Protein AF-A0A355CCW8-F1 (afdb_monomer)

Mean predicted aligned error: 19.62 Å

Secondary structure (DSSP, 8-state):
-HHHHHHHHT-TT--TTTTPPPTTTS-HHHHHHHHHHHHHHHHHHHHHHTT-HHHHHHHHHHIIIIIIIIIIHHHHHHHHHHS-TT-HHHHHHHHHHHHHHHHHHHHHTTTSHHHHHHHHHT-SS--SSSSGGGS-S----GGG--HHHHHHHHHHHHHHHHHHHHHHHHHHTTS-SSGGGEEEEEEES-HHHHHHHHTT---SHHHHHHHHHHHHHHHHHHHHHHHHHHHHHHHHHHHHHHHHTT--------------------------------S-HHHHHHHHHHHHHHHHHHHHHHHTHHHHHHHHHHHHHHHHHHHHHHHHHHHHTSTTHHHHHHHHHHHHHHHHIIIIIISTTHHHHHHHHHHHHHHHHH---------------------------PPPPPP----------------PPPGGGSSS-SSS-HHHHHT-SEEEE-S-GGGGGT-SSEEE-SSEEEEEEEPSSEE-TTT--EETTTT--SS-TTS-HHHHHHHHT--

Nearest PDB structures (foldseek):
  8c9g-assembly1_A  TM=9.220E-01  e=1.144E-15  Priestia megaterium
  8c9f-assembly1_A  TM=9.391E-01  e=5.505E-15  Priestia megaterium
  1ffy-assembly1_A  TM=8.846E-01  e=6.453E-14  Staphylococcus aureus
  4xkz-assembly1_A  TM=7.507E-01  e=8.923E-08  Pseudomonas aeruginosa PAO1
  8wnj-assembly1_A  TM=7.368E-01  e=1.100E-07  Helicobacter pylori

Structure (mmCIF, N/CA/C/O backbone):
data_AF-A0A355CCW8-F1
#
_entry.id   AF-A0A355CCW8-F1
#
loop_
_atom_site.group_PDB
_atom_site.id
_atom_site.type_symbol
_atom_site.label_atom_id
_atom_site.label_alt_id
_atom_site.label_comp_id
_atom_site.label_asym_id
_atom_site.label_entity_id
_atom_site.label_seq_id
_atom_site.pdbx_PDB_ins_code
_atom_site.Cartn_x
_atom_site.Cartn_y
_atom_site.Cartn_z
_atom_site.occupancy
_atom_site.B_iso_or_equiv
_atom_site.auth_seq_id
_atom_site.auth_comp_id
_atom_site.auth_asym_id
_atom_site.auth_atom_id
_atom_site.pdbx_PDB_model_num
ATOM 1 N N . ARG A 1 1 ? 16.646 -1.897 -2.819 1.00 93.62 1 ARG A N 1
ATOM 2 C CA . ARG A 1 1 ? 16.835 -3.314 -2.404 1.00 93.62 1 ARG A CA 1
ATOM 3 C C . ARG A 1 1 ? 15.668 -3.878 -1.584 1.00 93.62 1 ARG A C 1
ATOM 5 O O . ARG A 1 1 ? 15.009 -4.758 -2.107 1.00 93.62 1 ARG A O 1
ATOM 12 N N . ASN A 1 2 ? 15.387 -3.427 -0.350 1.00 95.94 2 ASN A N 1
ATOM 13 C CA . ASN A 1 2 ? 14.356 -4.069 0.498 1.00 95.94 2 ASN A CA 1
ATOM 14 C C . ASN A 1 2 ? 12.948 -4.065 -0.124 1.00 95.94 2 ASN A C 1
ATOM 16 O O . ASN A 1 2 ? 12.302 -5.105 -0.124 1.00 95.94 2 ASN A O 1
ATOM 20 N N . THR A 1 3 ? 12.523 -2.957 -0.738 1.00 97.19 3 THR A N 1
ATOM 21 C CA . THR A 1 3 ? 11.262 -2.882 -1.498 1.00 97.19 3 THR A CA 1
ATOM 22 C C . THR A 1 3 ? 11.209 -3.951 -2.595 1.00 97.19 3 THR A C 1
ATOM 24 O O . THR A 1 3 ? 10.287 -4.752 -2.613 1.00 97.19 3 THR A O 1
ATOM 27 N N . ALA A 1 4 ? 12.250 -4.068 -3.428 1.00 97.12 4 ALA A N 1
ATOM 28 C CA . ALA A 1 4 ? 12.326 -5.106 -4.461 1.00 97.12 4 ALA A CA 1
ATOM 29 C C . ALA A 1 4 ? 12.317 -6.540 -3.894 1.00 97.12 4 ALA A C 1
ATOM 31 O O . ALA A 1 4 ? 11.652 -7.402 -4.455 1.00 97.12 4 ALA A O 1
ATOM 32 N N . LYS A 1 5 ? 12.971 -6.797 -2.749 1.00 97.56 5 LYS A N 1
ATOM 33 C CA . LYS A 1 5 ? 12.863 -8.094 -2.052 1.00 97.56 5 LYS A CA 1
ATOM 34 C C . LYS A 1 5 ? 11.423 -8.410 -1.638 1.00 97.56 5 LYS A C 1
ATOM 36 O O . LYS A 1 5 ? 11.013 -9.558 -1.751 1.00 97.56 5 LYS A O 1
ATOM 41 N N . PHE A 1 6 ? 10.674 -7.415 -1.158 1.00 97.75 6 PHE A N 1
ATOM 42 C CA . PHE A 1 6 ? 9.261 -7.588 -0.822 1.00 97.75 6 PHE A CA 1
ATOM 43 C C . PHE A 1 6 ? 8.428 -7.879 -2.075 1.00 97.75 6 PHE A C 1
ATOM 45 O O . PHE A 1 6 ? 7.624 -8.803 -2.047 1.00 97.75 6 PHE A O 1
ATOM 52 N N . LEU A 1 7 ? 8.647 -7.148 -3.175 1.00 98.19 7 LEU A N 1
ATOM 53 C CA . LEU A 1 7 ? 7.950 -7.395 -4.443 1.00 98.19 7 LEU A CA 1
ATOM 54 C C . LEU A 1 7 ? 8.197 -8.838 -4.931 1.00 98.19 7 LEU A C 1
ATOM 56 O O . LEU A 1 7 ? 7.253 -9.612 -5.041 1.00 98.19 7 LEU A O 1
ATOM 60 N N . LEU A 1 8 ? 9.463 -9.240 -5.108 1.00 98.00 8 LEU A N 1
ATOM 61 C CA . LEU A 1 8 ? 9.846 -10.585 -5.571 1.00 98.00 8 LEU A CA 1
ATOM 62 C C . LEU A 1 8 ? 9.363 -11.712 -4.641 1.00 98.00 8 LEU A C 1
ATOM 64 O O . LEU A 1 8 ? 8.925 -12.765 -5.103 1.00 98.00 8 LEU A O 1
ATOM 68 N N . GLY A 1 9 ? 9.419 -11.494 -3.322 1.00 97.19 9 GLY A N 1
ATOM 69 C CA . GLY A 1 9 ? 8.983 -12.476 -2.326 1.00 97.19 9 GLY A CA 1
ATOM 70 C C . GLY A 1 9 ? 7.484 -12.790 -2.368 1.00 97.19 9 GLY A C 1
ATOM 71 O O . GLY A 1 9 ? 7.081 -13.841 -1.883 1.00 97.19 9 GLY A O 1
ATOM 72 N N . ASN A 1 10 ? 6.671 -11.919 -2.975 1.00 97.56 10 ASN A N 1
ATOM 73 C CA . ASN A 1 10 ? 5.222 -12.084 -3.108 1.00 97.56 10 ASN A CA 1
ATOM 74 C C . ASN A 1 10 ? 4.779 -12.548 -4.511 1.00 97.56 10 ASN A C 1
ATOM 76 O O . ASN A 1 10 ? 3.583 -12.548 -4.792 1.00 97.56 10 ASN A O 1
ATOM 80 N N . LEU A 1 11 ? 5.711 -12.947 -5.386 1.00 97.94 11 LEU A N 1
ATOM 81 C CA . LEU A 1 11 ? 5.429 -13.377 -6.767 1.00 97.94 11 LEU A CA 1
ATOM 82 C C . LEU A 1 11 ? 5.730 -14.866 -7.033 1.00 97.94 11 LEU A C 1
ATOM 84 O O . LEU A 1 11 ? 5.582 -15.320 -8.160 1.00 97.94 11 LEU A O 1
ATOM 88 N N . GLN A 1 12 ? 6.164 -15.632 -6.023 1.00 95.88 12 GLN A N 1
ATOM 89 C CA . GLN A 1 12 ? 6.627 -17.026 -6.176 1.00 95.88 12 GLN A CA 1
ATOM 90 C C . GLN A 1 12 ? 5.601 -17.973 -6.830 1.00 95.88 12 GLN A C 1
ATOM 92 O O . GLN A 1 12 ? 5.986 -18.964 -7.440 1.00 95.88 12 GLN A O 1
ATOM 97 N N . ASP A 1 13 ? 4.310 -17.676 -6.685 1.00 95.62 13 ASP A N 1
ATOM 98 C CA . ASP A 1 13 ? 3.179 -18.464 -7.178 1.00 95.62 13 ASP A CA 1
ATOM 99 C C . ASP A 1 13 ? 2.321 -17.697 -8.204 1.00 95.62 13 ASP A C 1
ATOM 101 O O . ASP A 1 13 ? 1.127 -17.972 -8.344 1.00 95.62 13 ASP A O 1
ATOM 105 N N . PHE A 1 14 ? 2.909 -16.703 -8.877 1.00 97.94 14 PHE A N 1
ATOM 106 C CA . PHE A 1 14 ? 2.251 -15.850 -9.867 1.00 97.94 14 PHE A CA 1
ATOM 107 C C . PHE A 1 14 ? 2.838 -16.074 -11.264 1.00 97.94 14 PHE A C 1
ATOM 109 O O . PHE A 1 14 ? 4.031 -15.864 -11.486 1.00 97.94 14 PHE A O 1
ATOM 116 N N . ASP A 1 15 ? 1.990 -16.456 -12.216 1.00 96.75 15 ASP A N 1
ATOM 117 C CA . ASP A 1 15 ? 2.311 -16.540 -13.638 1.00 96.75 15 ASP A CA 1
ATOM 118 C C . ASP A 1 15 ? 1.550 -15.438 -14.399 1.00 96.75 15 ASP A C 1
ATOM 120 O O . ASP A 1 15 ? 0.336 -15.563 -14.583 1.00 96.75 15 ASP A O 1
ATOM 124 N N . PRO A 1 16 ? 2.217 -14.377 -14.897 1.00 96.50 16 PRO A N 1
ATOM 125 C CA . PRO A 1 16 ? 1.551 -13.288 -15.611 1.00 96.50 16 PRO A CA 1
ATOM 126 C C . PRO A 1 16 ? 0.740 -13.733 -16.837 1.00 96.50 16 PRO A C 1
ATOM 128 O O . PRO A 1 16 ? -0.169 -13.021 -17.248 1.00 96.50 16 PRO A O 1
ATOM 131 N N . ALA A 1 17 ? 1.029 -14.897 -17.430 1.00 95.56 17 ALA A N 1
ATOM 132 C CA . ALA A 1 17 ? 0.269 -15.411 -18.570 1.00 95.56 17 ALA A CA 1
ATOM 133 C C . ALA A 1 17 ? -1.063 -16.081 -18.176 1.00 95.56 17 ALA A C 1
ATOM 135 O O . ALA A 1 17 ? -1.859 -16.405 -19.059 1.00 95.56 17 ALA A O 1
ATOM 136 N N . LYS A 1 18 ? -1.296 -16.328 -16.878 1.00 95.94 18 LYS A N 1
ATOM 137 C CA . LYS A 1 18 ? -2.502 -16.991 -16.346 1.00 95.94 18 LYS A CA 1
ATOM 138 C C . LYS A 1 18 ? -3.225 -16.180 -15.272 1.00 95.94 18 LYS A C 1
ATOM 140 O O . LYS A 1 18 ? -4.448 -16.189 -15.232 1.00 95.94 18 LYS A O 1
ATOM 145 N N . ASP A 1 19 ? -2.458 -15.535 -14.399 1.00 97.62 19 ASP A N 1
ATOM 146 C CA . ASP A 1 19 ? -2.922 -14.908 -13.162 1.00 97.62 19 ASP A CA 1
ATOM 147 C C . ASP A 1 19 ? -3.048 -13.379 -13.261 1.00 97.62 19 ASP A C 1
ATOM 149 O O . ASP A 1 19 ? -3.542 -12.750 -12.324 1.00 97.62 19 ASP A O 1
ATOM 153 N N . ALA A 1 20 ? -2.570 -12.758 -14.346 1.00 97.31 20 ALA A N 1
ATOM 154 C CA . ALA A 1 20 ? -2.644 -11.308 -14.503 1.00 97.31 20 ALA A CA 1
ATOM 155 C C . ALA A 1 20 ? -4.093 -10.836 -14.695 1.00 97.31 20 ALA A C 1
ATOM 157 O O . ALA A 1 20 ? -4.817 -11.337 -15.554 1.00 97.31 20 ALA A O 1
ATOM 158 N N . VAL A 1 21 ? -4.490 -9.835 -13.910 1.00 97.44 21 VAL A N 1
ATOM 159 C CA . VAL A 1 21 ? -5.843 -9.264 -13.919 1.00 97.44 21 VAL A CA 1
ATOM 160 C C . VAL A 1 21 ? -5.916 -8.071 -14.892 1.00 97.44 21 VAL A C 1
ATOM 162 O O . VAL A 1 21 ? -5.044 -7.198 -14.824 1.00 97.44 21 VAL A O 1
ATOM 165 N N . PRO A 1 22 ? -6.928 -7.992 -15.784 1.00 96.94 22 PRO A N 1
ATOM 166 C CA . PRO A 1 22 ? -7.139 -6.847 -16.678 1.00 96.94 22 PRO A CA 1
ATOM 167 C C . PRO A 1 22 ? -7.303 -5.518 -15.930 1.00 96.94 22 PRO A C 1
ATOM 169 O O . PRO A 1 22 ? -7.845 -5.482 -14.826 1.00 96.94 22 PRO A O 1
ATOM 172 N N . TYR A 1 23 ? -6.892 -4.404 -16.546 1.00 96.06 23 TYR A N 1
ATOM 173 C CA . TYR A 1 23 ? -6.923 -3.077 -15.911 1.00 96.06 23 TYR A CA 1
ATOM 174 C C . TYR A 1 23 ? -8.326 -2.678 -15.429 1.00 96.06 23 TYR A C 1
ATOM 176 O O . TYR A 1 23 ? -8.470 -2.063 -14.376 1.00 96.06 23 TYR A O 1
ATOM 184 N N . GLU A 1 24 ? -9.359 -3.054 -16.176 1.00 94.56 24 GLU A N 1
ATOM 185 C CA . GLU A 1 24 ? -10.766 -2.770 -15.898 1.00 94.56 24 GLU A CA 1
ATOM 186 C C . GLU A 1 24 ? -11.297 -3.522 -14.666 1.00 94.56 24 GLU A C 1
ATOM 188 O O . GLU A 1 24 ? -12.216 -3.039 -14.005 1.00 94.56 24 GLU A O 1
ATOM 193 N N . GLU A 1 25 ? -10.704 -4.677 -14.351 1.00 93.69 25 GLU A N 1
ATOM 194 C CA . GLU A 1 25 ? -11.054 -5.541 -13.217 1.00 93.69 25 GLU A CA 1
ATOM 195 C C . GLU A 1 25 ? -10.219 -5.222 -11.962 1.00 93.69 25 GLU A C 1
ATOM 197 O O . GLU A 1 25 ? -10.564 -5.639 -10.853 1.00 93.69 25 GLU A O 1
ATOM 202 N N . LEU A 1 26 ? -9.144 -4.434 -12.099 1.00 95.25 26 LEU A N 1
ATOM 203 C CA . LEU A 1 26 ? -8.320 -4.018 -10.967 1.00 95.25 26 LEU A CA 1
ATOM 204 C C . LEU A 1 26 ? -9.094 -3.103 -9.989 1.00 95.25 26 LEU A C 1
ATOM 206 O O . LEU A 1 26 ? -9.770 -2.155 -10.409 1.00 95.25 26 LEU A O 1
ATOM 210 N N . PRO A 1 27 ? -8.917 -3.293 -8.667 1.00 93.62 27 PRO A N 1
ATOM 211 C CA . PRO A 1 27 ? -9.334 -2.339 -7.644 1.00 93.62 27 PRO A CA 1
ATOM 212 C C . PRO A 1 27 ? -8.870 -0.906 -7.924 1.00 93.62 27 PRO A C 1
ATOM 214 O O . PRO A 1 27 ? -7.909 -0.647 -8.652 1.00 93.62 27 PRO A O 1
ATOM 217 N N . GLU A 1 28 ? -9.562 0.065 -7.346 1.00 94.31 28 GLU A N 1
ATOM 218 C CA . GLU A 1 28 ? -9.269 1.480 -7.535 1.00 94.31 28 GLU A CA 1
ATOM 219 C C . GLU A 1 28 ? -7.877 1.869 -6.994 1.00 94.31 28 GLU A C 1
ATOM 221 O O . GLU A 1 28 ? -7.144 2.590 -7.674 1.00 94.31 28 GLU A O 1
ATOM 226 N N . LEU A 1 29 ? -7.456 1.308 -5.852 1.00 95.38 29 LEU A N 1
ATOM 227 C CA . LEU A 1 29 ? -6.098 1.436 -5.302 1.00 95.38 29 LEU A CA 1
ATOM 228 C C . LEU A 1 29 ? -5.018 0.943 -6.277 1.00 95.38 29 LEU A C 1
ATOM 230 O O . LEU A 1 29 ? -3.956 1.556 -6.413 1.00 95.38 29 LEU A O 1
ATOM 234 N N . ASP A 1 30 ? -5.291 -0.174 -6.947 1.00 97.50 30 ASP A N 1
ATOM 235 C CA . ASP A 1 30 ? -4.364 -0.841 -7.861 1.00 97.50 30 ASP A CA 1
ATOM 236 C C . ASP A 1 30 ? -4.221 -0.025 -9.155 1.00 97.50 30 ASP A C 1
ATOM 238 O O . ASP A 1 30 ? -3.104 0.271 -9.589 1.00 97.50 30 ASP A O 1
ATOM 242 N N . ARG A 1 31 ? -5.343 0.467 -9.701 1.00 97.75 31 ARG A N 1
ATOM 243 C CA . ARG A 1 31 ? -5.366 1.407 -10.836 1.00 97.75 31 ARG A CA 1
ATOM 244 C C . ARG A 1 31 ? -4.690 2.741 -10.508 1.00 97.75 31 ARG A C 1
ATOM 246 O O . ARG A 1 31 ? -3.954 3.264 -11.345 1.00 97.75 31 ARG A O 1
ATOM 253 N N . TYR A 1 32 ? -4.873 3.272 -9.296 1.00 97.50 32 TYR A N 1
ATOM 254 C CA . TYR A 1 32 ? -4.166 4.470 -8.831 1.00 97.50 32 TYR A CA 1
ATOM 255 C C . TYR A 1 32 ? -2.648 4.247 -8.782 1.00 97.50 32 TYR A C 1
ATOM 257 O O . TYR A 1 32 ? -1.878 5.116 -9.193 1.00 97.50 32 TYR A O 1
ATOM 265 N N . MET A 1 33 ? -2.199 3.076 -8.327 1.00 98.06 33 MET A N 1
ATOM 266 C CA . MET A 1 33 ? -0.774 2.754 -8.276 1.00 98.06 33 MET A CA 1
ATOM 267 C C . MET A 1 33 ? -0.155 2.628 -9.677 1.00 98.06 33 MET A C 1
ATOM 269 O O . MET A 1 33 ? 0.959 3.109 -9.888 1.00 98.06 33 MET A O 1
ATOM 273 N N . LEU A 1 34 ? -0.888 2.091 -10.661 1.00 98.44 34 LEU A N 1
ATOM 274 C CA . LEU A 1 34 ? -0.466 2.098 -12.069 1.00 98.44 34 LEU A CA 1
ATOM 275 C C . LEU A 1 34 ? -0.394 3.518 -12.657 1.00 98.44 34 LEU A C 1
ATOM 277 O O . LEU A 1 34 ? 0.593 3.853 -13.317 1.00 98.44 34 LEU A O 1
ATOM 281 N N . HIS A 1 35 ? -1.362 4.391 -12.356 1.00 98.19 35 HIS A N 1
ATOM 282 C CA . HIS A 1 35 ? -1.273 5.811 -12.720 1.00 98.19 35 HIS A CA 1
ATOM 283 C C . HIS A 1 35 ? -0.019 6.470 -12.120 1.00 98.19 35 HIS A C 1
ATOM 285 O O . HIS A 1 35 ? 0.761 7.104 -12.834 1.00 98.19 35 HIS A O 1
ATOM 291 N N . ARG A 1 36 ? 0.229 6.256 -10.821 1.00 98.19 36 ARG A N 1
ATOM 292 C CA . ARG A 1 36 ? 1.381 6.828 -10.111 1.00 98.19 36 ARG A CA 1
ATOM 293 C C . ARG A 1 36 ? 2.716 6.310 -10.655 1.00 98.19 36 ARG A C 1
ATOM 295 O O . ARG A 1 36 ? 3.692 7.063 -10.669 1.00 98.19 36 ARG A O 1
ATOM 302 N N . MET A 1 37 ? 2.769 5.071 -11.154 1.00 98.31 37 MET A N 1
ATOM 303 C CA . MET A 1 37 ? 3.919 4.560 -11.911 1.00 98.31 37 MET A CA 1
ATOM 304 C C . MET A 1 37 ? 4.129 5.318 -13.223 1.00 98.31 37 MET A C 1
ATOM 306 O O . MET A 1 37 ? 5.262 5.706 -13.499 1.00 98.31 37 MET A O 1
ATOM 310 N N . CYS A 1 38 ? 3.072 5.590 -13.997 1.00 97.94 38 CYS A N 1
ATOM 311 C CA . CYS A 1 38 ? 3.177 6.369 -15.237 1.00 97.94 38 CYS A CA 1
ATOM 312 C C . CYS A 1 38 ? 3.834 7.732 -14.983 1.00 97.94 38 CYS A C 1
ATOM 314 O O . CYS A 1 38 ? 4.806 8.089 -15.646 1.00 97.94 38 CYS A O 1
ATOM 316 N N . GLU A 1 39 ? 3.363 8.454 -13.965 1.00 97.38 39 GLU A N 1
ATOM 317 C CA . GLU A 1 39 ? 3.930 9.743 -13.567 1.00 97.38 39 GLU A CA 1
ATOM 318 C C . GLU A 1 39 ? 5.387 9.629 -13.058 1.00 97.38 39 GLU A C 1
ATOM 320 O O . GLU A 1 39 ? 6.233 10.447 -13.418 1.00 97.38 39 GLU A O 1
ATOM 325 N N . VAL A 1 40 ? 5.708 8.618 -12.232 1.00 98.06 40 VAL A N 1
ATOM 326 C CA . VAL A 1 40 ? 7.073 8.387 -11.706 1.00 98.06 40 VAL A CA 1
ATOM 327 C C . VAL A 1 40 ? 8.060 8.074 -12.821 1.00 98.06 40 VAL A C 1
ATOM 329 O O . VAL A 1 40 ? 9.142 8.657 -12.863 1.00 98.06 40 VAL A O 1
ATOM 332 N N . PHE A 1 41 ? 7.724 7.151 -13.721 1.00 97.75 41 PHE A N 1
ATOM 333 C CA . PHE A 1 41 ? 8.660 6.718 -14.752 1.00 97.75 41 PHE A CA 1
ATOM 334 C C . PHE A 1 41 ? 8.770 7.727 -15.904 1.00 97.75 41 PHE A C 1
ATOM 336 O O . PHE A 1 41 ? 9.841 7.829 -16.506 1.00 97.75 41 PHE A O 1
ATOM 343 N N . ALA A 1 42 ? 7.741 8.553 -16.136 1.00 96.69 42 ALA A N 1
ATOM 344 C CA . ALA A 1 42 ? 7.852 9.751 -16.966 1.00 96.69 42 ALA A CA 1
ATOM 345 C C . ALA A 1 42 ? 8.832 10.775 -16.364 1.00 96.69 42 ALA A C 1
ATOM 347 O O . ALA A 1 42 ? 9.719 11.250 -17.072 1.00 96.69 42 ALA A O 1
ATOM 348 N N . GLU A 1 43 ? 8.747 11.062 -15.058 1.00 97.56 43 GLU A N 1
ATOM 349 C CA . GLU A 1 43 ? 9.717 11.938 -14.384 1.00 97.56 43 GLU A CA 1
ATOM 350 C C . GLU A 1 43 ? 11.139 11.355 -14.398 1.00 97.56 43 GLU A C 1
ATOM 352 O O . GLU A 1 43 ? 12.098 12.080 -14.660 1.00 97.56 43 GLU A O 1
ATOM 357 N N . VAL A 1 44 ? 11.294 10.049 -14.159 1.00 97.94 44 VAL A N 1
ATOM 358 C CA . VAL A 1 44 ? 12.594 9.372 -14.276 1.00 97.94 44 VAL A CA 1
ATOM 359 C C . VAL A 1 44 ? 13.159 9.539 -15.686 1.00 97.94 44 VAL A C 1
ATOM 361 O O . VAL A 1 44 ? 14.327 9.899 -15.819 1.00 97.94 44 VAL A O 1
ATOM 364 N N . LYS A 1 45 ? 12.349 9.337 -16.733 1.00 96.62 45 LYS A N 1
ATOM 365 C CA . LYS A 1 45 ? 12.788 9.534 -18.119 1.00 96.62 45 LYS A CA 1
ATOM 366 C C . LYS A 1 45 ? 13.237 10.977 -18.370 1.00 96.62 45 LYS A C 1
ATOM 368 O O . LYS A 1 45 ? 14.340 11.178 -18.867 1.00 96.62 45 LYS A O 1
ATOM 373 N N . ASP A 1 46 ? 12.433 11.963 -17.979 1.00 97.75 46 ASP A N 1
ATOM 374 C CA . ASP A 1 46 ? 12.756 13.391 -18.115 1.00 97.75 46 ASP A CA 1
ATOM 375 C C . ASP A 1 46 ? 14.045 13.767 -17.356 1.00 97.75 46 ASP A C 1
ATOM 377 O O . ASP A 1 46 ? 14.888 14.510 -17.862 1.00 97.75 46 ASP A O 1
ATOM 381 N N . ALA A 1 47 ? 14.277 13.185 -16.175 1.00 97.81 47 ALA A N 1
ATOM 382 C CA . ALA A 1 47 ? 15.520 13.356 -15.425 1.00 97.81 47 ALA A CA 1
ATOM 383 C C . ALA A 1 47 ? 16.749 12.762 -16.145 1.00 97.81 47 ALA A C 1
ATOM 385 O O . ALA A 1 47 ? 17.838 13.325 -16.036 1.00 97.81 47 ALA A O 1
ATOM 386 N N . PHE A 1 48 ? 16.604 11.668 -16.902 1.00 96.88 48 PHE A N 1
ATOM 387 C CA . PHE A 1 48 ? 17.679 11.143 -17.756 1.00 96.88 48 PHE A CA 1
ATOM 388 C C . PHE A 1 48 ? 17.879 11.986 -19.023 1.00 96.88 48 PHE A C 1
ATOM 390 O O . PHE A 1 48 ? 19.017 12.356 -19.313 1.00 96.88 48 PHE A O 1
ATOM 397 N N . ASP A 1 49 ? 16.802 12.344 -19.730 1.00 97.06 49 ASP A N 1
ATOM 398 C CA . ASP A 1 49 ? 16.842 13.171 -20.947 1.00 97.06 49 ASP A CA 1
ATOM 399 C C . ASP A 1 49 ? 17.491 14.551 -20.684 1.00 97.06 49 ASP A C 1
ATOM 401 O O . ASP A 1 49 ? 18.180 15.101 -21.543 1.00 97.06 49 ASP A O 1
ATOM 405 N N . SER A 1 50 ? 17.303 15.097 -19.476 1.00 97.81 50 SER A N 1
ATOM 406 C CA . SER A 1 50 ? 17.873 16.375 -19.016 1.00 97.81 50 SER A CA 1
ATOM 407 C C . SER A 1 50 ? 19.187 16.252 -18.222 1.00 97.81 50 SER A C 1
ATOM 409 O O . SER A 1 50 ? 19.709 17.264 -17.750 1.00 97.81 50 SER A O 1
ATOM 411 N N . PHE A 1 51 ? 19.742 15.041 -18.072 1.00 97.12 51 PHE A N 1
ATOM 412 C CA . PHE A 1 51 ? 20.948 14.733 -17.280 1.00 97.12 51 PHE A CA 1
ATOM 413 C C . PHE A 1 51 ? 20.870 15.127 -15.782 1.00 97.12 51 PHE A C 1
ATOM 415 O O . PHE A 1 51 ? 21.888 15.265 -15.098 1.00 97.12 51 PHE A O 1
ATOM 422 N N . GLN A 1 52 ? 19.661 15.275 -15.234 1.00 96.88 52 GLN A N 1
ATOM 423 C CA . GLN A 1 52 ? 19.379 15.615 -13.836 1.00 96.88 52 GLN A CA 1
ATOM 424 C C . GLN A 1 52 ? 19.373 14.372 -12.927 1.00 96.88 52 GLN A C 1
ATOM 426 O O . GLN A 1 52 ? 18.380 14.055 -12.270 1.00 96.88 52 GLN A O 1
ATOM 431 N N . PHE A 1 53 ? 20.501 13.661 -12.832 1.00 94.94 53 PHE A N 1
ATOM 432 C CA . PHE A 1 53 ? 20.587 12.403 -12.068 1.00 94.94 53 PHE A CA 1
ATOM 433 C C . PHE A 1 53 ? 20.187 12.528 -10.584 1.00 94.94 53 PHE A C 1
ATOM 435 O O . PHE A 1 53 ? 19.676 11.574 -10.001 1.00 94.94 53 PHE A O 1
ATOM 442 N N . SER A 1 54 ? 20.362 13.702 -9.967 1.00 96.44 54 SER A N 1
ATOM 443 C CA . SER A 1 54 ? 19.881 13.987 -8.605 1.00 96.44 54 SER A CA 1
ATOM 444 C C . SER A 1 54 ? 18.360 13.853 -8.471 1.00 96.44 54 SER A C 1
ATOM 446 O O . SER A 1 54 ? 17.890 13.298 -7.479 1.00 96.44 54 SER A O 1
ATOM 448 N N . ARG A 1 55 ? 17.602 14.304 -9.478 1.00 97.31 55 ARG A N 1
ATOM 449 C CA . ARG A 1 55 ? 16.142 14.173 -9.540 1.00 97.31 55 ARG A CA 1
ATOM 450 C C . ARG A 1 55 ? 15.738 12.714 -9.725 1.00 97.31 55 ARG A C 1
ATOM 452 O O . ARG A 1 55 ? 14.933 12.232 -8.943 1.00 97.31 55 ARG A O 1
ATOM 459 N N . PHE A 1 56 ? 16.398 11.974 -10.622 1.00 97.12 56 PHE A N 1
ATOM 460 C CA . PHE A 1 56 ? 16.223 10.516 -10.740 1.00 97.12 56 PHE A CA 1
ATOM 461 C C . PHE A 1 56 ? 16.360 9.799 -9.382 1.00 97.12 56 PHE A C 1
ATOM 463 O O . PHE A 1 56 ? 15.469 9.039 -8.996 1.00 97.12 56 PHE A O 1
ATOM 470 N N . PHE A 1 57 ? 17.437 10.065 -8.629 1.00 96.12 57 PHE A N 1
ATOM 471 C CA . PHE A 1 57 ? 17.641 9.441 -7.317 1.00 96.12 57 PHE A CA 1
ATOM 472 C C . PHE A 1 57 ? 16.521 9.788 -6.327 1.00 96.12 57 PHE A C 1
ATOM 474 O O . PHE A 1 57 ? 16.057 8.904 -5.607 1.00 96.12 57 PHE A O 1
ATOM 481 N N . GLN A 1 58 ? 16.082 11.050 -6.293 1.00 97.56 58 GLN A N 1
ATOM 482 C CA . GLN A 1 58 ? 14.999 11.502 -5.417 1.00 97.56 58 GLN A CA 1
ATOM 483 C C . GLN A 1 58 ? 13.658 10.866 -5.800 1.00 97.56 58 GLN A C 1
ATOM 485 O O . GLN A 1 58 ? 12.999 10.298 -4.934 1.00 97.56 58 GLN A O 1
ATOM 490 N N . THR A 1 59 ? 13.284 10.882 -7.080 1.00 98.25 59 THR A N 1
ATOM 491 C CA . THR A 1 59 ? 12.037 10.298 -7.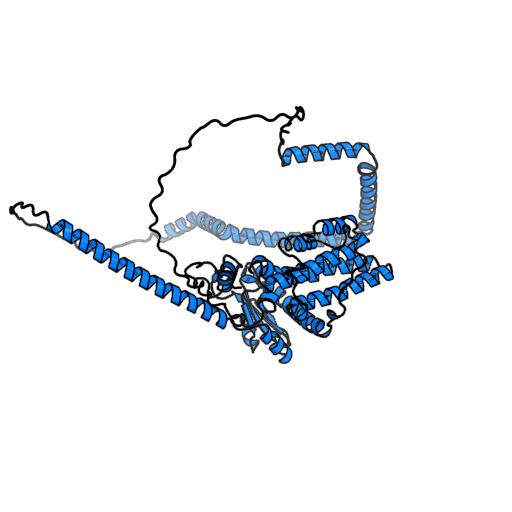592 1.00 98.25 59 THR A CA 1
ATOM 492 C C . THR A 1 59 ? 11.961 8.795 -7.318 1.00 98.25 59 THR A C 1
ATOM 494 O O . THR A 1 59 ? 10.968 8.329 -6.761 1.00 98.25 59 THR A O 1
ATOM 497 N N . VAL A 1 60 ? 13.019 8.027 -7.610 1.00 97.75 60 VAL A N 1
ATOM 498 C CA . VAL A 1 60 ? 13.039 6.575 -7.340 1.00 97.75 60 VAL A CA 1
ATOM 499 C C . VAL A 1 60 ? 13.007 6.270 -5.840 1.00 97.75 60 VAL A C 1
ATOM 501 O O . VAL A 1 60 ? 12.305 5.346 -5.418 1.00 97.75 60 VAL A O 1
ATOM 504 N N . LEU A 1 61 ? 13.738 7.031 -5.016 1.00 96.69 61 LEU A N 1
ATOM 505 C CA . LEU A 1 61 ? 13.735 6.849 -3.562 1.00 96.69 61 LEU A CA 1
ATOM 506 C C . LEU A 1 61 ? 12.363 7.173 -2.956 1.00 96.69 61 LEU A C 1
ATOM 508 O O . LEU A 1 61 ? 11.871 6.405 -2.124 1.00 96.69 61 LEU A O 1
ATOM 512 N N . ASN A 1 62 ? 11.739 8.269 -3.394 1.00 98.12 62 ASN A N 1
ATOM 513 C CA . ASN A 1 62 ? 10.400 8.675 -2.978 1.00 98.12 62 ASN A CA 1
ATOM 514 C C . ASN A 1 62 ? 9.357 7.634 -3.393 1.00 98.12 62 ASN A C 1
ATOM 516 O O . ASN A 1 62 ? 8.617 7.175 -2.530 1.00 98.12 62 ASN A O 1
ATOM 520 N N . PHE A 1 63 ? 9.365 7.164 -4.643 1.00 98.38 63 PHE A N 1
ATOM 521 C CA . PHE A 1 63 ? 8.459 6.105 -5.100 1.00 98.38 63 PHE A CA 1
ATOM 522 C C . PHE A 1 63 ? 8.606 4.819 -4.269 1.00 98.38 63 PHE A C 1
ATOM 524 O O . PHE A 1 63 ? 7.625 4.283 -3.751 1.00 98.38 63 PHE A O 1
ATOM 531 N N . CYS A 1 64 ? 9.842 4.355 -4.046 1.00 98.25 64 CYS A N 1
ATOM 532 C CA . CYS A 1 64 ? 10.092 3.163 -3.231 1.00 98.25 64 CYS A CA 1
ATOM 533 C C . CYS A 1 64 ? 9.631 3.326 -1.774 1.00 98.25 64 CYS A C 1
ATOM 535 O O . CYS A 1 64 ? 9.187 2.351 -1.167 1.00 98.25 64 CYS A O 1
ATOM 537 N N . THR A 1 65 ? 9.756 4.523 -1.200 1.00 97.69 65 THR A N 1
ATOM 538 C CA . THR A 1 65 ? 9.515 4.777 0.229 1.00 97.69 65 THR A CA 1
ATOM 539 C C . THR A 1 65 ? 8.066 5.184 0.497 1.00 97.69 65 THR A C 1
ATOM 541 O O . THR A 1 65 ? 7.384 4.542 1.287 1.00 97.69 65 THR A O 1
ATOM 544 N N . VAL A 1 66 ? 7.590 6.234 -0.167 1.00 96.56 66 VAL A N 1
ATOM 545 C CA . VAL A 1 66 ? 6.330 6.935 0.113 1.00 96.56 66 VAL A CA 1
ATOM 546 C C . VAL A 1 66 ? 5.136 6.267 -0.568 1.00 96.56 66 VAL A C 1
ATOM 548 O O . VAL A 1 66 ? 4.086 6.130 0.059 1.00 96.56 66 VAL A O 1
ATOM 551 N N . ASP A 1 67 ? 5.289 5.839 -1.823 1.00 97.75 67 ASP A N 1
ATOM 552 C CA . ASP A 1 67 ? 4.191 5.263 -2.612 1.00 97.75 67 ASP A CA 1
ATOM 553 C C . ASP A 1 67 ? 4.109 3.746 -2.456 1.00 97.75 67 ASP A C 1
ATOM 555 O O . ASP A 1 67 ? 3.042 3.217 -2.144 1.00 97.75 67 ASP A O 1
ATOM 559 N N . LEU A 1 68 ? 5.241 3.048 -2.587 1.00 98.06 68 LEU A N 1
ATOM 560 C CA . LEU A 1 68 ? 5.306 1.605 -2.375 1.00 98.06 68 LEU A CA 1
ATOM 561 C C . LEU A 1 68 ? 5.327 1.251 -0.881 1.00 98.06 68 LEU A C 1
ATOM 563 O O . LEU A 1 68 ? 4.336 0.741 -0.367 1.00 98.06 68 LEU A O 1
ATOM 567 N N . SER A 1 69 ? 6.433 1.491 -0.167 1.00 96.62 69 SER A N 1
ATOM 568 C CA . SER A 1 69 ? 6.648 0.860 1.151 1.00 96.62 69 SER A CA 1
ATOM 569 C C . SER A 1 69 ? 5.707 1.359 2.260 1.00 96.62 69 SER A C 1
ATOM 571 O O . SER A 1 69 ? 5.195 0.540 3.016 1.00 96.62 69 SER A O 1
ATOM 573 N N . ASN A 1 70 ? 5.459 2.670 2.355 1.00 95.56 70 ASN A N 1
ATOM 574 C CA . ASN A 1 70 ? 4.656 3.283 3.430 1.00 95.56 70 ASN A CA 1
ATOM 575 C C . ASN A 1 70 ? 3.139 3.312 3.145 1.00 95.56 70 ASN A C 1
ATOM 577 O O . ASN A 1 70 ? 2.345 3.727 3.998 1.00 95.56 70 ASN A O 1
ATOM 581 N N . PHE A 1 71 ? 2.733 2.942 1.929 1.00 96.25 71 PHE A N 1
ATOM 582 C CA . PHE A 1 71 ? 1.357 3.063 1.461 1.00 96.25 71 PHE A CA 1
ATOM 583 C C . PHE A 1 71 ? 0.894 1.779 0.769 1.00 96.25 71 PHE A C 1
ATOM 585 O O . PHE A 1 71 ? 0.272 0.942 1.421 1.00 96.25 71 PHE A O 1
ATOM 592 N N . TYR A 1 72 ? 1.222 1.584 -0.510 1.00 97.56 72 TYR A N 1
ATOM 593 C CA . TYR A 1 72 ? 0.645 0.508 -1.315 1.00 97.56 72 TYR A CA 1
ATOM 594 C C . TYR A 1 72 ? 0.966 -0.888 -0.769 1.00 97.56 72 TYR A C 1
ATOM 596 O O . TYR A 1 72 ? 0.065 -1.692 -0.545 1.00 97.56 72 TYR A O 1
ATOM 604 N N . LEU A 1 73 ? 2.244 -1.159 -0.488 1.00 97.12 73 LEU A N 1
ATOM 605 C CA . LEU A 1 73 ? 2.706 -2.453 0.017 1.00 97.12 73 LEU A CA 1
ATOM 606 C C . LEU A 1 73 ? 2.297 -2.706 1.469 1.00 97.12 73 LEU A C 1
ATOM 608 O O . LEU A 1 73 ? 2.247 -3.856 1.890 1.00 97.12 73 LEU A O 1
ATOM 612 N N . ASP A 1 74 ? 2.010 -1.655 2.236 1.00 94.94 74 ASP A N 1
ATOM 613 C CA . ASP A 1 74 ? 1.546 -1.780 3.616 1.00 94.94 74 ASP A CA 1
ATOM 614 C C . ASP A 1 74 ? 0.074 -2.217 3.660 1.00 94.94 74 ASP A C 1
ATOM 616 O O . ASP A 1 74 ? -0.264 -3.168 4.362 1.00 94.94 74 ASP A O 1
ATOM 620 N N . ILE A 1 75 ? -0.767 -1.611 2.812 1.00 94.44 75 ILE A N 1
ATOM 621 C CA . ILE A 1 75 ? -2.168 -2.011 2.593 1.00 94.44 75 ILE A CA 1
ATOM 622 C C . ILE A 1 75 ? -2.242 -3.399 1.924 1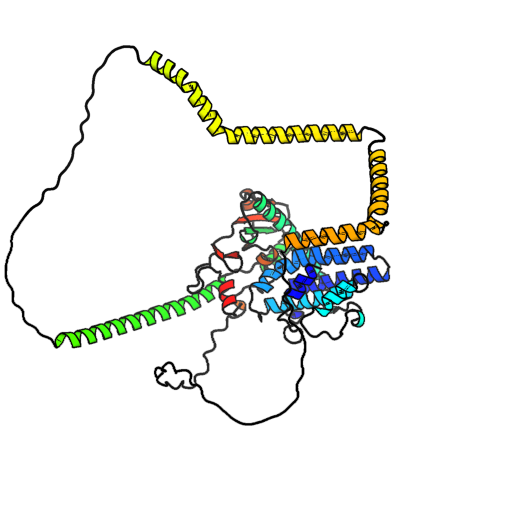.00 94.44 75 ILE A C 1
ATOM 624 O O . ILE A 1 75 ? -3.072 -4.234 2.281 1.00 94.44 75 ILE A O 1
ATOM 628 N N . ALA A 1 76 ? -1.343 -3.689 0.978 1.00 94.81 76 ALA A N 1
ATOM 629 C CA . ALA A 1 76 ? -1.307 -4.954 0.244 1.00 94.81 76 ALA A CA 1
ATOM 630 C C . ALA A 1 76 ? -1.073 -6.200 1.116 1.00 94.81 76 ALA A C 1
ATOM 632 O O . ALA A 1 76 ? -1.476 -7.287 0.710 1.00 94.81 76 ALA A O 1
ATOM 633 N N . LYS A 1 77 ? -0.449 -6.083 2.298 1.00 94.06 77 LYS A N 1
ATOM 634 C CA . LYS A 1 77 ? -0.132 -7.238 3.167 1.00 94.06 77 LYS A CA 1
ATOM 635 C C . LYS A 1 77 ? -1.356 -8.088 3.499 1.00 94.06 77 LYS A C 1
ATOM 637 O O . LYS A 1 77 ? -1.265 -9.309 3.433 1.00 94.06 77 LYS A O 1
ATOM 642 N N . ASP A 1 78 ? -2.500 -7.468 3.796 1.00 91.88 78 ASP A N 1
ATOM 643 C CA . ASP A 1 78 ? -3.743 -8.208 4.053 1.00 91.88 78 ASP A CA 1
ATOM 644 C C . ASP A 1 78 ? -4.151 -9.035 2.818 1.00 91.88 78 ASP A C 1
ATOM 646 O O . ASP A 1 78 ? -4.419 -10.231 2.918 1.00 91.88 78 ASP A O 1
ATOM 650 N N . ARG A 1 79 ? -4.086 -8.441 1.621 1.00 91.69 79 ARG A N 1
ATOM 651 C CA . ARG A 1 79 ? -4.407 -9.121 0.353 1.00 91.69 79 ARG A CA 1
ATOM 652 C C . ARG A 1 79 ? -3.453 -10.264 0.028 1.00 91.69 79 ARG A C 1
ATOM 654 O O . ARG A 1 79 ? -3.899 -11.316 -0.425 1.00 91.69 79 ARG A O 1
ATOM 661 N N . LEU A 1 80 ? -2.163 -10.073 0.279 1.00 93.94 80 LEU A N 1
ATOM 662 C CA . LEU A 1 80 ? -1.114 -11.033 -0.059 1.00 93.94 80 LEU A CA 1
ATOM 663 C C . LEU A 1 80 ? -1.039 -12.215 0.917 1.00 93.94 80 LEU A C 1
ATOM 665 O O . LEU A 1 80 ? -0.694 -13.315 0.485 1.00 93.94 80 LEU A O 1
ATOM 669 N N . TYR A 1 81 ? -1.345 -11.992 2.202 1.00 91.94 81 TYR A N 1
ATOM 670 C CA . TYR A 1 81 ? -1.152 -12.978 3.277 1.00 91.94 81 TYR A CA 1
ATOM 671 C C . TYR A 1 81 ? -2.445 -13.635 3.781 1.00 91.94 81 TYR A C 1
ATOM 673 O O . TYR A 1 81 ? -2.383 -14.742 4.314 1.00 91.94 81 TYR A O 1
ATOM 681 N N . ILE A 1 82 ? -3.601 -12.967 3.667 1.00 89.06 82 ILE A N 1
ATOM 682 C CA . ILE A 1 82 ? -4.868 -13.462 4.235 1.00 89.06 82 ILE A CA 1
ATOM 683 C C . ILE A 1 82 ? -5.714 -14.197 3.194 1.00 89.06 82 ILE A C 1
ATOM 685 O O . ILE A 1 82 ? -6.344 -15.189 3.551 1.00 89.06 82 ILE A O 1
ATOM 689 N N . SER A 1 83 ? -5.730 -13.755 1.937 1.00 88.62 83 SER A N 1
ATOM 690 C CA . SER A 1 83 ? -6.560 -14.342 0.868 1.00 88.62 83 SER A CA 1
ATOM 691 C C . SER A 1 83 ? -6.073 -15.730 0.425 1.00 88.62 83 SER A C 1
ATOM 693 O O . SER A 1 83 ? -4.909 -16.074 0.644 1.00 88.62 83 SER A O 1
ATOM 695 N N . ALA A 1 84 ? -6.933 -16.499 -0.252 1.00 87.50 84 ALA A N 1
ATOM 696 C CA . ALA A 1 84 ? -6.518 -17.727 -0.936 1.00 87.50 84 ALA A CA 1
ATOM 697 C C . ALA A 1 84 ? -5.504 -17.431 -2.064 1.00 87.50 84 ALA A C 1
ATOM 699 O O . ALA A 1 84 ? -5.388 -16.295 -2.534 1.00 87.50 84 ALA A O 1
ATOM 700 N N . THR A 1 85 ? -4.741 -18.440 -2.494 1.00 89.25 85 THR A N 1
ATOM 701 C CA . THR A 1 85 ? -3.637 -18.269 -3.459 1.00 89.25 85 THR A CA 1
ATOM 702 C C . THR A 1 85 ? -4.101 -17.745 -4.819 1.00 89.25 85 THR A C 1
ATOM 704 O O . THR A 1 85 ? -3.448 -16.881 -5.399 1.00 89.25 85 THR A O 1
ATOM 707 N N . ASP A 1 86 ? -5.249 -18.222 -5.286 1.00 89.62 86 ASP A N 1
ATOM 708 C CA . ASP A 1 86 ? -5.913 -17.898 -6.550 1.00 89.62 86 ASP A CA 1
ATOM 709 C C . ASP A 1 86 ? -6.995 -16.808 -6.421 1.00 89.62 86 ASP A C 1
ATOM 711 O O . ASP A 1 86 ? -7.571 -16.390 -7.425 1.00 89.62 86 ASP A O 1
ATOM 715 N N . ALA A 1 87 ? -7.239 -16.286 -5.212 1.00 89.19 87 ALA A N 1
ATOM 716 C CA . ALA A 1 87 ? -8.244 -15.255 -4.969 1.00 89.19 87 ALA A CA 1
ATOM 717 C C . ALA A 1 87 ? -7.999 -13.984 -5.800 1.00 89.19 87 ALA A C 1
ATOM 719 O O . ALA A 1 87 ? -6.897 -13.420 -5.809 1.00 89.19 87 ALA A O 1
ATOM 720 N N . HIS A 1 88 ? -9.057 -13.451 -6.418 1.00 90.75 88 HIS A N 1
ATOM 721 C CA . HIS A 1 88 ? -8.986 -12.270 -7.287 1.00 90.75 88 HIS A CA 1
ATOM 722 C C . HIS A 1 88 ? -8.330 -11.050 -6.603 1.00 90.75 88 HIS A C 1
ATOM 724 O O . HIS A 1 88 ? -7.468 -10.382 -7.183 1.00 90.75 88 HIS A O 1
ATOM 730 N N . ARG A 1 89 ? -8.645 -10.792 -5.322 1.00 90.50 89 ARG A N 1
ATOM 731 C CA . ARG A 1 89 ? -8.042 -9.690 -4.538 1.00 90.50 89 ARG A CA 1
ATOM 732 C C . ARG A 1 89 ? -6.523 -9.822 -4.349 1.00 90.50 89 ARG A C 1
ATOM 734 O O . ARG A 1 89 ? -5.842 -8.822 -4.120 1.00 90.50 89 ARG A O 1
ATOM 741 N N . ARG A 1 90 ? -5.992 -11.049 -4.424 1.00 94.06 90 ARG A N 1
ATOM 742 C CA . ARG A 1 90 ? -4.559 -11.352 -4.344 1.00 94.06 90 ARG A CA 1
ATOM 743 C C . ARG A 1 90 ? -3.908 -11.266 -5.720 1.00 94.06 90 ARG A C 1
ATOM 745 O O . ARG A 1 90 ? -2.871 -10.616 -5.843 1.00 94.06 90 ARG A O 1
ATOM 752 N N . ARG A 1 91 ? -4.540 -11.836 -6.752 1.00 96.38 91 ARG A N 1
ATOM 753 C CA . ARG A 1 91 ? -4.047 -11.792 -8.139 1.00 96.38 91 ARG A CA 1
ATOM 754 C C . ARG A 1 91 ? -3.993 -10.374 -8.720 1.00 96.38 91 ARG A C 1
ATOM 756 O O . ARG A 1 91 ? -2.985 -10.015 -9.328 1.00 96.38 91 ARG A O 1
ATOM 763 N N . SER A 1 92 ? -4.982 -9.523 -8.437 1.00 96.06 92 SER A N 1
ATOM 764 C CA . SER A 1 92 ? -4.942 -8.085 -8.779 1.00 96.06 92 SER A CA 1
ATOM 765 C C . SER A 1 92 ? -3.724 -7.382 -8.165 1.00 96.06 92 SER A C 1
ATOM 767 O O . SER A 1 92 ? -2.940 -6.739 -8.866 1.00 96.06 92 SER A O 1
ATOM 769 N N . CYS A 1 93 ? -3.476 -7.618 -6.874 1.00 96.12 93 CYS A N 1
ATOM 770 C CA . CYS A 1 93 ? -2.326 -7.055 -6.175 1.00 96.12 93 CYS A CA 1
ATOM 771 C C . CYS A 1 93 ? -0.982 -7.562 -6.733 1.00 96.12 93 CYS A C 1
ATOM 773 O O . CYS A 1 93 ? -0.063 -6.765 -6.950 1.00 96.12 93 CYS A O 1
ATOM 775 N N . GLN A 1 94 ? -0.868 -8.872 -6.996 1.00 98.25 94 GLN A N 1
ATOM 776 C CA . GLN A 1 94 ? 0.321 -9.484 -7.601 1.00 98.25 94 GLN A CA 1
ATOM 777 C C . GLN A 1 94 ? 0.584 -8.952 -9.016 1.00 98.25 94 GLN A C 1
ATOM 779 O O . GLN A 1 94 ? 1.737 -8.687 -9.342 1.00 98.25 94 GLN A O 1
ATOM 784 N N . THR A 1 95 ? -0.462 -8.687 -9.807 1.00 98.50 95 THR A N 1
ATOM 785 C CA . THR A 1 95 ? -0.356 -8.070 -11.142 1.00 98.50 95 THR A CA 1
ATOM 786 C C . THR A 1 95 ? 0.358 -6.717 -11.074 1.00 98.50 95 THR A C 1
ATOM 788 O O . THR A 1 95 ? 1.352 -6.496 -11.766 1.00 98.50 95 THR A O 1
ATOM 791 N N . VAL A 1 96 ? -0.070 -5.825 -10.176 1.00 98.31 96 VAL A N 1
ATOM 792 C CA . VAL A 1 96 ? 0.584 -4.517 -9.992 1.00 98.31 96 VAL A CA 1
ATOM 793 C C . VAL A 1 96 ? 1.993 -4.656 -9.400 1.00 98.31 96 VAL A C 1
ATOM 795 O O . VAL A 1 96 ? 2.885 -3.887 -9.753 1.00 98.31 96 VAL A O 1
ATOM 798 N N . ILE A 1 97 ? 2.237 -5.642 -8.530 1.00 98.12 97 ILE A N 1
ATOM 799 C CA . ILE A 1 97 ? 3.564 -5.913 -7.947 1.00 98.12 97 ILE A CA 1
ATOM 800 C C . ILE A 1 97 ? 4.562 -6.445 -8.992 1.00 98.12 97 ILE A C 1
ATOM 802 O O . ILE A 1 97 ? 5.729 -6.046 -8.962 1.00 98.12 97 ILE A O 1
ATOM 806 N N . AL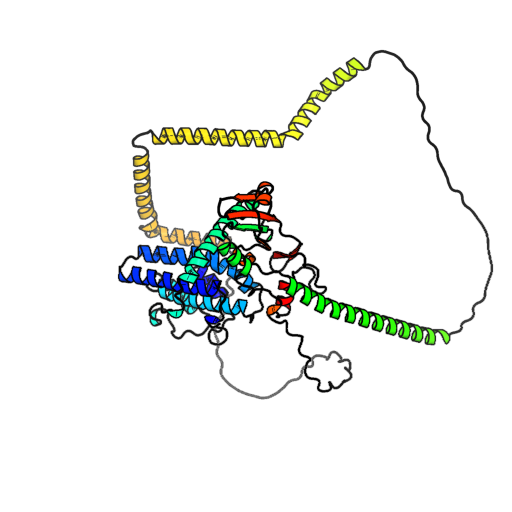A A 1 98 ? 4.111 -7.274 -9.937 1.00 98.38 98 ALA A N 1
ATOM 807 C CA . ALA A 1 98 ? 4.877 -7.721 -11.102 1.00 98.38 98 ALA A CA 1
ATOM 808 C C . ALA A 1 98 ? 5.275 -6.528 -11.991 1.00 98.38 98 ALA A C 1
ATOM 810 O O . ALA A 1 98 ? 6.461 -6.282 -12.226 1.00 98.38 98 ALA A O 1
ATOM 811 N N . ILE A 1 99 ? 4.293 -5.701 -12.372 1.00 98.06 99 ILE A N 1
ATOM 812 C CA . ILE A 1 99 ? 4.518 -4.470 -13.149 1.00 98.06 99 ILE A CA 1
ATOM 813 C C . ILE A 1 99 ? 5.488 -3.525 -12.416 1.00 98.06 99 ILE A C 1
ATOM 815 O O . ILE A 1 99 ? 6.388 -2.955 -13.041 1.00 98.06 99 ILE A O 1
ATOM 819 N N . ALA A 1 100 ? 5.359 -3.388 -11.091 1.00 98.25 100 ALA A N 1
ATOM 820 C CA . ALA A 1 100 ? 6.244 -2.560 -10.276 1.00 98.25 100 ALA A CA 1
ATOM 821 C C . ALA A 1 100 ? 7.699 -3.046 -10.303 1.00 98.25 100 ALA A C 1
ATOM 823 O O . ALA A 1 100 ? 8.609 -2.227 -10.437 1.00 98.25 100 ALA A O 1
ATOM 824 N N . VAL A 1 101 ? 7.941 -4.354 -10.142 1.00 98.06 101 VAL A N 1
ATOM 825 C CA . VAL A 1 101 ? 9.306 -4.881 -9.992 1.00 98.06 101 VAL A CA 1
ATOM 826 C C . VAL A 1 101 ? 10.076 -4.892 -11.309 1.00 98.06 101 VAL A C 1
ATOM 828 O O . VAL A 1 101 ? 11.241 -4.490 -11.320 1.00 98.06 101 VAL A O 1
ATOM 831 N N . GLU A 1 102 ? 9.423 -5.244 -12.418 1.00 97.38 102 GLU A N 1
ATOM 832 C CA . GLU A 1 102 ? 10.026 -5.185 -13.753 1.00 97.38 102 GLU A CA 1
ATOM 833 C C . GLU A 1 102 ? 10.419 -3.757 -14.132 1.00 97.38 102 GLU A C 1
ATOM 835 O O . GLU A 1 102 ? 11.563 -3.497 -14.511 1.00 97.38 102 GLU A O 1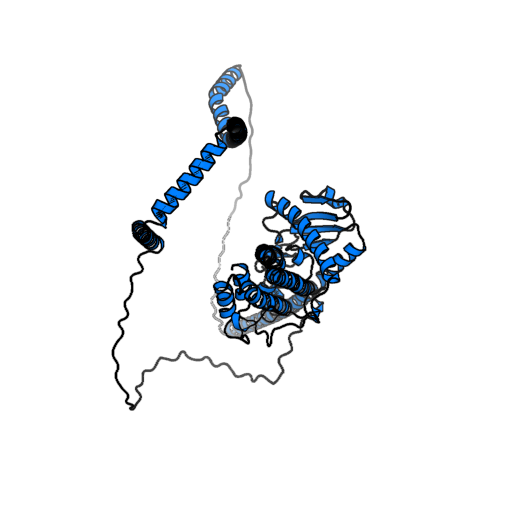
ATOM 840 N N . ASN A 1 103 ? 9.496 -2.803 -13.987 1.00 97.69 103 ASN A N 1
ATOM 841 C CA . ASN A 1 103 ? 9.757 -1.425 -14.395 1.00 97.69 103 ASN A CA 1
ATOM 842 C C . ASN A 1 103 ? 10.702 -0.697 -13.431 1.00 97.69 103 ASN A C 1
ATOM 844 O O . ASN A 1 103 ? 11.510 0.118 -13.876 1.00 97.69 103 ASN A O 1
ATOM 848 N N . LEU A 1 104 ? 10.711 -1.053 -12.140 1.00 98.00 104 LEU A N 1
ATOM 849 C CA . LEU A 1 104 ? 11.746 -0.593 -11.212 1.00 98.00 104 LEU A CA 1
ATOM 850 C C . LEU A 1 104 ? 13.135 -1.120 -11.605 1.00 98.00 104 LEU A C 1
ATOM 852 O O . LEU A 1 104 ? 14.093 -0.350 -11.561 1.00 98.00 104 LEU A O 1
ATOM 856 N N . ALA A 1 105 ? 13.261 -2.391 -12.010 1.00 98.06 105 ALA A N 1
ATOM 857 C CA . ALA A 1 105 ? 14.531 -2.947 -12.480 1.00 98.06 105 ALA A CA 1
ATOM 858 C C . ALA A 1 105 ? 15.032 -2.204 -13.730 1.00 98.06 105 ALA A C 1
ATOM 860 O O . ALA A 1 105 ? 16.160 -1.709 -13.728 1.00 98.06 105 ALA A O 1
ATOM 861 N N . LYS A 1 106 ? 14.173 -2.032 -14.746 1.00 97.88 106 LYS A N 1
ATOM 862 C CA . LYS A 1 106 ? 14.475 -1.257 -15.964 1.00 97.88 106 LYS A CA 1
ATOM 863 C C . LYS A 1 106 ? 14.918 0.174 -15.644 1.00 97.88 106 LYS A C 1
ATOM 865 O O . LYS A 1 106 ? 15.987 0.599 -16.073 1.00 97.88 106 LYS A O 1
ATOM 870 N N . ALA A 1 107 ? 14.141 0.899 -14.836 1.00 97.44 107 ALA A N 1
ATOM 871 C CA . ALA A 1 107 ? 14.401 2.300 -14.505 1.00 97.44 107 ALA A CA 1
ATOM 872 C C . ALA A 1 107 ? 15.736 2.531 -13.783 1.00 97.44 107 ALA A C 1
ATOM 874 O O . ALA A 1 107 ? 16.376 3.561 -13.995 1.00 97.44 107 ALA A O 1
ATOM 875 N N . ILE A 1 108 ? 16.163 1.601 -12.919 1.00 97.62 108 ILE A N 1
ATOM 876 C CA . ILE A 1 108 ? 17.421 1.749 -12.172 1.00 97.62 108 ILE A CA 1
ATOM 877 C C . ILE A 1 108 ? 18.632 1.140 -12.888 1.00 97.62 108 ILE A C 1
ATOM 879 O O . ILE A 1 108 ? 19.758 1.433 -12.484 1.00 97.62 108 ILE A O 1
ATOM 883 N N . ALA A 1 109 ? 18.440 0.343 -13.944 1.00 97.81 109 ALA A N 1
ATOM 884 C CA . ALA A 1 109 ? 19.514 -0.332 -14.676 1.00 97.81 109 ALA A CA 1
ATOM 885 C C . ALA A 1 109 ? 20.674 0.581 -15.131 1.00 97.81 109 ALA A C 1
ATOM 887 O O . ALA A 1 109 ? 21.824 0.171 -14.948 1.00 97.81 109 ALA A O 1
ATOM 888 N N . PRO A 1 110 ? 20.456 1.821 -15.623 1.00 96.25 110 PRO A N 1
ATOM 889 C CA . PRO A 1 110 ? 21.555 2.687 -16.065 1.00 96.25 110 PRO A CA 1
ATOM 890 C C . PRO A 1 110 ? 22.515 3.138 -14.950 1.00 96.25 110 PRO A C 1
ATOM 892 O O . PRO A 1 110 ? 23.622 3.580 -15.245 1.00 96.25 110 PRO A O 1
ATOM 895 N N . VAL A 1 111 ? 22.102 3.063 -13.678 1.00 96.00 111 VAL A N 1
ATOM 896 C CA . VAL A 1 111 ? 22.846 3.623 -12.530 1.00 96.00 111 VAL A CA 1
ATOM 897 C C . VAL A 1 111 ? 23.163 2.565 -11.473 1.00 96.00 111 VAL A C 1
ATOM 899 O O . VAL A 1 111 ? 24.271 2.513 -10.945 1.00 96.00 111 VAL A O 1
ATOM 902 N N . LEU A 1 112 ? 22.203 1.692 -11.170 1.00 96.81 112 LEU A N 1
ATOM 903 C CA . LEU A 1 112 ? 22.314 0.598 -10.205 1.00 96.81 112 LEU A CA 1
ATOM 904 C C . LEU A 1 112 ? 22.397 -0.752 -10.931 1.00 96.81 112 LEU A C 1
ATOM 906 O O . LEU A 1 112 ? 21.754 -1.715 -10.521 1.00 96.81 112 LEU A O 1
ATOM 910 N N . CYS A 1 113 ? 23.192 -0.813 -12.002 1.00 97.50 113 CYS A N 1
ATOM 911 C CA . CYS A 1 113 ? 23.289 -1.924 -12.956 1.00 97.50 113 CYS A CA 1
ATOM 912 C C . CYS A 1 113 ? 23.276 -3.324 -12.314 1.00 97.50 113 CYS A C 1
ATOM 914 O O . CYS A 1 113 ? 22.401 -4.130 -12.615 1.00 97.50 113 CYS A O 1
ATOM 916 N N . HIS A 1 114 ? 24.176 -3.593 -11.365 1.00 98.19 114 HIS A N 1
ATOM 917 C CA . HIS A 1 114 ? 24.238 -4.881 -10.665 1.00 98.19 114 HIS A CA 1
ATOM 918 C C . HIS A 1 114 ? 22.967 -5.199 -9.859 1.00 98.19 114 HIS A C 1
ATOM 920 O O . HIS A 1 114 ? 22.602 -6.360 -9.751 1.00 98.19 114 HIS A O 1
ATOM 926 N N . MET A 1 115 ? 22.295 -4.194 -9.283 1.00 97.88 115 MET A N 1
ATOM 927 C CA . MET A 1 115 ? 21.058 -4.395 -8.515 1.00 97.88 115 MET A CA 1
ATOM 928 C C . MET A 1 115 ? 19.846 -4.585 -9.428 1.00 97.88 115 MET A C 1
ATOM 930 O O . MET A 1 115 ? 18.957 -5.350 -9.080 1.00 97.88 115 MET A O 1
ATOM 934 N N . ALA A 1 116 ? 19.802 -3.901 -10.573 1.00 98.31 116 ALA A N 1
ATOM 935 C CA . ALA A 1 116 ? 18.768 -4.110 -11.582 1.00 98.31 116 ALA A CA 1
ATOM 936 C C . ALA A 1 116 ? 18.828 -5.530 -12.151 1.00 98.31 116 ALA A C 1
ATOM 938 O O . ALA A 1 116 ? 17.809 -6.211 -12.202 1.00 98.31 116 ALA A O 1
ATOM 939 N N . GLU A 1 117 ? 20.031 -5.987 -12.507 1.00 98.44 117 GLU A N 1
ATOM 940 C CA . GLU A 1 117 ? 20.259 -7.341 -13.006 1.00 98.44 117 GLU A CA 1
ATOM 941 C C . GLU A 1 117 ? 19.971 -8.397 -11.922 1.00 98.44 117 GLU A C 1
ATOM 943 O O . GLU A 1 117 ? 19.276 -9.363 -12.206 1.00 98.44 117 GLU A O 1
ATOM 948 N N . ASP A 1 118 ? 20.403 -8.184 -10.666 1.00 98.25 118 ASP A N 1
ATOM 949 C CA . ASP A 1 118 ? 20.041 -9.039 -9.515 1.00 98.25 118 ASP A CA 1
ATOM 950 C C . ASP A 1 118 ? 18.509 -9.149 -9.383 1.00 98.25 118 ASP A C 1
ATOM 952 O O . ASP A 1 118 ? 17.973 -10.248 -9.326 1.00 98.25 118 ASP A O 1
ATOM 956 N N . ILE A 1 119 ? 17.772 -8.032 -9.431 1.00 98.38 119 ILE A N 1
ATOM 957 C CA . ILE A 1 119 ? 16.299 -8.056 -9.384 1.00 98.38 119 ILE A CA 1
ATOM 958 C C . ILE A 1 119 ? 15.711 -8.844 -10.565 1.00 98.38 119 ILE A C 1
ATOM 960 O O . ILE A 1 119 ? 14.829 -9.668 -10.341 1.00 98.38 119 ILE A O 1
ATOM 964 N N . TRP A 1 120 ? 16.201 -8.619 -11.789 1.00 98.31 120 TRP A N 1
ATOM 965 C CA . TRP A 1 120 ? 15.693 -9.261 -13.008 1.00 98.31 120 TRP A CA 1
ATOM 966 C C . TRP A 1 120 ? 15.900 -10.781 -13.007 1.00 98.31 120 TRP A C 1
ATOM 968 O O . TRP A 1 120 ? 14.972 -11.524 -13.309 1.00 98.31 120 TRP A O 1
ATOM 978 N N . GLN A 1 121 ? 17.083 -11.255 -12.597 1.00 97.19 121 GLN A N 1
ATOM 979 C CA . GLN A 1 121 ? 17.400 -12.690 -12.525 1.00 97.19 121 GLN A CA 1
ATOM 980 C C . GLN A 1 121 ? 16.595 -13.448 -11.450 1.00 97.19 121 GLN A C 1
ATOM 982 O O . GLN A 1 121 ? 16.515 -14.673 -11.510 1.00 97.19 121 GLN A O 1
ATOM 987 N N . TYR A 1 122 ? 16.007 -12.748 -10.471 1.00 97.56 122 TYR A N 1
ATOM 988 C CA . TYR A 1 122 ? 15.157 -13.339 -9.427 1.00 97.56 122 TYR A CA 1
ATOM 989 C C . TYR A 1 122 ? 13.647 -13.170 -9.675 1.00 97.56 122 TYR A C 1
ATOM 991 O O . TYR A 1 122 ? 12.851 -13.524 -8.801 1.00 97.56 122 TYR A O 1
ATOM 999 N N . ILE A 1 123 ? 13.229 -12.667 -10.843 1.00 98.06 123 ILE A N 1
ATOM 1000 C CA . ILE A 1 123 ? 11.819 -12.695 -11.256 1.00 98.06 123 ILE A CA 1
ATOM 1001 C C . ILE A 1 123 ? 11.392 -14.171 -11.428 1.00 98.06 123 ILE A C 1
ATOM 1003 O O . ILE A 1 123 ? 12.052 -14.908 -12.159 1.00 98.06 123 ILE A O 1
ATOM 1007 N N . PRO A 1 124 ? 10.326 -14.642 -10.747 1.00 96.75 124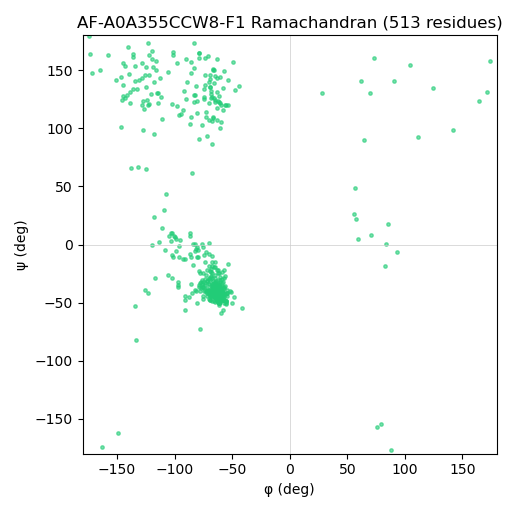 PRO A N 1
ATOM 1008 C CA . PRO A 1 124 ? 10.016 -16.075 -10.649 1.00 96.75 124 PRO A CA 1
ATOM 1009 C C . PRO A 1 124 ? 9.286 -16.659 -11.871 1.00 96.75 124 PRO A C 1
ATOM 1011 O O . PRO A 1 124 ? 9.052 -17.865 -11.922 1.00 96.75 124 PRO A O 1
ATOM 1014 N N . TYR A 1 125 ? 8.934 -15.826 -12.850 1.00 96.44 125 TYR A N 1
ATOM 1015 C CA . TYR A 1 125 ? 8.234 -16.201 -14.077 1.00 96.44 125 TYR A CA 1
ATOM 1016 C C . TYR A 1 125 ? 9.073 -15.863 -15.327 1.00 96.44 125 TYR A C 1
ATOM 1018 O O . TYR A 1 125 ? 9.974 -15.024 -15.253 1.00 96.44 125 TYR A O 1
ATOM 1026 N N . PRO A 1 126 ? 8.811 -16.492 -16.491 1.00 94.38 126 PRO A N 1
ATOM 1027 C CA . PRO A 1 126 ? 9.578 -16.232 -17.707 1.00 94.38 126 PRO A CA 1
ATOM 1028 C C . PRO A 1 126 ? 9.445 -14.780 -18.181 1.00 94.38 126 PRO A C 1
ATOM 1030 O O . PRO A 1 126 ? 8.344 -14.313 -18.466 1.00 94.38 126 PRO A O 1
ATOM 1033 N N . THR A 1 127 ? 10.571 -14.086 -18.329 1.00 94.06 127 THR A N 1
ATOM 1034 C CA . THR A 1 127 ? 10.644 -12.767 -18.971 1.00 94.06 127 THR A CA 1
ATOM 1035 C C . THR A 1 127 ? 11.083 -12.904 -20.440 1.00 94.06 127 THR A C 1
ATOM 1037 O O . THR A 1 127 ? 11.735 -13.890 -20.797 1.00 94.06 127 THR A O 1
ATOM 1040 N N . PRO A 1 128 ? 10.769 -11.939 -21.333 1.00 91.44 128 PRO A N 1
ATOM 1041 C CA . PRO A 1 128 ? 11.143 -12.033 -22.753 1.00 91.44 128 PRO A CA 1
ATOM 1042 C C . PRO A 1 128 ? 12.655 -11.949 -23.025 1.00 91.44 128 PRO A C 1
ATOM 1044 O O . PRO A 1 128 ? 13.102 -12.264 -24.127 1.00 91.44 128 PRO A O 1
ATOM 1047 N N . TYR A 1 129 ? 13.435 -11.502 -22.037 1.00 94.62 129 TYR A N 1
ATOM 1048 C CA . TYR A 1 129 ? 14.848 -11.158 -22.160 1.00 94.62 129 TYR A CA 1
ATOM 1049 C C . TYR A 1 129 ? 15.645 -11.743 -21.004 1.00 94.62 129 TYR A C 1
ATOM 1051 O O . TYR A 1 129 ? 15.197 -11.697 -19.857 1.00 94.62 129 TYR A O 1
ATOM 1059 N N . LYS A 1 130 ? 16.856 -12.238 -21.275 1.00 94.19 130 LYS A N 1
ATOM 1060 C CA . LYS A 1 130 ? 17.663 -12.862 -20.226 1.00 94.19 130 LYS A CA 1
ATOM 1061 C C . LYS A 1 130 ? 18.202 -11.823 -19.248 1.00 94.19 130 LYS A C 1
ATOM 1063 O O . LYS A 1 130 ? 18.239 -12.110 -18.059 1.00 94.19 130 LYS A O 1
ATOM 1068 N N . SER A 1 131 ? 18.618 -10.656 -19.732 1.00 97.50 131 SER A N 1
ATOM 1069 C CA . SER A 1 131 ? 19.149 -9.558 -18.918 1.00 97.50 131 SER A CA 1
ATOM 1070 C C . SER A 1 131 ? 18.258 -8.318 -18.993 1.00 97.50 131 SER A C 1
ATOM 1072 O O . SER A 1 131 ? 17.652 -8.034 -20.028 1.00 97.50 131 SER A O 1
ATOM 1074 N N . VAL A 1 132 ? 18.237 -7.516 -17.922 1.00 98.00 132 VAL A N 1
ATOM 1075 C CA . VAL A 1 132 ? 17.482 -6.252 -17.903 1.00 98.00 132 VAL A CA 1
ATOM 1076 C C . VAL A 1 132 ? 17.974 -5.277 -18.979 1.00 98.00 132 VAL A C 1
ATOM 1078 O O . VAL A 1 132 ? 17.177 -4.525 -19.537 1.00 98.00 132 VAL A O 1
ATOM 1081 N N . PHE A 1 133 ? 19.263 -5.326 -19.339 1.00 97.44 133 PHE A N 1
ATOM 1082 C CA . PHE A 1 133 ? 19.863 -4.446 -20.352 1.00 97.44 133 PHE A CA 1
ATOM 1083 C C . PHE A 1 133 ? 19.389 -4.741 -21.782 1.00 97.44 133 PHE A C 1
ATOM 1085 O O . PHE A 1 133 ? 19.520 -3.886 -22.654 1.00 97.44 133 PHE A O 1
ATOM 1092 N N . GLU A 1 134 ? 18.823 -5.925 -22.028 1.00 97.00 134 GLU A N 1
ATOM 1093 C CA . GLU A 1 134 ? 18.200 -6.287 -23.306 1.00 97.00 134 GLU A CA 1
ATOM 1094 C C . GLU A 1 134 ? 16.741 -5.797 -23.395 1.00 97.00 134 GLU A C 1
ATOM 1096 O O . GLU A 1 134 ? 16.194 -5.700 -24.491 1.00 97.00 134 GLU A O 1
ATOM 1101 N N . SER A 1 135 ? 16.116 -5.463 -22.258 1.00 94.12 135 SER A N 1
ATOM 1102 C CA . SER A 1 135 ? 14.669 -5.212 -22.152 1.00 94.12 135 SER A CA 1
ATOM 1103 C C . SER A 1 135 ? 14.199 -3.799 -22.524 1.00 94.12 135 SER A C 1
ATOM 1105 O O . SER A 1 135 ? 13.002 -3.518 -22.464 1.00 94.12 135 SER A O 1
ATOM 1107 N N . GLY A 1 136 ? 15.123 -2.921 -22.924 1.00 92.56 136 GLY A N 1
ATOM 1108 C CA . GLY A 1 136 ? 14.824 -1.549 -23.334 1.00 92.56 136 GLY A CA 1
ATOM 1109 C C . GLY A 1 136 ? 14.523 -0.599 -22.169 1.00 92.56 136 GLY A C 1
ATOM 1110 O O . GLY A 1 136 ? 14.972 -0.799 -21.040 1.00 92.56 136 GLY A O 1
ATOM 1111 N N . TRP A 1 137 ? 13.803 0.485 -22.467 1.00 92.69 137 TRP A N 1
ATOM 1112 C CA . TRP A 1 137 ? 13.359 1.444 -21.453 1.00 92.69 137 TRP A CA 1
ATOM 1113 C C . TRP A 1 137 ? 12.068 0.973 -20.764 1.00 92.69 137 TRP A C 1
ATOM 1115 O O . TRP A 1 137 ? 11.456 -0.021 -21.151 1.00 92.69 137 TRP A O 1
ATOM 1125 N N . VAL A 1 138 ? 11.639 1.697 -19.728 1.00 93.56 138 VAL A N 1
ATOM 1126 C CA . VAL A 1 138 ? 10.300 1.523 -19.153 1.00 93.56 138 VAL A CA 1
ATOM 1127 C C . VAL A 1 138 ? 9.246 1.929 -20.182 1.00 93.56 138 VAL A C 1
ATOM 1129 O O . VAL A 1 138 ? 9.223 3.073 -20.636 1.00 93.56 138 VAL A O 1
ATOM 1132 N N . GLU A 1 139 ? 8.354 0.996 -20.491 1.00 90.00 139 GLU A N 1
ATOM 1133 C CA . GLU A 1 139 ? 7.171 1.197 -21.322 1.00 90.00 139 GLU A CA 1
ATOM 1134 C C . GLU A 1 139 ? 5.954 0.773 -20.495 1.00 90.00 139 GLU A C 1
ATOM 1136 O O . GLU A 1 139 ? 5.911 -0.337 -19.963 1.00 90.00 139 GLU A O 1
ATOM 1141 N N . LEU A 1 140 ? 4.996 1.685 -20.342 1.00 93.50 140 LEU A N 1
ATOM 1142 C CA . LEU A 1 140 ? 3.739 1.476 -19.623 1.00 93.50 140 LEU A CA 1
ATOM 1143 C C . LEU A 1 140 ? 2.585 1.818 -20.558 1.00 93.50 140 LEU A C 1
ATOM 1145 O O . LEU A 1 140 ? 2.743 2.652 -21.453 1.00 93.50 140 LEU A O 1
ATOM 1149 N N . ASP A 1 141 ? 1.426 1.207 -20.334 1.00 93.62 141 ASP A N 1
ATOM 1150 C CA . ASP A 1 141 ? 0.238 1.543 -21.106 1.00 93.62 141 ASP A CA 1
ATOM 1151 C C . ASP A 1 141 ? -0.231 2.969 -20.769 1.00 93.62 141 ASP A C 1
ATOM 1153 O O . ASP A 1 141 ? -0.456 3.328 -19.611 1.00 93.62 141 ASP A O 1
ATOM 1157 N N . ALA A 1 142 ? -0.396 3.788 -21.808 1.00 91.81 142 ALA A N 1
ATOM 1158 C CA . ALA A 1 142 ? -0.916 5.142 -21.691 1.00 91.81 142 ALA A CA 1
ATOM 1159 C C . ALA A 1 142 ? -2.368 5.174 -21.171 1.00 91.81 142 ALA A C 1
ATOM 1161 O O . ALA A 1 142 ? -2.781 6.192 -20.613 1.00 91.81 142 ALA A O 1
ATOM 1162 N N . SER A 1 143 ? -3.127 4.078 -21.309 1.00 94.19 143 SER A N 1
ATOM 1163 C CA . SER A 1 143 ? -4.489 3.947 -20.770 1.00 94.19 143 SER A CA 1
ATOM 1164 C C . SER A 1 143 ? -4.546 4.086 -19.242 1.00 94.19 143 SER A C 1
ATOM 1166 O O . SER A 1 143 ? -5.537 4.577 -18.702 1.00 94.19 143 SER A O 1
ATOM 1168 N N . TRP A 1 144 ? -3.461 3.743 -18.536 1.00 96.75 144 TRP A N 1
ATOM 1169 C CA . TRP A 1 144 ? -3.381 3.815 -17.074 1.00 96.75 144 TRP A CA 1
ATOM 1170 C C . TRP A 1 144 ? -3.250 5.253 -16.549 1.00 96.75 144 TRP A C 1
ATOM 1172 O O . TRP A 1 144 ? -3.347 5.492 -15.343 1.00 96.75 144 TRP A O 1
ATOM 1182 N N . HIS A 1 145 ? -3.031 6.239 -17.425 1.00 96.00 145 HIS A N 1
ATOM 1183 C CA . HIS A 1 145 ? -2.891 7.635 -17.034 1.00 96.00 145 HIS A CA 1
ATOM 1184 C C . HIS A 1 145 ? -4.258 8.304 -16.767 1.00 96.00 145 HIS A C 1
ATOM 1186 O O . HIS A 1 145 ? -4.854 8.916 -17.655 1.00 96.00 145 HIS A O 1
ATOM 1192 N N . ASN A 1 146 ? -4.722 8.243 -15.513 1.00 96.06 146 ASN A N 1
ATOM 1193 C CA . ASN A 1 146 ? -5.991 8.819 -15.055 1.00 96.06 146 ASN A CA 1
ATOM 1194 C C . ASN A 1 146 ? -5.805 9.923 -13.970 1.00 96.06 146 ASN A C 1
ATOM 1196 O O . ASN A 1 146 ? -5.723 9.608 -12.781 1.00 96.06 146 ASN A O 1
ATOM 1200 N N . PRO A 1 147 ? -5.770 11.222 -14.346 1.00 95.56 147 PRO A N 1
ATOM 1201 C CA . PRO A 1 147 ? -5.595 12.342 -13.404 1.00 95.56 147 PRO A CA 1
ATOM 1202 C C . PRO A 1 147 ? -6.770 12.597 -12.444 1.00 95.56 147 PRO A C 1
ATOM 1204 O O . PRO A 1 147 ? -6.575 13.127 -11.347 1.00 95.56 147 PRO A O 1
ATOM 1207 N N . GLU A 1 148 ? -7.994 12.249 -12.846 1.00 94.81 148 GLU A N 1
ATOM 1208 C CA . GLU A 1 148 ? -9.195 12.406 -12.013 1.00 94.81 148 GLU A CA 1
ATOM 1209 C C . GLU A 1 148 ? -9.130 11.447 -10.818 1.00 94.81 148 GLU A C 1
ATOM 1211 O O . GLU A 1 148 ? -9.218 11.866 -9.659 1.00 94.81 148 GLU A O 1
ATOM 1216 N N . LEU A 1 149 ? -8.813 10.180 -11.104 1.00 94.62 149 LEU A N 1
ATOM 1217 C CA . LEU A 1 149 ? -8.482 9.168 -10.106 1.00 94.62 149 LEU A CA 1
ATOM 1218 C C . LEU A 1 149 ? -7.342 9.638 -9.188 1.00 94.62 149 LEU A C 1
ATOM 1220 O O . LEU A 1 149 ? -7.438 9.520 -7.966 1.00 94.62 149 LEU A O 1
ATOM 1224 N N . ALA A 1 150 ? -6.286 10.229 -9.752 1.00 95.06 150 ALA A N 1
ATOM 1225 C CA . ALA A 1 150 ? -5.163 10.756 -8.980 1.00 95.06 150 ALA A CA 1
ATOM 1226 C C . ALA A 1 150 ? -5.593 11.813 -7.953 1.00 95.06 150 ALA A C 1
ATOM 1228 O O . ALA A 1 150 ? -5.155 11.767 -6.804 1.00 95.06 150 ALA A O 1
ATOM 1229 N N . THR A 1 151 ? -6.480 12.729 -8.346 1.00 95.12 151 THR A N 1
ATOM 1230 C CA . THR A 1 151 ? -6.996 13.795 -7.473 1.00 95.12 151 THR A CA 1
ATOM 1231 C C . THR A 1 151 ? -7.816 13.215 -6.320 1.00 95.12 151 THR A C 1
ATOM 1233 O O . THR A 1 151 ? -7.612 13.596 -5.164 1.00 95.12 151 THR A O 1
ATOM 1236 N N . ARG A 1 152 ? -8.673 12.220 -6.590 1.00 93.44 152 ARG A N 1
ATOM 1237 C CA . ARG A 1 152 ? -9.425 11.511 -5.541 1.00 93.44 152 ARG A CA 1
ATOM 1238 C C . ARG A 1 152 ? -8.495 10.798 -4.553 1.00 93.44 152 ARG A C 1
ATOM 1240 O O . ARG A 1 152 ? -8.656 10.931 -3.339 1.00 93.44 152 ARG A O 1
ATOM 1247 N N . TRP A 1 153 ? -7.468 10.105 -5.045 1.00 95.19 153 TRP A N 1
ATOM 1248 C CA . TRP A 1 153 ? -6.516 9.393 -4.185 1.00 95.19 153 TRP A CA 1
ATOM 1249 C C . TRP A 1 153 ? -5.551 10.304 -3.425 1.00 95.19 153 TRP A C 1
ATOM 1251 O O . TRP A 1 153 ? -5.120 9.941 -2.331 1.00 95.19 153 TRP A O 1
ATOM 1261 N N . GLN A 1 154 ? -5.257 11.507 -3.924 1.00 95.00 154 GLN A N 1
ATOM 1262 C CA . GLN A 1 154 ? -4.553 12.532 -3.146 1.00 95.00 154 GLN A CA 1
ATOM 1263 C C . GLN A 1 154 ? -5.355 12.922 -1.894 1.00 95.00 154 GLN A C 1
ATOM 1265 O O . GLN A 1 154 ? -4.787 12.946 -0.801 1.00 95.00 154 GLN A O 1
ATOM 1270 N N . TYR A 1 155 ? -6.673 13.124 -2.020 1.00 94.19 155 TYR A N 1
ATOM 1271 C CA . TYR A 1 155 ? -7.547 13.378 -0.869 1.00 94.19 155 TYR A CA 1
ATOM 1272 C C . TYR A 1 155 ? -7.598 12.178 0.096 1.00 94.19 155 TYR A C 1
ATOM 1274 O O . TYR A 1 155 ? -7.372 12.345 1.295 1.00 94.19 155 TYR A O 1
ATOM 1282 N N . LEU A 1 156 ? -7.785 10.952 -0.407 1.00 95.31 156 LEU A N 1
ATOM 1283 C CA . LEU A 1 156 ? -7.773 9.738 0.427 1.00 95.31 156 LEU A CA 1
ATOM 1284 C C . LEU A 1 156 ? -6.447 9.558 1.194 1.00 95.31 156 LEU A C 1
ATOM 1286 O O . LEU A 1 156 ? -6.450 9.216 2.380 1.00 95.31 156 LEU A O 1
ATOM 1290 N N . ARG A 1 157 ? -5.302 9.842 0.557 1.00 95.38 157 ARG A N 1
ATOM 1291 C CA . ARG A 1 157 ? -3.979 9.803 1.207 1.00 95.38 157 ARG A CA 1
ATOM 1292 C C . ARG A 1 157 ? -3.789 10.928 2.225 1.00 95.38 157 ARG A C 1
ATOM 1294 O O . ARG A 1 157 ? -3.155 10.682 3.250 1.00 95.38 157 ARG A O 1
ATOM 1301 N N . GLN A 1 158 ? -4.355 12.115 1.996 1.00 95.12 158 GLN A N 1
ATOM 1302 C CA . GLN A 1 158 ? -4.389 13.191 2.992 1.00 95.12 158 GLN A CA 1
ATOM 1303 C C . GLN A 1 158 ? -5.176 12.755 4.238 1.00 95.12 158 GLN A C 1
ATOM 1305 O O . GLN A 1 158 ? -4.656 12.864 5.347 1.00 95.12 158 GLN A O 1
ATOM 1310 N N . VAL A 1 159 ? -6.375 12.183 4.066 1.00 95.88 159 VAL A N 1
ATOM 1311 C CA . VAL A 1 159 ? -7.190 11.670 5.182 1.00 95.88 159 VAL A CA 1
ATOM 1312 C C . VAL A 1 159 ? -6.459 10.547 5.930 1.00 95.88 159 VAL A C 1
ATOM 1314 O O . VAL A 1 159 ? -6.329 10.639 7.149 1.00 95.88 159 VAL A O 1
ATOM 1317 N N . ARG A 1 160 ? -5.875 9.551 5.235 1.00 96.56 160 ARG A N 1
ATOM 1318 C CA . ARG A 1 160 ? -5.006 8.522 5.860 1.00 96.56 160 ARG A CA 1
ATOM 1319 C C . ARG A 1 160 ? -3.855 9.160 6.648 1.00 96.56 160 ARG A C 1
ATOM 1321 O O . ARG A 1 160 ? -3.508 8.680 7.723 1.00 96.56 160 ARG A O 1
ATOM 1328 N N . GLY A 1 161 ? -3.266 10.238 6.129 1.00 96.19 161 GLY A N 1
ATOM 1329 C CA . GLY A 1 161 ? -2.204 10.995 6.791 1.00 96.19 161 GLY A CA 1
ATOM 1330 C C . GLY A 1 161 ? -2.634 11.593 8.131 1.00 96.19 161 GLY A C 1
ATOM 1331 O O . GLY A 1 161 ? -1.903 11.459 9.109 1.00 96.19 161 GLY A O 1
ATOM 1332 N N . GLU A 1 162 ? -3.818 12.202 8.204 1.00 96.75 162 GLU A N 1
ATOM 1333 C CA . GLU A 1 162 ? -4.365 12.734 9.461 1.00 96.75 162 GLU A CA 1
ATOM 1334 C C . GLU A 1 162 ? -4.815 11.615 10.418 1.00 96.75 162 GLU A C 1
ATOM 1336 O O . GLU A 1 162 ? -4.488 11.663 11.604 1.00 96.75 162 GLU A O 1
ATOM 1341 N N . VAL A 1 163 ? -5.463 10.556 9.913 1.00 97.25 163 VAL A N 1
ATOM 1342 C CA . VAL A 1 163 ? -5.869 9.382 10.715 1.00 97.25 163 VAL A CA 1
ATOM 1343 C C . VAL A 1 163 ? -4.655 8.726 11.380 1.00 97.25 163 VAL A C 1
ATOM 1345 O O . VAL A 1 163 ? -4.667 8.475 12.586 1.00 97.25 163 VAL A O 1
ATOM 1348 N N . ASN A 1 164 ? -3.558 8.545 10.639 1.00 96.81 164 ASN A N 1
ATOM 1349 C CA . ASN A 1 164 ? -2.315 7.988 11.173 1.00 96.81 164 ASN A CA 1
ATOM 1350 C C . ASN A 1 164 ? -1.712 8.829 12.311 1.00 96.81 164 ASN A C 1
ATOM 1352 O O . ASN A 1 164 ? -1.121 8.255 13.224 1.00 96.81 164 ASN A O 1
ATOM 1356 N N . LYS A 1 165 ? -1.874 10.162 12.313 1.00 96.44 165 LYS A N 1
ATOM 1357 C CA . LYS A 1 165 ? -1.406 11.009 13.428 1.00 96.44 165 LYS A CA 1
ATOM 1358 C C . LYS A 1 165 ? -2.201 10.742 14.707 1.00 96.44 165 LYS A C 1
ATOM 1360 O O . LYS A 1 165 ? -1.598 10.652 15.774 1.00 96.44 165 LYS A O 1
ATOM 1365 N N . VAL A 1 166 ? -3.525 10.594 14.611 1.00 96.38 166 VAL A N 1
ATOM 1366 C CA . VAL A 1 166 ? -4.387 10.313 15.777 1.00 96.38 166 VAL A CA 1
ATOM 1367 C C . VAL A 1 166 ? -4.157 8.888 16.297 1.00 96.38 166 VAL A C 1
ATOM 1369 O O . VAL A 1 166 ? -4.036 8.686 17.505 1.00 96.38 166 VAL A O 1
ATOM 1372 N N . LEU A 1 167 ? -3.989 7.908 15.400 1.00 96.88 167 LEU A N 1
ATOM 1373 C CA . LEU A 1 167 ? -3.600 6.540 15.769 1.00 96.88 167 LEU A CA 1
ATOM 1374 C C . LEU A 1 167 ? -2.246 6.512 16.500 1.00 96.88 167 LEU A C 1
ATOM 1376 O O . LEU A 1 167 ? -2.109 5.837 17.519 1.00 96.88 167 LEU A O 1
ATOM 1380 N N . GLU A 1 168 ? -1.255 7.279 16.037 1.00 96.81 168 GLU A N 1
ATOM 1381 C CA . GLU A 1 168 ? 0.055 7.346 16.692 1.00 96.81 168 GLU 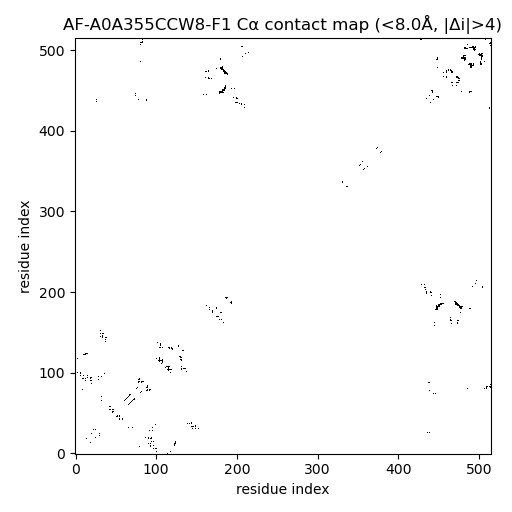A CA 1
ATOM 1382 C C . GLU A 1 168 ? -0.011 8.020 18.075 1.00 96.81 168 GLU A C 1
ATOM 1384 O O . GLU A 1 168 ? 0.634 7.558 19.014 1.00 96.81 168 GLU A O 1
ATOM 1389 N N . GLN A 1 169 ? -0.860 9.039 18.261 1.00 94.88 169 GLN A N 1
ATOM 1390 C CA . GLN A 1 169 ? -1.133 9.607 19.591 1.00 94.88 169 GLN A CA 1
ATOM 1391 C C . GLN A 1 169 ? -1.710 8.557 20.558 1.00 94.88 169 GLN A C 1
ATOM 1393 O O . GLN A 1 169 ? -1.247 8.457 21.699 1.00 94.88 169 GLN A O 1
ATOM 1398 N N . ALA A 1 170 ? -2.668 7.742 20.099 1.00 94.38 170 ALA A N 1
ATOM 1399 C CA . ALA A 1 170 ? -3.273 6.672 20.896 1.00 94.38 170 ALA A CA 1
ATOM 1400 C C . ALA A 1 170 ? -2.276 5.545 21.247 1.00 94.38 170 ALA A C 1
ATOM 1402 O O . ALA A 1 170 ? -2.346 4.980 22.346 1.00 94.38 170 ALA A O 1
ATOM 1403 N N . ARG A 1 171 ? -1.312 5.253 20.359 1.00 95.19 171 ARG A N 1
ATOM 1404 C CA . ARG A 1 171 ? -0.201 4.311 20.608 1.00 95.19 171 ARG A CA 1
ATOM 1405 C C . ARG A 1 171 ? 0.816 4.838 21.615 1.00 95.19 171 ARG A C 1
ATOM 1407 O O . ARG A 1 171 ? 1.182 4.120 22.543 1.00 95.19 171 ARG A O 1
ATOM 1414 N N . ILE A 1 172 ? 1.250 6.094 21.477 1.00 94.75 172 ILE A N 1
ATOM 1415 C CA . ILE A 1 172 ? 2.203 6.733 22.405 1.00 94.75 172 ILE A CA 1
ATOM 1416 C C . ILE A 1 172 ? 1.648 6.723 23.837 1.00 94.75 172 ILE A C 1
ATOM 1418 O O . ILE A 1 172 ? 2.382 6.456 24.791 1.00 94.75 172 ILE A O 1
ATOM 1422 N N . GLN A 1 173 ? 0.339 6.941 23.986 1.00 90.75 173 GLN A N 1
ATOM 1423 C CA . GLN A 1 173 ? -0.372 6.878 25.267 1.00 90.75 173 GLN A CA 1
ATOM 1424 C C . GLN A 1 173 ? -0.847 5.458 25.648 1.00 90.75 173 GLN A C 1
ATOM 1426 O O . GLN A 1 173 ? -1.576 5.288 26.623 1.00 90.75 173 GLN A O 1
ATOM 1431 N N . LYS A 1 174 ? -0.402 4.422 24.919 1.00 92.25 174 LYS A N 1
ATOM 1432 C CA . LYS A 1 174 ? -0.630 2.988 25.188 1.00 92.25 174 LYS A CA 1
ATOM 1433 C C . LYS A 1 174 ? -2.100 2.570 25.307 1.00 92.25 174 LYS A C 1
ATOM 1435 O O . LYS A 1 174 ? -2.405 1.582 25.973 1.00 92.25 174 LYS A O 1
ATOM 1440 N N . THR A 1 175 ? -3.015 3.296 24.667 1.00 90.25 175 THR A N 1
ATOM 1441 C CA . THR A 1 175 ? -4.424 2.872 24.597 1.00 90.25 175 THR A CA 1
ATOM 1442 C C . THR A 1 175 ? -4.603 1.727 23.605 1.00 90.25 175 THR A C 1
ATOM 1444 O O . THR A 1 175 ? -5.362 0.801 23.885 1.00 90.25 175 THR A O 1
ATOM 1447 N N . ILE A 1 176 ? -3.851 1.757 22.504 1.00 94.88 176 ILE A N 1
ATOM 1448 C CA . ILE A 1 176 ? -3.733 0.682 21.511 1.00 94.88 176 ILE A CA 1
ATOM 1449 C C . ILE A 1 176 ? -2.251 0.319 21.327 1.00 94.88 176 ILE A C 1
ATOM 1451 O O . ILE A 1 176 ? -1.388 1.193 21.414 1.00 94.88 176 ILE A O 1
ATOM 1455 N N . GLY A 1 177 ? -1.936 -0.951 21.079 1.00 93.19 177 GLY A N 1
ATOM 1456 C CA . GLY A 1 177 ? -0.598 -1.407 20.687 1.00 93.19 177 GLY A CA 1
ATOM 1457 C C . GLY A 1 177 ? -0.353 -1.316 19.177 1.00 93.19 177 GLY A C 1
ATOM 1458 O O . GLY A 1 177 ? 0.755 -1.013 18.735 1.00 93.19 177 GLY A O 1
ATOM 1459 N N . SER A 1 178 ? -1.396 -1.534 18.380 1.00 94.31 178 SER A N 1
ATOM 1460 C CA . SER A 1 178 ? -1.388 -1.569 16.915 1.00 94.31 178 SER A CA 1
ATOM 1461 C C . SER A 1 178 ? -2.588 -0.811 16.334 1.00 94.31 178 SER A C 1
ATOM 1463 O O . SER A 1 178 ? -3.574 -0.587 17.029 1.00 94.31 178 SER A O 1
ATOM 1465 N N . SER A 1 179 ? -2.543 -0.415 15.053 1.00 95.50 179 SER A N 1
ATOM 1466 C CA . SER A 1 179 ? -3.723 0.210 14.413 1.00 95.50 179 SER A CA 1
ATOM 1467 C C . SER A 1 179 ? -4.911 -0.749 14.291 1.00 95.50 179 SER A C 1
ATOM 1469 O O . SER A 1 179 ? -6.052 -0.303 14.291 1.00 95.50 179 SER A O 1
ATOM 1471 N N . LEU A 1 180 ? -4.666 -2.061 14.240 1.00 95.88 180 LEU A N 1
ATOM 1472 C CA . LEU A 1 180 ? -5.727 -3.063 14.152 1.00 95.88 180 LEU A CA 1
ATOM 1473 C C . LEU A 1 180 ? -6.558 -3.144 15.445 1.00 95.88 180 LEU A C 1
ATOM 1475 O O . LEU A 1 180 ? -7.713 -3.537 15.395 1.00 95.88 180 LEU A O 1
ATOM 1479 N N . GLU A 1 181 ? -6.047 -2.688 16.588 1.00 96.06 181 GLU A N 1
ATOM 1480 C CA . GLU A 1 181 ? -6.843 -2.543 17.822 1.00 96.06 181 GLU A CA 1
ATOM 1481 C C . GLU A 1 181 ? -7.790 -1.330 17.807 1.00 96.06 181 GLU A C 1
ATOM 1483 O O . GLU A 1 181 ? -8.495 -1.098 18.790 1.00 96.06 181 GLU A O 1
ATOM 1488 N N . ALA A 1 182 ? -7.787 -0.524 16.740 1.00 96.56 182 ALA A N 1
ATOM 1489 C CA . ALA A 1 182 ? -8.537 0.722 16.660 1.00 96.56 182 ALA A CA 1
ATOM 1490 C C . ALA A 1 182 ? -9.783 0.640 15.769 1.00 96.56 182 ALA A C 1
ATOM 1492 O O . ALA A 1 182 ? -9.795 -0.006 14.716 1.00 96.56 182 ALA A O 1
ATOM 1493 N N . LYS A 1 183 ? -10.779 1.427 16.174 1.00 95.06 183 LYS A N 1
ATOM 1494 C CA . LYS A 1 183 ? -11.925 1.871 15.386 1.00 95.06 183 LYS A CA 1
ATOM 1495 C C . LYS A 1 183 ? -11.792 3.371 15.154 1.00 95.06 183 LYS A C 1
ATOM 1497 O O . LYS A 1 183 ? -11.573 4.139 16.096 1.00 95.06 183 LYS A O 1
ATOM 1502 N N . VAL A 1 184 ? -11.875 3.779 13.890 1.00 96.06 184 VAL A N 1
ATOM 1503 C CA . VAL A 1 184 ? -11.747 5.184 13.480 1.00 96.06 184 VAL A CA 1
ATOM 1504 C C . VAL A 1 184 ? -13.132 5.777 13.294 1.00 96.06 184 VAL A C 1
ATOM 1506 O O . VAL A 1 184 ? -13.881 5.339 12.428 1.00 96.06 184 VAL A O 1
ATOM 1509 N N . LEU A 1 185 ? -13.451 6.805 14.072 1.00 94.19 185 LEU A N 1
ATOM 1510 C CA . LEU A 1 185 ? -14.641 7.624 13.871 1.00 94.19 185 LEU A CA 1
ATOM 1511 C C . LEU A 1 185 ? -14.262 8.781 12.942 1.00 94.19 185 LEU A C 1
ATOM 1513 O O . LEU A 1 185 ? -13.303 9.503 13.218 1.00 94.19 185 LEU A O 1
ATOM 1517 N N . LEU A 1 186 ? -14.979 8.963 11.836 1.00 94.62 186 LEU A N 1
ATOM 1518 C CA . LEU A 1 186 ? -14.614 9.903 10.776 1.00 94.62 186 LEU A CA 1
ATOM 1519 C C . LEU A 1 186 ? -15.786 10.830 10.439 1.00 94.62 186 LEU A C 1
ATOM 1521 O O . LEU A 1 186 ? -16.846 10.386 10.015 1.00 94.62 186 LEU A O 1
ATOM 1525 N N . TYR A 1 187 ? -15.581 12.135 10.599 1.00 93.50 187 TYR A N 1
ATOM 1526 C CA . TYR A 1 187 ? -16.523 13.180 10.199 1.00 93.50 187 TYR A CA 1
ATOM 1527 C C . TYR A 1 187 ? -15.903 14.032 9.092 1.00 93.50 187 TYR A C 1
ATOM 1529 O O . TYR A 1 187 ? -14.794 14.549 9.248 1.00 93.50 187 TYR A O 1
ATOM 1537 N N . VAL A 1 188 ? -16.649 14.238 8.007 1.00 94.44 188 VAL A N 1
ATOM 1538 C CA . VAL A 1 188 ? -16.284 15.144 6.910 1.00 94.44 188 VAL A CA 1
ATOM 1539 C C . VAL A 1 188 ? -17.449 16.091 6.657 1.00 94.44 188 VAL A C 1
ATOM 1541 O O . VAL A 1 188 ? -18.569 15.640 6.416 1.00 94.44 188 VAL A O 1
ATOM 1544 N N . SER A 1 189 ? -17.217 17.404 6.731 1.00 92.75 189 SER A N 1
ATOM 1545 C CA . SER A 1 189 ? -18.295 18.401 6.613 1.00 92.75 189 SER A CA 1
ATOM 1546 C C . SER A 1 189 ? -18.838 18.527 5.186 1.00 92.75 189 SER A C 1
ATOM 1548 O O . SER A 1 189 ? -20.014 18.820 4.994 1.00 92.75 189 SER A O 1
ATOM 1550 N N . ASP A 1 190 ? -17.970 18.308 4.202 1.00 93.62 190 ASP A N 1
ATOM 1551 C CA . ASP A 1 190 ? -18.267 18.284 2.772 1.00 93.62 190 ASP A CA 1
ATOM 1552 C C . ASP A 1 190 ? -19.090 17.031 2.422 1.00 93.62 190 ASP A C 1
ATOM 1554 O O . ASP A 1 190 ? -18.673 15.906 2.704 1.00 93.62 190 ASP A O 1
ATOM 1558 N N . VAL A 1 191 ? -20.278 17.237 1.847 1.00 90.56 191 VAL A N 1
ATOM 1559 C CA . VAL A 1 191 ? -21.247 16.165 1.562 1.00 90.56 191 VAL A CA 1
ATOM 1560 C C . VAL A 1 191 ? -20.753 15.250 0.443 1.00 90.56 191 VAL A C 1
ATOM 1562 O O . VAL A 1 191 ? -20.829 14.035 0.588 1.00 90.56 191 VAL A O 1
ATOM 1565 N N . GLU A 1 192 ? -20.177 15.804 -0.625 1.00 90.75 192 GLU A N 1
ATOM 1566 C CA . GLU A 1 192 ? -19.705 15.021 -1.773 1.00 90.75 192 GLU A CA 1
ATOM 1567 C C . GLU A 1 192 ? -18.533 14.121 -1.359 1.00 90.75 192 GLU A C 1
ATOM 1569 O O . GLU A 1 192 ? -18.508 12.925 -1.653 1.00 90.75 192 GLU A O 1
ATOM 1574 N N . LYS A 1 193 ? -17.592 14.660 -0.572 1.00 91.56 193 LYS A N 1
ATOM 1575 C CA . LYS A 1 193 ? -16.495 13.865 0.002 1.00 91.56 193 LYS A CA 1
ATOM 1576 C C . LYS A 1 193 ? -16.999 12.808 0.992 1.00 91.56 193 LYS A C 1
ATOM 1578 O O . LYS A 1 193 ? -16.440 11.713 1.031 1.00 91.56 193 LYS A O 1
ATOM 1583 N N . ARG A 1 194 ? -18.047 13.098 1.776 1.00 90.50 194 ARG A N 1
ATOM 1584 C CA . ARG A 1 194 ? -18.670 12.118 2.686 1.00 90.50 194 ARG A CA 1
ATOM 1585 C C . ARG A 1 194 ? -19.317 10.971 1.911 1.00 90.50 194 ARG A C 1
ATOM 1587 O O . ARG A 1 194 ? -19.068 9.821 2.252 1.00 90.50 194 ARG A O 1
ATOM 1594 N N . GLU A 1 195 ? -20.060 11.257 0.844 1.00 87.62 195 GLU A N 1
ATOM 1595 C CA . GLU A 1 195 ? -20.649 10.242 -0.042 1.00 87.62 195 GLU A CA 1
ATOM 1596 C C . GLU A 1 195 ? -19.568 9.368 -0.705 1.00 87.62 195 GLU A C 1
ATOM 1598 O O . GLU A 1 195 ? -19.671 8.139 -0.698 1.00 87.62 195 GLU A O 1
ATOM 1603 N N . GLN A 1 196 ? -18.475 9.974 -1.189 1.00 87.56 196 GLN A N 1
ATOM 1604 C CA . GLN A 1 196 ? -17.333 9.239 -1.750 1.00 87.56 196 GLN A CA 1
ATOM 1605 C C . GLN A 1 196 ? -16.648 8.309 -0.738 1.00 87.56 196 GLN A C 1
ATOM 1607 O O . GLN A 1 196 ? -16.179 7.240 -1.129 1.00 87.56 196 GLN A O 1
ATOM 1612 N N . LEU A 1 197 ? -16.565 8.707 0.537 1.00 90.50 197 LEU A N 1
ATOM 1613 C CA . LEU A 1 197 ? -16.032 7.878 1.623 1.00 90.50 197 LEU A CA 1
ATOM 1614 C C . LEU A 1 197 ? -17.032 6.797 2.056 1.00 90.50 197 LEU A C 1
ATOM 1616 O O . LEU A 1 197 ? -16.622 5.676 2.342 1.00 90.50 197 LEU A O 1
ATOM 1620 N N . GLN A 1 198 ? -18.333 7.095 2.052 1.00 87.88 198 GLN A N 1
ATOM 1621 C CA . GLN A 1 198 ? -19.395 6.145 2.389 1.00 87.88 198 GLN A CA 1
ATOM 1622 C C . GLN A 1 198 ? -19.480 4.999 1.375 1.00 87.88 198 GLN A C 1
ATOM 1624 O O . GLN A 1 198 ? -19.683 3.851 1.767 1.00 87.88 198 GLN A O 1
ATOM 1629 N N . ALA A 1 199 ? -19.229 5.277 0.092 1.00 86.19 199 ALA A N 1
ATOM 1630 C CA . ALA A 1 199 ? -19.075 4.252 -0.942 1.00 86.19 199 ALA A CA 1
ATOM 1631 C C . ALA A 1 199 ? -17.879 3.304 -0.695 1.00 86.19 199 ALA A C 1
ATOM 1633 O O . ALA A 1 199 ? -17.873 2.181 -1.196 1.00 86.19 199 ALA A O 1
ATOM 1634 N N . LEU A 1 200 ? -16.886 3.736 0.094 1.00 87.12 200 LEU A N 1
ATOM 1635 C CA . LEU A 1 200 ? -15.742 2.933 0.541 1.00 87.12 200 LEU A CA 1
ATOM 1636 C C . LEU A 1 200 ? -15.924 2.382 1.971 1.00 87.12 200 LEU A C 1
ATOM 1638 O O . LEU A 1 200 ? -15.005 1.759 2.500 1.00 87.12 200 LEU A O 1
ATOM 1642 N N . ASN A 1 201 ? -17.084 2.581 2.609 1.00 86.31 201 ASN A N 1
ATOM 1643 C CA . ASN A 1 201 ? -17.387 2.055 3.946 1.00 86.31 201 ASN A CA 1
ATOM 1644 C C . ASN A 1 201 ? -18.682 1.210 3.968 1.00 86.31 201 ASN A C 1
ATOM 1646 O O . ASN A 1 201 ? -19.677 1.609 4.579 1.00 86.31 201 ASN A O 1
ATOM 1650 N N . PRO A 1 202 ? -18.697 0.067 3.259 1.00 72.75 202 PRO A N 1
ATOM 1651 C CA . PRO A 1 202 ? -19.840 -0.846 3.207 1.00 72.75 202 PRO A CA 1
ATOM 1652 C C . PRO A 1 202 ? -20.139 -1.522 4.560 1.00 72.75 202 PRO A C 1
ATOM 1654 O O . PRO A 1 202 ? -19.223 -1.779 5.341 1.00 72.75 202 PRO A O 1
ATOM 1657 N N . SER A 1 203 ? -21.409 -1.868 4.825 1.00 61.97 203 SER A N 1
ATOM 1658 C CA . SER A 1 203 ? -21.783 -2.648 6.018 1.00 61.97 203 SER A CA 1
ATOM 1659 C C . SER A 1 203 ? -21.369 -4.121 5.885 1.00 61.97 203 SER A C 1
ATOM 1661 O O . SER A 1 203 ? -21.383 -4.703 4.801 1.00 61.97 203 SER A O 1
ATOM 1663 N N . SER A 1 204 ? -20.995 -4.748 7.002 1.00 53.91 204 SER A N 1
ATOM 1664 C CA . SER A 1 204 ? -20.502 -6.135 7.054 1.00 53.91 204 SER A CA 1
ATOM 1665 C C . SER A 1 204 ? -21.602 -7.209 7.060 1.00 53.91 204 SER A C 1
ATOM 1667 O O . SER A 1 204 ? -21.293 -8.399 7.109 1.00 53.91 204 SER A O 1
ATOM 1669 N N . GLU A 1 205 ? -22.877 -6.816 7.008 1.00 52.19 205 GLU A N 1
ATOM 1670 C CA . GLU A 1 205 ? -24.036 -7.663 7.334 1.00 52.19 205 GLU A CA 1
ATOM 1671 C C . GLU A 1 205 ? -24.149 -8.936 6.470 1.00 52.19 205 GLU A C 1
ATOM 1673 O O . GLU A 1 205 ? -24.502 -9.996 6.989 1.00 52.19 205 GLU A O 1
ATOM 1678 N N . GLY A 1 206 ? -23.785 -8.868 5.183 1.00 51.25 206 GLY A N 1
ATOM 1679 C CA . GLY A 1 206 ? -23.926 -9.986 4.237 1.00 51.25 206 GLY A CA 1
ATOM 1680 C C . GLY A 1 206 ? -23.036 -11.205 4.524 1.00 51.25 206 GLY A C 1
ATOM 1681 O O . GLY A 1 206 ? -23.445 -12.340 4.279 1.00 51.25 206 GLY A O 1
ATOM 1682 N N . LEU A 1 207 ? -21.842 -11.007 5.097 1.00 53.09 207 LEU A N 1
ATOM 1683 C CA . LEU A 1 207 ? -20.941 -12.110 5.474 1.00 53.09 207 LEU A CA 1
ATOM 1684 C C . LEU A 1 207 ? -21.460 -12.883 6.679 1.00 53.09 207 LEU A C 1
ATOM 1686 O O . LEU A 1 207 ? -21.371 -14.109 6.744 1.00 53.09 207 LEU A O 1
ATOM 1690 N N . VAL A 1 208 ? -22.003 -12.139 7.636 1.00 55.78 208 VAL A N 1
ATOM 1691 C CA . VAL A 1 208 ? -22.495 -12.658 8.907 1.00 55.78 208 VAL A CA 1
ATOM 1692 C C . VAL A 1 208 ? -23.697 -13.573 8.669 1.00 55.78 208 VAL A C 1
ATOM 1694 O O . VAL A 1 208 ? -23.808 -14.639 9.274 1.00 55.78 208 VAL A O 1
ATOM 1697 N N . GLU A 1 209 ? -24.581 -13.197 7.743 1.00 57.72 209 GLU A N 1
ATOM 1698 C CA . GLU A 1 209 ? -25.719 -14.028 7.347 1.00 57.72 209 GLU A CA 1
ATOM 1699 C C . GLU A 1 209 ? -25.270 -15.346 6.684 1.00 57.72 209 GLU A C 1
ATOM 1701 O O . GLU A 1 209 ? -25.805 -16.408 7.016 1.00 57.72 209 GLU A O 1
ATOM 1706 N N . TYR A 1 210 ? -24.219 -15.323 5.850 1.00 57.59 210 TYR A N 1
ATOM 1707 C CA . TYR A 1 210 ? -23.643 -16.546 5.276 1.00 57.59 210 TYR A CA 1
ATOM 1708 C C . TYR A 1 210 ? -23.023 -17.468 6.339 1.00 57.59 210 TYR A C 1
ATOM 1710 O O . TYR A 1 210 ? -23.361 -18.652 6.382 1.00 57.59 210 TYR A O 1
ATOM 1718 N N . VAL A 1 211 ? -22.169 -16.950 7.231 1.00 56.09 211 VAL A N 1
ATOM 1719 C CA . VAL A 1 211 ? -21.526 -17.764 8.286 1.00 56.09 211 VAL A CA 1
ATOM 1720 C C . VAL A 1 211 ? -22.570 -18.412 9.202 1.00 56.09 211 VAL A C 1
ATOM 1722 O O . VAL A 1 211 ? -22.498 -19.613 9.471 1.00 56.09 211 VAL A O 1
ATOM 1725 N N . ARG A 1 212 ? -23.611 -17.666 9.599 1.00 61.34 212 ARG A N 1
ATOM 1726 C CA . ARG A 1 212 ? -24.747 -18.212 10.362 1.00 61.34 212 ARG A CA 1
ATOM 1727 C C . ARG A 1 212 ? -25.493 -19.306 9.600 1.00 61.34 212 ARG A C 1
ATOM 1729 O O . ARG A 1 212 ? -25.874 -20.307 10.205 1.00 61.34 212 ARG A O 1
ATOM 1736 N N . SER A 1 213 ? -25.679 -19.146 8.287 1.00 60.09 213 SER A N 1
ATOM 1737 C CA . SER A 1 213 ? -26.325 -20.169 7.457 1.00 60.09 213 SER A CA 1
ATOM 1738 C C . SER A 1 213 ? -25.550 -21.493 7.476 1.00 60.09 213 SER A C 1
ATOM 1740 O O . SER A 1 213 ? -26.156 -22.538 7.716 1.00 60.09 213 SER A O 1
ATOM 1742 N N . GLN A 1 214 ? -24.218 -21.457 7.354 1.00 57.78 214 GLN A N 1
ATOM 1743 C CA . GLN A 1 214 ? -23.376 -22.658 7.399 1.00 57.78 214 GLN A CA 1
ATOM 1744 C C . GLN A 1 214 ? -23.377 -23.310 8.788 1.00 57.78 214 GLN A C 1
ATOM 1746 O O . GLN A 1 214 ? -23.573 -24.521 8.901 1.00 57.78 214 GLN A O 1
ATOM 1751 N N . ASN A 1 215 ? -23.264 -22.512 9.856 1.00 59.56 215 ASN A N 1
ATOM 1752 C CA . ASN A 1 215 ? -23.370 -23.015 11.227 1.00 59.56 215 ASN A CA 1
ATOM 1753 C C . ASN A 1 215 ? -24.704 -23.734 11.473 1.00 59.56 215 ASN A C 1
ATOM 1755 O O . ASN A 1 215 ? -24.702 -24.819 12.042 1.00 59.56 215 ASN A O 1
ATOM 1759 N N . SER A 1 216 ? -25.828 -23.195 10.983 1.00 59.94 216 SER A N 1
ATOM 1760 C CA . SER A 1 216 ? -27.143 -23.837 11.150 1.00 59.94 216 SER A CA 1
ATOM 1761 C C . SER A 1 216 ? -27.223 -25.228 10.502 1.00 59.94 216 SER A C 1
ATOM 1763 O O . SER A 1 216 ? -27.858 -26.130 11.048 1.00 59.94 216 SER A O 1
ATOM 1765 N N . VAL A 1 217 ? -26.532 -25.443 9.374 1.00 60.69 217 VAL A N 1
ATOM 1766 C CA . VAL A 1 217 ? -26.442 -26.758 8.717 1.00 60.69 217 VAL A CA 1
ATOM 1767 C C . VAL A 1 217 ? -25.586 -27.721 9.544 1.00 60.69 217 VAL A C 1
ATOM 1769 O O . VAL A 1 217 ? -25.957 -28.884 9.704 1.00 60.69 217 VAL A O 1
ATOM 1772 N N . ILE A 1 218 ? -24.477 -27.238 10.114 1.00 55.84 218 ILE A N 1
ATOM 1773 C CA . ILE A 1 218 ? -23.595 -28.025 10.988 1.00 55.84 218 ILE A CA 1
ATOM 1774 C C . ILE A 1 218 ? -24.307 -28.398 12.297 1.00 55.84 218 ILE A C 1
ATOM 1776 O O . ILE A 1 218 ? -24.221 -29.548 12.720 1.00 55.84 218 ILE A O 1
ATOM 1780 N N . GLU A 1 219 ? -25.049 -27.479 12.918 1.00 57.97 219 GLU A N 1
ATOM 1781 C CA . GLU A 1 219 ? -25.830 -27.734 14.136 1.00 57.97 219 GLU A CA 1
ATOM 1782 C C . GLU A 1 219 ? -26.934 -28.774 13.902 1.00 57.97 219 GLU A C 1
ATOM 1784 O O . GLU A 1 219 ? -27.066 -29.716 14.685 1.00 57.97 219 GLU A O 1
ATOM 1789 N N . LEU A 1 220 ? -27.675 -28.673 12.791 1.00 60.09 220 LEU A N 1
ATOM 1790 C CA . LEU A 1 220 ? -28.679 -29.671 12.406 1.00 60.09 220 LEU A CA 1
ATOM 1791 C C . LEU A 1 220 ? -28.047 -31.050 12.156 1.00 60.09 220 LEU A C 1
ATOM 1793 O O . LEU A 1 220 ? -28.559 -32.056 12.652 1.00 60.09 220 LEU A O 1
ATOM 1797 N N . ALA A 1 221 ? -26.911 -31.103 11.454 1.00 56.62 221 ALA A N 1
ATOM 1798 C CA . ALA A 1 221 ? -26.174 -32.344 11.220 1.00 56.62 221 ALA A CA 1
ATOM 1799 C C . ALA A 1 221 ? -25.595 -32.938 12.520 1.00 56.62 221 ALA A C 1
ATOM 1801 O O . ALA A 1 221 ? -25.612 -34.157 12.703 1.00 56.62 221 ALA A O 1
ATOM 1802 N N . ALA A 1 222 ? -25.126 -32.100 13.448 1.00 53.00 222 ALA A N 1
ATOM 1803 C CA . ALA A 1 222 ? -24.625 -32.517 14.755 1.00 53.00 222 ALA A CA 1
ATOM 1804 C C . ALA A 1 222 ? -25.752 -33.039 15.661 1.00 53.00 222 ALA A C 1
ATOM 1806 O O . ALA A 1 222 ? -25.581 -34.071 16.312 1.00 53.00 222 ALA A O 1
ATOM 1807 N N . GLU A 1 223 ? -26.925 -32.395 15.665 1.00 65.19 223 GLU A N 1
ATOM 1808 C CA . GLU A 1 223 ? -28.118 -32.911 16.341 1.00 65.19 223 GLU A CA 1
ATOM 1809 C C . GLU A 1 223 ? -28.575 -34.253 15.759 1.00 65.19 223 GLU A C 1
ATOM 1811 O O . GLU A 1 223 ? -28.955 -35.154 16.509 1.00 65.19 223 GLU A O 1
ATOM 1816 N N . GLU A 1 224 ? -28.580 -34.402 14.434 1.00 64.19 224 GLU A N 1
ATOM 1817 C CA . GLU A 1 224 ? -29.002 -35.639 13.775 1.00 64.19 224 GLU A CA 1
ATOM 1818 C C . GLU A 1 224 ? -28.000 -36.776 14.025 1.00 64.19 224 GLU A C 1
ATOM 1820 O O . GLU A 1 224 ? -28.408 -37.884 14.377 1.00 64.19 224 GLU A O 1
ATOM 1825 N N . ALA A 1 225 ? -26.694 -36.487 13.995 1.00 56.31 225 ALA A N 1
ATOM 1826 C CA . ALA A 1 225 ? -25.644 -37.417 14.405 1.00 56.31 225 ALA A CA 1
ATOM 1827 C C . ALA A 1 225 ? -25.752 -37.806 15.892 1.00 56.31 225 ALA A C 1
ATOM 1829 O O . ALA A 1 225 ? -25.601 -38.983 16.226 1.00 56.31 225 ALA A O 1
ATOM 1830 N N . ALA A 1 226 ? -26.071 -36.862 16.785 1.00 61.16 226 ALA A N 1
ATOM 1831 C CA . ALA A 1 226 ? -26.295 -37.137 18.205 1.00 61.16 226 ALA A CA 1
ATOM 1832 C C . ALA A 1 226 ? -27.537 -38.019 18.434 1.00 61.16 226 ALA A C 1
ATOM 1834 O O . ALA A 1 226 ? -27.473 -38.980 19.204 1.00 61.16 226 ALA A O 1
ATOM 1835 N N . LYS A 1 227 ? -28.640 -37.763 17.715 1.00 74.25 227 LYS A N 1
ATOM 1836 C CA . LYS A 1 227 ? -29.849 -38.610 17.727 1.00 74.25 227 LYS A CA 1
ATOM 1837 C C . LYS A 1 227 ? -29.547 -40.018 17.199 1.00 74.25 227 LYS A C 1
ATOM 1839 O O . LYS A 1 227 ? -29.998 -40.995 17.797 1.00 74.25 227 LYS A O 1
ATOM 1844 N N . LEU A 1 228 ? -28.742 -40.144 16.139 1.00 65.81 228 LEU A N 1
ATOM 1845 C CA . LEU A 1 228 ? -28.300 -41.440 15.612 1.00 65.81 228 LEU A CA 1
ATOM 1846 C C . LEU A 1 228 ? -27.421 -42.197 16.619 1.00 65.81 228 LEU A C 1
ATOM 1848 O O . LEU A 1 228 ? -27.633 -43.388 16.845 1.00 65.81 228 LEU A O 1
ATOM 1852 N N . ALA A 1 229 ? -26.465 -41.509 17.247 1.00 59.59 229 ALA A N 1
ATOM 1853 C CA . ALA A 1 229 ? -25.584 -42.081 18.260 1.00 59.59 229 ALA A CA 1
ATOM 1854 C C . ALA A 1 229 ? -26.374 -42.557 19.488 1.00 59.59 229 ALA A C 1
ATOM 1856 O O . ALA A 1 229 ? -26.156 -43.675 19.955 1.00 59.59 229 ALA A O 1
ATOM 1857 N N . GLN A 1 230 ? -27.343 -41.765 19.962 1.00 68.12 230 GLN A N 1
ATOM 1858 C CA . GLN A 1 230 ? -28.227 -42.146 21.063 1.00 68.12 230 GLN A CA 1
ATOM 1859 C C . GLN A 1 230 ? -29.095 -43.362 20.699 1.00 68.12 230 GLN A C 1
ATOM 1861 O O . GLN A 1 230 ? -29.160 -44.315 21.476 1.00 68.12 230 GLN A O 1
ATOM 1866 N N . ALA A 1 231 ? -29.685 -43.397 19.499 1.00 67.31 231 ALA A N 1
ATOM 1867 C CA . ALA A 1 231 ? -30.456 -44.548 19.024 1.00 67.31 231 ALA A CA 1
ATOM 1868 C C . ALA A 1 231 ? -29.600 -45.829 18.924 1.00 67.31 231 ALA A C 1
ATOM 1870 O O . ALA A 1 231 ? -30.041 -46.908 19.324 1.00 67.31 231 ALA A O 1
ATOM 1871 N N . GLN A 1 232 ? -28.349 -45.719 18.462 1.00 64.75 232 GLN A N 1
ATOM 1872 C CA . GLN A 1 232 ? -27.391 -46.832 18.458 1.00 64.75 232 GLN A CA 1
ATOM 1873 C C . GLN A 1 232 ? -27.008 -47.274 19.881 1.00 64.75 232 GLN A C 1
ATOM 1875 O O . GLN A 1 232 ? -26.846 -48.472 20.128 1.00 64.75 232 GLN A O 1
ATOM 1880 N N . GLN A 1 233 ? -26.904 -46.342 20.833 1.00 56.12 233 GLN A N 1
ATOM 1881 C CA . GLN A 1 233 ? -26.646 -46.636 22.246 1.00 56.12 233 GLN A CA 1
ATOM 1882 C C . GLN A 1 233 ? -27.824 -47.367 22.907 1.00 56.12 233 GLN A C 1
ATOM 1884 O O . GLN A 1 233 ? -27.611 -48.334 23.642 1.00 56.12 233 GLN A O 1
ATOM 1889 N N . GLU A 1 234 ? -29.060 -46.970 22.602 1.00 66.25 234 GLU A N 1
ATOM 1890 C CA . GLU A 1 234 ? -30.280 -47.646 23.056 1.00 66.25 234 GLU A CA 1
ATOM 1891 C C . GLU A 1 234 ? -30.422 -49.045 22.427 1.00 66.25 234 GLU A C 1
ATOM 1893 O O . GLU A 1 234 ? -30.741 -50.011 23.127 1.00 66.25 234 GLU A O 1
ATOM 1898 N N . GLU A 1 235 ? -30.088 -49.212 21.142 1.00 62.38 235 GLU A N 1
ATOM 1899 C CA . GLU A 1 235 ? -30.070 -50.529 20.492 1.00 62.38 235 GLU A CA 1
ATOM 1900 C C . GLU A 1 235 ? -28.970 -51.444 21.070 1.00 62.38 235 GLU A C 1
ATOM 1902 O O . GLU A 1 235 ? -29.191 -52.643 21.284 1.00 62.38 235 GLU A O 1
ATOM 1907 N N . ALA A 1 236 ? -27.794 -50.891 21.387 1.00 54.19 236 ALA A N 1
ATOM 1908 C CA . ALA A 1 236 ? -26.719 -51.605 22.072 1.00 54.19 236 ALA A CA 1
ATOM 1909 C C . ALA A 1 236 ? -27.134 -52.023 23.495 1.00 54.19 236 ALA A C 1
ATOM 1911 O O . ALA A 1 236 ? -26.937 -53.180 23.876 1.00 54.19 236 ALA A O 1
ATOM 1912 N N . ALA A 1 237 ? -27.784 -51.137 24.257 1.00 54.62 237 ALA A N 1
ATOM 1913 C CA . ALA A 1 237 ? -28.331 -51.449 25.576 1.00 54.62 237 ALA A CA 1
ATOM 1914 C C . ALA A 1 237 ? -29.407 -52.552 25.505 1.00 54.62 237 ALA A C 1
ATOM 1916 O O . ALA A 1 237 ? -29.384 -53.496 26.301 1.00 54.62 237 ALA A O 1
ATOM 1917 N N . ALA A 1 238 ? -30.293 -52.511 24.504 1.00 58.88 238 ALA A N 1
ATOM 1918 C CA . ALA A 1 238 ? -31.293 -53.553 24.262 1.00 58.88 238 ALA A CA 1
ATOM 1919 C C . ALA A 1 238 ? -30.661 -54.909 23.883 1.00 58.88 238 ALA A C 1
ATOM 1921 O O . ALA A 1 238 ? -31.127 -55.965 24.328 1.00 58.88 238 ALA A O 1
ATOM 1922 N N . LYS A 1 239 ? -29.566 -54.905 23.107 1.00 55.34 239 LYS A N 1
ATOM 1923 C CA . LYS A 1 239 ? -28.770 -56.108 22.799 1.00 55.34 239 LYS A CA 1
ATOM 1924 C C . LYS A 1 239 ? -28.103 -56.680 24.059 1.00 55.34 239 LYS A C 1
ATOM 1926 O O . LYS A 1 239 ? -28.192 -57.887 24.282 1.00 55.34 239 LYS A O 1
ATOM 1931 N N . VAL A 1 240 ? -27.534 -55.843 24.930 1.00 48.44 240 VAL A N 1
ATOM 1932 C CA . VAL A 1 240 ? -26.954 -56.265 26.224 1.00 48.44 240 VAL A CA 1
ATOM 1933 C C . VAL A 1 240 ? -28.024 -56.838 27.169 1.00 48.44 240 VAL A C 1
ATOM 1935 O O . VAL A 1 240 ? -27.819 -57.902 27.758 1.00 48.44 240 VAL A O 1
ATOM 1938 N N . ALA A 1 241 ? -29.212 -56.229 27.247 1.00 51.66 241 ALA A N 1
ATOM 1939 C CA . ALA A 1 241 ? -30.338 -56.746 28.034 1.00 51.66 241 ALA A CA 1
ATOM 1940 C C . ALA A 1 241 ? -30.839 -58.127 27.543 1.00 51.66 241 ALA A C 1
ATOM 1942 O O . ALA A 1 241 ? -31.188 -59.000 28.349 1.00 51.66 241 ALA A O 1
ATOM 1943 N N . LYS A 1 242 ? -30.801 -58.382 26.225 1.00 51.16 242 LYS A N 1
ATOM 1944 C CA . LYS A 1 242 ? -31.087 -59.706 25.633 1.00 51.16 242 LYS A CA 1
ATOM 1945 C C . LYS A 1 242 ? -30.035 -60.776 25.951 1.00 51.16 242 LYS A C 1
ATOM 1947 O O . LYS A 1 242 ? -30.359 -61.960 25.916 1.00 51.16 242 LYS A O 1
ATOM 1952 N N . VAL A 1 243 ? -28.800 -60.390 26.275 1.00 46.94 243 VAL A N 1
ATOM 1953 C CA . VAL A 1 243 ? -27.752 -61.323 26.731 1.00 46.94 243 VAL A CA 1
ATOM 1954 C C . VAL A 1 243 ? -27.897 -61.618 28.231 1.00 46.94 243 VAL A C 1
ATOM 1956 O O . VAL A 1 243 ? -27.768 -62.770 28.649 1.00 46.94 243 VAL A O 1
ATOM 1959 N N . LEU A 1 244 ? -28.240 -60.612 29.042 1.00 39.75 244 LEU A N 1
ATOM 1960 C CA . LEU A 1 244 ? -28.399 -60.751 30.498 1.00 39.75 244 LEU A CA 1
ATOM 1961 C C . LEU A 1 244 ? -29.626 -61.579 30.918 1.00 39.75 244 LEU A C 1
ATOM 1963 O O . LEU A 1 244 ? -29.582 -62.279 31.928 1.00 39.75 244 LEU A O 1
ATOM 1967 N N . THR A 1 245 ? -30.688 -61.595 30.112 1.00 40.84 245 THR A N 1
ATOM 1968 C CA . THR A 1 245 ? -31.905 -62.397 30.366 1.00 40.84 245 THR A CA 1
ATOM 1969 C C . THR A 1 245 ? -31.721 -63.914 30.199 1.00 40.84 245 THR A C 1
ATOM 1971 O O . THR A 1 245 ? -32.671 -64.668 30.402 1.00 40.84 245 THR A O 1
ATOM 1974 N N . LYS A 1 246 ? -30.509 -64.396 29.880 1.00 43.38 246 LYS A N 1
ATOM 1975 C CA . LYS A 1 246 ? -30.210 -65.828 29.688 1.00 43.38 246 LYS A CA 1
ATOM 1976 C C . LYS A 1 246 ? -29.317 -66.466 30.761 1.00 43.38 246 LYS A C 1
ATOM 1978 O O . LYS A 1 246 ? -28.826 -67.574 30.546 1.00 43.38 246 LYS A O 1
ATOM 1983 N N . LYS A 1 247 ? -29.105 -65.810 31.911 1.00 36.78 247 LYS A N 1
ATOM 1984 C CA . LYS A 1 247 ? -28.287 -66.360 33.010 1.00 36.78 247 LYS A CA 1
ATOM 1985 C C . LYS A 1 247 ? -28.892 -66.130 34.401 1.00 36.78 247 LYS A C 1
ATOM 1987 O O . LYS A 1 247 ? -28.320 -65.441 35.240 1.00 36.78 247 LYS A O 1
ATOM 1992 N N . THR A 1 248 ? -30.035 -66.763 34.659 1.00 30.39 248 THR A N 1
ATOM 1993 C CA . THR A 1 248 ? -30.600 -66.881 36.011 1.00 30.39 248 THR A CA 1
ATOM 1994 C C . THR A 1 248 ? -29.659 -67.693 36.902 1.00 30.39 248 THR A C 1
ATOM 1996 O O . THR A 1 248 ? -29.443 -68.878 36.653 1.00 30.39 248 THR A O 1
ATOM 1999 N N . ILE A 1 249 ? -29.126 -67.077 37.958 1.00 32.03 249 ILE A N 1
ATOM 2000 C CA . ILE A 1 249 ? -28.468 -67.774 39.070 1.00 32.03 249 ILE A CA 1
ATOM 2001 C C . ILE A 1 249 ? -29.144 -67.303 40.359 1.00 32.03 249 ILE A C 1
ATOM 2003 O O . ILE A 1 249 ? -29.104 -66.121 40.689 1.00 32.03 249 ILE A O 1
ATOM 2007 N N . HIS A 1 250 ? -29.788 -68.231 41.067 1.00 36.75 250 HIS A N 1
ATOM 2008 C CA . HIS A 1 250 ? -30.343 -67.995 42.399 1.00 36.75 250 HIS A CA 1
ATOM 2009 C C . HIS A 1 250 ? -29.231 -67.949 43.452 1.00 36.75 250 HIS A C 1
ATOM 2011 O O . HIS A 1 250 ? -28.433 -68.882 43.515 1.00 36.75 250 HIS A O 1
ATOM 2017 N N . VAL A 1 251 ? -29.269 -66.958 44.349 1.00 30.34 251 VAL A N 1
ATOM 2018 C CA . VAL A 1 251 ? -28.762 -67.071 45.731 1.00 30.34 251 VAL A CA 1
ATOM 2019 C C . VAL A 1 251 ? -29.745 -66.350 46.669 1.00 30.34 251 VAL A C 1
ATOM 2021 O O . VAL A 1 251 ? -30.424 -65.410 46.257 1.00 30.34 251 VAL A O 1
ATOM 2024 N N . ASN A 1 252 ? -29.879 -66.861 47.894 1.00 31.52 252 ASN A N 1
ATOM 2025 C CA . ASN A 1 252 ? -30.951 -66.552 48.845 1.00 31.52 252 ASN A CA 1
ATOM 2026 C C . ASN A 1 252 ? -30.800 -65.220 49.601 1.00 31.52 252 ASN A C 1
ATOM 2028 O O . ASN A 1 252 ? -29.719 -64.645 49.698 1.00 31.52 252 ASN A O 1
ATOM 2032 N N . GLN A 1 253 ? -31.912 -64.800 50.212 1.00 32.50 253 GLN A N 1
ATOM 2033 C CA . GLN A 1 253 ? -31.950 -63.831 51.310 1.00 32.50 253 GLN A CA 1
ATOM 2034 C C . GLN A 1 253 ? -31.350 -64.426 52.594 1.00 32.50 253 GLN A C 1
ATOM 2036 O O . GLN A 1 253 ? -31.684 -65.556 52.941 1.00 32.50 253 GLN A O 1
ATOM 2041 N N . GLU A 1 254 ? -30.620 -63.613 53.359 1.00 29.80 254 GLU A N 1
ATOM 2042 C CA . GLU A 1 254 ? -30.548 -63.709 54.825 1.00 29.80 254 GLU A CA 1
ATOM 2043 C C . GLU A 1 254 ? -30.653 -62.302 55.450 1.00 29.80 254 GLU A C 1
ATOM 2045 O O . GLU A 1 254 ? -30.591 -61.286 54.754 1.00 29.80 254 GLU A O 1
ATOM 2050 N N . THR A 1 255 ? -30.935 -62.251 56.753 1.00 30.53 255 THR A N 1
ATOM 2051 C CA . THR A 1 255 ? -31.605 -61.130 57.438 1.00 30.53 255 THR A CA 1
ATOM 2052 C C . THR A 1 255 ? -30.771 -60.451 58.529 1.00 30.53 255 THR A C 1
ATOM 2054 O O . THR A 1 255 ? -30.025 -61.121 59.234 1.00 30.53 255 THR A O 1
ATOM 2057 N N . GLY A 1 256 ? -31.039 -59.160 58.774 1.00 28.42 256 GLY A N 1
ATOM 2058 C CA . GLY A 1 256 ? -30.559 -58.376 59.931 1.00 28.42 256 GLY A CA 1
ATOM 2059 C C . GLY A 1 256 ? -29.802 -57.107 59.496 1.00 28.42 256 GLY A C 1
ATOM 2060 O O . GLY A 1 256 ? -29.002 -57.169 58.576 1.00 28.42 256 GLY A O 1
ATOM 2061 N N . GLY A 1 257 ? -29.999 -55.902 60.041 1.00 26.75 257 GLY A N 1
ATOM 2062 C CA . GLY A 1 257 ? -30.895 -55.453 61.108 1.00 26.75 257 GLY A CA 1
ATOM 2063 C C . GLY A 1 257 ? -30.153 -55.043 62.382 1.00 26.75 257 GLY A C 1
ATOM 2064 O O . GLY A 1 257 ? -29.959 -55.904 63.224 1.00 26.75 257 GLY A O 1
ATOM 2065 N N . GLU A 1 258 ? -29.807 -53.752 62.537 1.00 29.41 258 GLU A N 1
ATOM 2066 C CA . GLU A 1 258 ? -30.001 -52.968 63.780 1.00 29.41 258 GLU A CA 1
ATOM 2067 C C . GLU A 1 258 ? -29.649 -51.463 63.640 1.00 29.41 258 GLU A C 1
ATOM 2069 O O . GLU A 1 258 ? -29.366 -50.979 62.545 1.00 29.41 258 GLU A O 1
ATOM 2074 N N . LYS A 1 259 ? -29.827 -50.701 64.734 1.00 30.19 259 LYS A N 1
ATOM 2075 C CA . LYS A 1 259 ? -30.020 -49.235 64.813 1.00 30.19 259 LYS A CA 1
ATOM 2076 C C . LYS A 1 259 ? -28.775 -48.424 65.222 1.00 30.19 259 LYS A C 1
ATOM 2078 O O . LYS A 1 259 ? -27.908 -48.928 65.923 1.00 30.19 259 LYS A O 1
ATOM 2083 N N . GLY A 1 260 ? -28.875 -47.105 65.003 1.00 27.20 260 GLY A N 1
ATOM 2084 C CA . GLY A 1 260 ? -28.289 -46.053 65.858 1.00 27.20 260 GLY A CA 1
ATOM 2085 C C . GLY A 1 260 ? -27.030 -45.380 65.295 1.00 27.20 260 GLY A C 1
ATOM 2086 O O . GLY A 1 260 ? -26.320 -45.971 64.495 1.00 27.20 260 GLY A O 1
ATOM 2087 N N . ASP A 1 261 ? -26.686 -44.141 65.654 1.00 29.70 261 ASP A N 1
ATOM 2088 C CA . ASP A 1 261 ? -27.448 -43.042 66.279 1.00 29.70 261 ASP A CA 1
ATOM 2089 C C . ASP A 1 261 ? -26.716 -41.713 65.946 1.00 29.70 261 ASP A C 1
ATOM 2091 O O . ASP A 1 261 ? -25.552 -41.747 65.537 1.00 29.70 261 ASP A O 1
ATOM 2095 N N . ARG A 1 262 ? -27.349 -40.538 66.083 1.00 33.28 262 ARG A N 1
ATOM 2096 C CA . ARG A 1 262 ? -26.663 -39.224 65.966 1.00 33.28 262 ARG A CA 1
ATOM 2097 C C . ARG A 1 262 ? -26.392 -38.640 67.361 1.00 33.28 262 ARG A C 1
ATOM 2099 O O . ARG A 1 262 ? -27.048 -39.026 68.322 1.00 33.28 262 ARG A O 1
ATOM 2106 N N . PRO A 1 263 ? -25.497 -37.642 67.487 1.00 39.38 263 PRO A N 1
ATOM 2107 C CA . PRO A 1 263 ? -26.063 -36.292 67.600 1.00 39.38 263 PRO A CA 1
ATOM 2108 C C . PRO A 1 263 ? -25.248 -35.162 66.941 1.00 39.38 263 PRO A C 1
ATOM 2110 O O . PRO A 1 263 ? -24.032 -35.218 66.779 1.00 39.38 263 PRO A O 1
ATOM 2113 N N . SER A 1 264 ? -25.964 -34.087 66.609 1.00 29.92 264 SER A N 1
ATOM 2114 C CA . SER A 1 264 ? -25.436 -32.782 66.187 1.00 29.92 264 SER A CA 1
ATOM 2115 C C . SER A 1 264 ? -24.962 -31.946 67.389 1.00 29.92 264 SER A C 1
ATOM 2117 O O . SER A 1 264 ? -25.419 -32.171 68.508 1.00 29.92 264 SER A O 1
ATOM 2119 N N . LYS A 1 265 ? -24.109 -30.932 67.170 1.00 28.22 265 LYS A N 1
ATOM 2120 C CA . LYS A 1 265 ? -23.687 -29.971 68.210 1.00 28.22 265 LYS A CA 1
ATOM 2121 C C . LYS A 1 265 ? -23.816 -28.524 67.714 1.00 28.22 265 LYS A C 1
ATOM 2123 O O . LYS A 1 265 ? -23.578 -28.263 66.539 1.00 28.22 265 LYS A O 1
ATOM 2128 N N . VAL A 1 266 ? -24.245 -27.616 68.594 1.00 25.59 266 VAL A N 1
ATOM 2129 C CA . VAL A 1 266 ? -24.819 -26.295 68.266 1.00 25.59 266 VAL A CA 1
ATOM 2130 C C . VAL A 1 266 ? -24.406 -25.261 69.333 1.00 25.59 266 VAL A C 1
ATOM 2132 O O . VAL A 1 266 ? -24.665 -25.540 70.496 1.00 25.59 266 VAL A O 1
ATOM 2135 N N . ILE A 1 267 ? -23.840 -24.110 68.901 1.00 27.75 267 ILE A N 1
ATOM 2136 C CA . ILE A 1 267 ? -23.812 -22.747 69.535 1.00 27.75 267 ILE A CA 1
ATOM 2137 C C . ILE A 1 267 ? -23.095 -22.664 70.931 1.00 27.75 267 ILE A C 1
ATOM 2139 O O . ILE A 1 267 ? -23.068 -23.632 71.674 1.00 27.75 267 ILE A O 1
ATOM 2143 N N . GLU A 1 268 ? -22.310 -21.636 71.309 1.00 23.86 268 GLU A N 1
ATOM 2144 C CA . GLU A 1 268 ? -22.729 -20.266 71.684 1.00 23.86 268 GLU A CA 1
ATOM 2145 C C . GLU A 1 268 ? -21.558 -19.272 71.922 1.00 23.86 268 GLU A C 1
ATOM 2147 O O . GLU A 1 268 ? -20.407 -19.670 72.101 1.00 23.86 268 GLU A O 1
ATOM 2152 N N . TYR A 1 269 ? -21.879 -17.970 71.927 1.00 31.47 269 TYR A N 1
ATOM 2153 C CA . TYR A 1 269 ? -21.005 -16.823 72.241 1.00 31.47 269 TYR A CA 1
ATOM 2154 C C . TYR A 1 269 ? -21.032 -16.466 73.741 1.00 31.47 269 TYR A C 1
ATOM 2156 O O . TYR A 1 269 ? -22.034 -16.690 74.414 1.00 31.47 269 TYR A O 1
ATOM 2164 N N . SER A 1 270 ? -20.012 -15.756 74.242 1.00 26.12 270 SER A N 1
ATOM 2165 C CA . SER A 1 270 ? -20.148 -14.941 75.461 1.00 26.12 270 SER A CA 1
ATOM 2166 C C . SER A 1 270 ? -19.278 -13.678 75.422 1.00 26.12 270 SER A C 1
ATOM 2168 O O . SER A 1 270 ? -18.174 -13.680 74.881 1.00 26.12 270 SER A O 1
ATOM 2170 N N . ALA A 1 271 ? -19.794 -12.587 75.991 1.00 28.45 271 ALA A N 1
ATOM 2171 C CA . ALA A 1 271 ? -19.100 -11.310 76.158 1.00 28.45 271 ALA A CA 1
ATOM 2172 C C . ALA A 1 271 ? -19.133 -10.905 77.638 1.00 28.45 271 ALA A C 1
ATOM 2174 O O . ALA A 1 271 ? -20.193 -11.000 78.256 1.00 28.45 271 ALA A O 1
ATOM 2175 N N . ILE A 1 272 ? -18.004 -10.445 78.196 1.00 27.89 272 ILE A N 1
ATOM 2176 C CA . ILE A 1 272 ? -17.930 -9.838 79.537 1.00 27.89 272 ILE A CA 1
ATOM 2177 C C . ILE A 1 272 ? -16.867 -8.723 79.564 1.00 27.89 272 ILE A C 1
ATOM 2179 O O . ILE A 1 272 ? -15.690 -8.965 79.320 1.00 27.89 272 ILE A O 1
ATOM 2183 N N . GLU A 1 273 ? -17.308 -7.533 79.960 1.00 31.22 273 GLU A N 1
ATOM 2184 C CA . GLU A 1 273 ? -16.565 -6.471 80.667 1.00 31.22 273 GLU A CA 1
ATOM 2185 C C . GLU A 1 273 ? -17.310 -6.244 82.019 1.00 31.22 273 GLU A C 1
ATOM 2187 O O . GLU A 1 273 ? -18.441 -6.744 82.113 1.00 31.22 273 GLU A O 1
ATOM 2192 N N . PRO A 1 274 ? -16.795 -5.543 83.072 1.00 40.75 274 PRO A N 1
ATOM 2193 C CA . PRO A 1 274 ? -15.905 -4.366 83.005 1.00 40.75 274 PRO A CA 1
ATOM 2194 C C . PRO A 1 274 ? -14.886 -4.180 84.180 1.00 40.75 274 PRO A C 1
ATOM 2196 O O . PRO A 1 274 ? -14.666 -5.067 85.003 1.00 40.75 274 PRO A O 1
ATOM 2199 N N . SER A 1 275 ? -14.367 -2.942 84.298 1.00 26.89 275 SER A N 1
ATOM 2200 C CA . SER A 1 275 ? -13.500 -2.323 85.340 1.00 26.89 275 SER A CA 1
ATOM 2201 C C . SER A 1 275 ? -11.975 -2.437 85.121 1.00 26.89 275 SER A C 1
ATOM 2203 O O . SER A 1 275 ? -11.492 -3.467 84.673 1.00 26.89 275 SER A O 1
ATOM 2205 N N . GLY A 1 276 ? -11.133 -1.431 85.405 1.00 27.95 276 GLY A N 1
ATOM 2206 C CA . GLY A 1 276 ? -11.391 -0.016 85.716 1.00 27.95 276 GLY A CA 1
ATOM 2207 C C . GLY A 1 276 ? -10.480 0.575 86.806 1.00 27.95 276 GLY A C 1
ATOM 2208 O O . GLY A 1 276 ? -10.815 0.409 87.969 1.00 27.95 276 GLY A O 1
ATOM 2209 N N . SER A 1 277 ? -9.406 1.300 86.439 1.00 32.25 277 SER A N 1
ATOM 2210 C CA . SER A 1 277 ? -8.946 2.583 87.039 1.00 32.25 277 SER A CA 1
ATOM 2211 C C . SER A 1 277 ? -7.590 3.081 86.467 1.00 32.25 277 SER A C 1
ATOM 2213 O O . SER A 1 277 ? -6.796 2.322 85.919 1.00 32.25 277 SER A O 1
ATOM 2215 N N . ASP A 1 278 ? -7.362 4.393 86.606 1.00 34.50 278 ASP A N 1
ATOM 2216 C CA . ASP A 1 278 ? -6.077 5.098 86.789 1.00 34.50 278 ASP A CA 1
ATOM 2217 C C . ASP A 1 278 ? -4.963 5.110 85.710 1.00 34.50 278 ASP A C 1
ATOM 2219 O O . ASP A 1 278 ? -3.921 4.462 85.779 1.00 34.50 278 ASP A O 1
ATOM 2223 N N . GLY A 1 279 ? -5.052 6.127 84.845 1.00 42.03 279 GLY A N 1
ATOM 2224 C CA . GLY A 1 279 ? -4.126 7.264 84.998 1.00 42.03 279 GLY A CA 1
ATOM 2225 C C . GLY A 1 279 ? -2.715 7.190 84.394 1.00 42.03 279 GLY A C 1
ATOM 2226 O O . GLY A 1 279 ? -1.982 8.169 84.525 1.00 42.03 279 GLY A O 1
ATOM 2227 N N . LYS A 1 280 ? -2.319 6.107 83.713 1.00 48.56 280 LYS A N 1
ATOM 2228 C CA . LYS A 1 280 ? -1.001 6.005 83.035 1.00 48.56 280 LYS A CA 1
ATOM 2229 C C . LYS A 1 280 ? -0.931 5.779 81.502 1.00 48.56 280 LYS A C 1
ATOM 2231 O O . LYS A 1 280 ? 0.182 5.806 80.988 1.00 48.56 280 LYS A O 1
ATOM 2236 N N . PRO A 1 281 ? -2.012 5.655 80.700 1.00 50.28 281 PRO A N 1
ATOM 2237 C CA . PRO A 1 281 ? -1.880 5.180 79.313 1.00 50.28 281 PRO A CA 1
ATOM 2238 C C . PRO A 1 281 ? -1.413 6.222 78.275 1.00 50.28 281 PRO A C 1
ATOM 2240 O O . PRO A 1 281 ? -1.261 5.866 77.110 1.00 50.28 281 PRO A O 1
ATOM 2243 N N . ILE A 1 282 ? -1.243 7.503 78.631 1.00 46.91 282 ILE A N 1
ATOM 2244 C CA . ILE A 1 282 ? -0.929 8.568 77.652 1.00 46.91 282 ILE A CA 1
ATOM 2245 C C . ILE A 1 282 ? 0.582 8.768 77.478 1.00 46.91 282 ILE A C 1
ATOM 2247 O O . ILE A 1 282 ? 1.043 8.852 76.343 1.00 46.91 282 ILE A O 1
ATOM 2251 N N . LEU A 1 283 ? 1.365 8.800 78.565 1.00 48.38 283 LEU A N 1
ATOM 2252 C CA . LEU A 1 283 ? 2.824 8.940 78.459 1.00 48.38 283 LEU A CA 1
ATOM 2253 C C . LEU A 1 283 ? 3.465 7.727 77.778 1.00 48.38 283 LEU A C 1
ATOM 2255 O O . LEU A 1 283 ? 4.317 7.922 76.917 1.00 48.38 283 LEU A O 1
ATOM 2259 N N . ASP A 1 284 ? 3.001 6.512 78.077 1.00 54.03 284 ASP A N 1
ATOM 2260 C CA . ASP A 1 284 ? 3.513 5.301 77.426 1.00 54.03 284 ASP A CA 1
ATOM 2261 C C . ASP A 1 284 ? 3.172 5.280 75.928 1.00 54.03 284 ASP A C 1
ATOM 2263 O O . ASP A 1 284 ? 4.038 4.979 75.115 1.00 54.03 284 ASP A O 1
ATOM 2267 N N . LYS A 1 285 ? 1.965 5.710 75.523 1.00 54.41 285 LYS A N 1
ATOM 2268 C CA . LYS A 1 285 ? 1.601 5.830 74.097 1.00 54.41 285 LYS A CA 1
ATOM 2269 C C . LYS A 1 285 ? 2.407 6.895 73.352 1.00 54.41 285 LYS A C 1
ATOM 2271 O O . LYS A 1 285 ? 2.731 6.691 72.187 1.00 54.41 285 LYS A O 1
ATOM 2276 N N . VAL A 1 286 ? 2.748 8.012 73.998 1.00 51.34 286 VAL A N 1
ATOM 2277 C CA . VAL A 1 286 ? 3.608 9.047 73.396 1.00 51.34 286 VAL A CA 1
ATOM 2278 C C . VAL A 1 286 ? 5.062 8.571 73.318 1.00 51.34 286 VAL A C 1
ATOM 2280 O O . VAL A 1 286 ? 5.702 8.763 72.289 1.00 51.34 286 VAL A O 1
ATOM 2283 N N . ALA A 1 287 ? 5.573 7.896 74.351 1.00 53.75 287 ALA A N 1
ATOM 2284 C CA . ALA A 1 287 ? 6.903 7.290 74.329 1.00 53.75 287 ALA A CA 1
ATOM 2285 C C . ALA A 1 287 ? 7.013 6.199 73.251 1.00 53.75 287 ALA A C 1
ATOM 2287 O O . ALA A 1 287 ? 8.006 6.152 72.531 1.00 53.75 287 ALA A O 1
ATOM 2288 N N . GLN A 1 288 ? 5.973 5.378 73.091 1.00 59.91 288 GLN A N 1
ATOM 2289 C CA . GLN A 1 288 ? 5.894 4.335 72.071 1.00 59.91 288 GLN A CA 1
ATOM 2290 C C . GLN A 1 288 ? 5.794 4.934 70.660 1.00 59.91 288 GLN A C 1
ATOM 2292 O O . GLN A 1 288 ? 6.583 4.569 69.801 1.00 59.91 288 GLN A O 1
ATOM 2297 N N . PHE A 1 289 ? 4.962 5.960 70.443 1.00 60.16 289 PHE A N 1
ATOM 2298 C CA . PHE A 1 289 ? 4.913 6.693 69.168 1.00 60.16 289 PHE A CA 1
ATOM 2299 C C . PHE A 1 289 ? 6.255 7.353 68.795 1.00 60.16 289 PHE A C 1
ATOM 2301 O O . PHE A 1 289 ? 6.636 7.358 67.629 1.00 60.16 289 PHE A O 1
ATOM 2308 N N . VAL A 1 290 ? 7.002 7.885 69.771 1.00 56.50 290 VAL A N 1
ATOM 2309 C CA . VAL A 1 290 ? 8.345 8.452 69.541 1.00 56.50 290 VAL A CA 1
ATOM 2310 C C . VAL A 1 290 ? 9.401 7.359 69.307 1.00 56.50 290 VAL A C 1
ATOM 2312 O O . VAL A 1 290 ? 10.315 7.568 68.510 1.00 56.50 290 VAL A O 1
ATOM 2315 N N . ALA A 1 291 ? 9.267 6.188 69.936 1.00 62.09 291 ALA A N 1
ATOM 2316 C CA . ALA A 1 291 ? 10.121 5.024 69.686 1.00 62.09 291 ALA A CA 1
ATOM 2317 C C . ALA A 1 291 ? 9.850 4.363 68.319 1.00 62.09 291 ALA A C 1
ATOM 2319 O O . ALA A 1 291 ? 10.783 3.870 67.690 1.00 62.09 291 ALA A O 1
ATOM 2320 N N . ASP A 1 292 ? 8.604 4.413 67.842 1.00 58.06 292 ASP A N 1
ATOM 2321 C CA . ASP A 1 292 ? 8.172 3.914 66.531 1.00 58.06 292 ASP A CA 1
ATOM 2322 C C . ASP A 1 292 ? 8.358 4.953 65.406 1.00 58.06 292 ASP A C 1
ATOM 2324 O O . ASP A 1 292 ? 8.286 4.624 64.225 1.00 58.06 292 ASP A O 1
ATOM 2328 N N . LEU A 1 293 ? 8.664 6.210 65.729 1.00 54.84 293 LEU A N 1
ATOM 2329 C CA . LEU A 1 293 ? 8.865 7.285 64.749 1.00 54.84 293 LEU A CA 1
ATOM 2330 C C . LEU A 1 293 ? 9.971 6.988 63.706 1.00 54.84 293 LEU A C 1
ATOM 2332 O O . LEU A 1 293 ? 9.763 7.303 62.532 1.00 54.84 293 LEU A O 1
ATOM 2336 N N . PRO A 1 294 ? 11.103 6.332 64.051 1.00 57.50 294 PRO A N 1
ATOM 2337 C CA . PRO A 1 294 ? 12.079 5.850 63.073 1.00 57.50 294 PRO A CA 1
ATOM 2338 C C . PRO A 1 294 ? 11.541 4.747 62.150 1.00 57.50 294 PRO A C 1
ATOM 2340 O O . PRO A 1 294 ? 11.943 4.695 60.989 1.00 57.50 294 PRO A O 1
ATOM 2343 N N . SER A 1 295 ? 10.631 3.884 62.624 1.00 58.34 295 SER A N 1
ATOM 2344 C CA . SER A 1 295 ? 10.017 2.847 61.782 1.00 58.34 295 SER A CA 1
ATOM 2345 C C . SER A 1 295 ? 8.946 3.445 60.868 1.00 58.34 295 SER A C 1
ATOM 2347 O O . SER A 1 295 ? 8.900 3.106 59.691 1.00 58.34 295 SER A O 1
ATOM 2349 N N .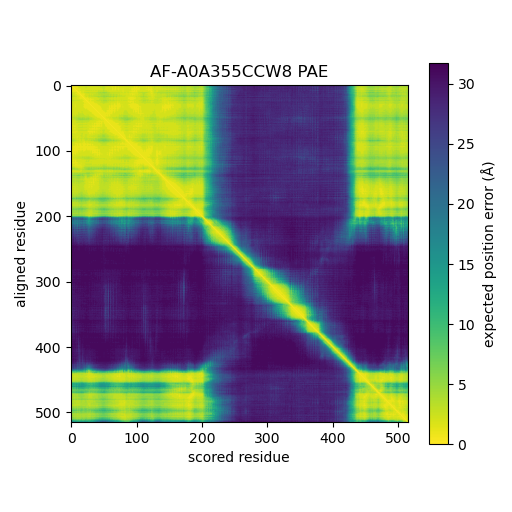 TYR A 1 296 ? 8.176 4.427 61.347 1.00 57.22 296 TYR A N 1
ATOM 2350 C CA . TYR A 1 296 ? 7.223 5.186 60.532 1.00 57.22 296 TYR A CA 1
ATOM 2351 C C . TYR A 1 296 ? 7.918 6.023 59.448 1.00 57.22 296 TYR A C 1
ATOM 2353 O O . TYR A 1 296 ? 7.498 6.009 58.294 1.00 57.22 296 TYR A O 1
ATOM 2361 N N . ALA A 1 297 ? 9.014 6.711 59.790 1.00 56.41 297 ALA A N 1
ATOM 2362 C CA . ALA A 1 297 ? 9.819 7.459 58.825 1.00 56.41 297 ALA A CA 1
ATOM 2363 C C . ALA A 1 297 ? 10.536 6.533 57.828 1.00 56.41 297 ALA A C 1
ATOM 2365 O O . ALA A 1 297 ? 10.605 6.854 56.643 1.00 56.41 297 ALA A O 1
ATOM 2366 N N . GLY A 1 298 ? 11.026 5.375 58.286 1.00 58.00 298 GLY A N 1
ATOM 2367 C CA . GLY A 1 298 ? 11.602 4.338 57.430 1.00 58.00 298 GLY A CA 1
ATOM 2368 C C . GLY A 1 298 ? 10.584 3.771 56.442 1.00 58.00 298 GLY A C 1
ATOM 2369 O O . GLY A 1 298 ? 10.854 3.762 55.246 1.00 58.00 298 GLY A O 1
ATOM 2370 N N . ASN A 1 299 ? 9.401 3.381 56.924 1.00 61.47 299 ASN A N 1
ATOM 2371 C CA . ASN A 1 299 ? 8.312 2.849 56.102 1.00 61.47 299 ASN A CA 1
ATOM 2372 C C . ASN A 1 299 ? 7.792 3.889 55.101 1.00 61.47 299 ASN A C 1
ATOM 2374 O O . ASN A 1 299 ? 7.612 3.569 53.935 1.00 61.47 299 ASN A O 1
ATOM 2378 N N . PHE A 1 300 ? 7.628 5.151 55.508 1.00 60.44 300 PHE A N 1
ATOM 2379 C CA . PHE A 1 300 ? 7.256 6.228 54.587 1.00 60.44 300 PHE A CA 1
ATOM 2380 C C . PHE A 1 300 ? 8.338 6.465 53.518 1.00 60.44 300 PHE A C 1
ATOM 2382 O O . PHE A 1 300 ? 8.032 6.632 52.339 1.00 60.44 300 PHE A O 1
ATOM 2389 N N . LEU A 1 301 ? 9.621 6.439 53.897 1.00 55.94 301 LEU A N 1
ATOM 2390 C CA . LEU A 1 301 ? 10.716 6.580 52.937 1.00 55.94 301 LEU A CA 1
ATOM 2391 C C . LEU A 1 301 ? 10.821 5.400 51.968 1.00 55.94 301 LEU A C 1
ATOM 2393 O O . LEU A 1 301 ? 11.179 5.647 50.822 1.00 55.94 301 LEU A O 1
ATOM 2397 N N . THR A 1 302 ? 10.507 4.164 52.376 1.00 61.94 302 THR A N 1
ATOM 2398 C CA . THR A 1 302 ? 10.495 2.992 51.481 1.00 61.94 302 THR A CA 1
ATOM 2399 C C . THR A 1 302 ? 9.241 2.933 50.606 1.00 61.94 302 THR A C 1
ATOM 2401 O O . THR A 1 302 ? 9.352 2.658 49.414 1.00 61.94 302 THR A O 1
ATOM 2404 N N . GLU A 1 303 ? 8.068 3.262 51.148 1.00 67.69 303 GLU A N 1
ATOM 2405 C CA . GLU A 1 303 ? 6.785 3.276 50.430 1.00 67.69 303 GLU A CA 1
ATOM 2406 C C . GLU A 1 303 ? 6.749 4.359 49.337 1.00 67.69 303 GLU A C 1
ATOM 2408 O O . GLU A 1 303 ? 6.287 4.111 48.223 1.00 67.69 303 GLU A O 1
ATOM 2413 N N . TYR A 1 304 ? 7.341 5.531 49.600 1.00 66.38 304 TYR A N 1
ATOM 2414 C CA . TYR A 1 304 ? 7.455 6.625 48.628 1.00 66.38 304 TYR A CA 1
ATOM 2415 C C . TYR A 1 304 ? 8.827 6.702 47.934 1.00 66.38 304 TYR A C 1
ATOM 2417 O O . TYR A 1 304 ? 9.052 7.624 47.142 1.00 66.38 304 TYR A O 1
ATOM 2425 N N . GLN A 1 305 ? 9.733 5.734 48.152 1.00 69.31 305 GLN A N 1
ATOM 2426 C CA . GLN A 1 305 ? 11.095 5.750 47.590 1.00 69.31 305 GLN A CA 1
ATOM 2427 C C . GLN A 1 305 ? 11.072 5.879 46.068 1.00 69.31 305 GLN A C 1
ATOM 2429 O O . GLN A 1 305 ? 11.749 6.735 45.503 1.00 69.31 305 GLN A O 1
ATOM 2434 N N . THR A 1 306 ? 10.254 5.062 45.403 1.00 71.50 306 THR A N 1
ATOM 2435 C CA . THR A 1 306 ? 10.125 5.053 43.941 1.00 71.50 306 THR A CA 1
ATOM 2436 C C . THR A 1 306 ? 9.617 6.394 43.420 1.00 71.50 306 THR A C 1
ATOM 2438 O O . THR A 1 306 ? 10.134 6.893 42.424 1.00 71.50 306 THR A O 1
ATOM 2441 N N . VAL A 1 307 ? 8.664 7.029 44.108 1.00 76.69 307 VAL A N 1
ATOM 2442 C CA . VAL A 1 307 ? 8.106 8.331 43.705 1.00 76.69 307 VAL A CA 1
ATOM 2443 C C . VAL A 1 307 ? 9.152 9.437 43.869 1.00 76.69 307 VAL A C 1
ATOM 2445 O O . VAL A 1 307 ? 9.394 10.195 42.932 1.00 76.69 307 VAL A O 1
ATOM 2448 N N . LEU A 1 308 ? 9.832 9.488 45.019 1.00 75.62 308 LEU A N 1
ATOM 2449 C CA . LEU A 1 308 ? 10.867 10.483 45.314 1.00 75.62 308 LEU A CA 1
ATOM 2450 C C . LEU A 1 308 ? 12.104 10.332 44.415 1.00 75.62 308 LEU A C 1
ATOM 2452 O O . LEU A 1 308 ? 12.624 11.333 43.926 1.00 75.62 308 LEU A O 1
ATOM 2456 N N . VAL A 1 309 ? 12.546 9.101 44.140 1.00 76.44 309 VAL A N 1
ATOM 2457 C CA . VAL A 1 309 ? 13.651 8.819 43.208 1.00 76.44 309 VAL A CA 1
ATOM 2458 C C . VAL A 1 309 ? 13.260 9.169 41.772 1.00 76.44 309 VAL A C 1
ATOM 2460 O O . VAL A 1 309 ? 14.058 9.786 41.071 1.00 76.44 309 VAL A O 1
ATOM 2463 N N . THR A 1 310 ? 12.034 8.857 41.336 1.00 78.81 310 THR A N 1
ATOM 2464 C CA . THR A 1 310 ? 11.557 9.220 39.986 1.00 78.81 310 THR A CA 1
ATOM 2465 C C . THR A 1 310 ? 11.467 10.738 39.821 1.00 78.81 310 THR A C 1
ATOM 2467 O O . THR A 1 310 ? 11.946 11.281 38.827 1.00 78.81 310 THR A O 1
ATOM 2470 N N . PHE A 1 311 ? 10.930 11.445 40.819 1.00 84.25 311 PHE A N 1
ATOM 2471 C CA . PHE A 1 311 ? 10.837 12.906 40.810 1.00 84.25 311 PHE A CA 1
ATOM 2472 C C . PHE A 1 311 ? 12.224 13.570 40.871 1.00 84.25 311 PHE A C 1
ATOM 2474 O O . PHE A 1 311 ? 12.498 14.511 40.127 1.00 84.25 311 PHE A O 1
ATOM 2481 N N . GLY A 1 312 ? 13.135 13.028 41.687 1.00 83.62 312 GLY A N 1
ATOM 2482 C CA . GLY A 1 312 ? 14.534 13.449 41.757 1.00 83.62 312 GLY A CA 1
ATOM 2483 C C . GLY A 1 312 ? 15.296 13.228 40.447 1.00 83.62 312 GLY A C 1
ATOM 2484 O O . GLY A 1 312 ? 16.027 14.117 40.014 1.00 83.62 312 GLY A O 1
ATOM 2485 N N . LEU A 1 313 ? 15.083 12.094 39.768 1.00 85.69 313 LEU A N 1
ATOM 2486 C CA . LEU A 1 313 ? 15.621 11.828 38.429 1.00 85.69 313 LEU A CA 1
ATOM 2487 C C . LEU A 1 313 ? 15.081 12.815 37.393 1.00 85.69 313 LEU A C 1
ATOM 2489 O O . LEU A 1 313 ? 15.857 13.344 36.605 1.00 85.69 313 LEU A O 1
ATOM 2493 N N . LEU A 1 314 ? 13.779 13.105 37.413 1.00 85.06 314 LEU A N 1
ATOM 2494 C CA . LEU A 1 314 ? 13.149 14.022 36.462 1.00 85.06 314 LEU A CA 1
ATOM 2495 C C . LEU A 1 314 ? 13.653 15.465 36.652 1.00 85.06 314 LEU A C 1
ATOM 2497 O O . LEU A 1 314 ? 13.987 16.136 35.674 1.00 85.06 314 LEU A O 1
ATOM 2501 N N . ILE A 1 315 ? 13.824 15.911 37.902 1.00 85.94 315 ILE A N 1
ATOM 2502 C CA . ILE A 1 315 ? 14.499 17.179 38.226 1.00 85.94 315 ILE A CA 1
ATOM 2503 C C . ILE A 1 315 ? 15.965 17.152 37.777 1.00 85.94 315 ILE A C 1
ATOM 2505 O O . ILE A 1 315 ? 16.419 18.116 37.165 1.00 85.94 315 ILE A O 1
ATOM 2509 N N . SER A 1 316 ? 16.697 16.065 38.037 1.00 83.62 316 SER A N 1
ATOM 2510 C CA . SER A 1 316 ? 18.104 15.918 37.642 1.00 83.62 316 SER A CA 1
ATOM 2511 C C . SER A 1 316 ? 18.280 16.024 36.124 1.00 83.62 316 SER A C 1
ATOM 2513 O O . SER A 1 316 ? 19.084 16.825 35.661 1.00 83.62 316 SER A O 1
ATOM 2515 N N . VAL A 1 317 ? 17.455 15.323 35.337 1.00 89.81 317 VAL A N 1
ATOM 2516 C CA . VAL A 1 317 ? 17.464 15.384 33.864 1.00 89.81 317 VAL A CA 1
ATOM 2517 C C . VAL A 1 317 ? 17.166 16.799 33.357 1.00 89.81 317 VAL A C 1
ATOM 2519 O O . VAL A 1 317 ? 17.868 17.286 32.469 1.00 89.81 317 VAL A O 1
ATOM 2522 N N . LEU A 1 318 ? 16.187 17.500 33.941 1.00 84.88 318 LEU A N 1
ATOM 2523 C CA . LEU A 1 318 ? 15.897 18.898 33.598 1.00 84.88 318 LEU A CA 1
ATOM 2524 C C . LEU A 1 318 ? 17.054 19.846 33.960 1.00 84.88 318 LEU A C 1
ATOM 2526 O O . LEU A 1 318 ? 17.347 20.775 33.202 1.00 84.88 318 LEU A O 1
ATOM 2530 N N . LEU A 1 319 ? 17.722 19.618 35.095 1.00 84.25 319 LEU A N 1
ATOM 2531 C CA . LEU A 1 319 ? 18.865 20.420 35.531 1.00 84.25 319 LEU A CA 1
ATOM 2532 C C . LEU A 1 319 ? 20.078 20.187 34.622 1.00 84.25 319 LEU A C 1
ATOM 2534 O O . LEU A 1 319 ? 20.661 21.151 34.128 1.00 84.25 319 LEU A O 1
ATOM 2538 N N . THR A 1 320 ? 20.414 18.924 34.340 1.00 84.94 320 THR A N 1
ATOM 2539 C CA . THR A 1 320 ? 21.474 18.536 33.402 1.00 84.94 320 THR A CA 1
ATOM 2540 C C . THR A 1 320 ? 21.203 19.115 32.019 1.00 84.94 320 THR A C 1
ATOM 2542 O O . THR A 1 320 ? 22.084 19.767 31.472 1.00 84.94 320 THR A O 1
ATOM 2545 N N . GLY A 1 321 ? 19.981 18.988 31.489 1.00 87.31 321 GLY A N 1
ATOM 2546 C CA . GLY A 1 321 ? 19.605 19.572 30.200 1.00 87.31 321 GLY A CA 1
ATOM 2547 C C . GLY A 1 321 ? 19.824 21.087 30.145 1.00 87.31 321 GLY A C 1
ATOM 2548 O O . GLY A 1 321 ? 20.434 21.585 29.199 1.00 87.31 321 GLY A O 1
ATOM 2549 N N . LYS A 1 322 ? 19.415 21.830 31.185 1.00 81.88 322 LYS A N 1
ATOM 2550 C CA . LYS A 1 322 ? 19.672 23.279 31.272 1.00 81.88 322 LYS A CA 1
ATOM 2551 C C . LYS A 1 322 ? 21.159 23.622 31.360 1.00 81.88 322 LYS A C 1
ATOM 2553 O O . LYS A 1 322 ? 21.589 24.567 30.704 1.00 81.88 322 LYS A O 1
ATOM 2558 N N . VAL A 1 323 ? 21.943 22.870 32.133 1.00 85.56 323 VAL A N 1
ATOM 2559 C CA . VAL A 1 323 ? 23.396 23.076 32.248 1.00 85.56 323 VAL A CA 1
ATOM 2560 C C . VAL A 1 323 ? 24.096 22.777 30.919 1.00 85.56 323 VAL A C 1
ATOM 2562 O O . VAL A 1 323 ? 24.899 23.586 30.465 1.00 85.56 323 VAL A O 1
ATOM 2565 N N . THR A 1 324 ? 23.753 21.678 30.242 1.00 82.75 324 THR A N 1
ATOM 2566 C CA . THR A 1 324 ? 24.306 21.322 28.928 1.00 82.75 324 THR A CA 1
ATOM 2567 C C . THR A 1 324 ? 23.971 22.367 27.864 1.00 82.75 324 THR A C 1
ATOM 2569 O O . THR A 1 324 ? 24.861 22.761 27.114 1.00 82.75 324 THR A O 1
ATOM 2572 N N . LEU A 1 325 ? 22.732 22.870 27.822 1.00 84.25 325 LEU A N 1
ATOM 2573 C CA . LEU A 1 325 ? 22.340 23.936 26.891 1.00 84.25 325 LEU A CA 1
ATOM 2574 C C . LEU A 1 325 ? 23.068 25.258 27.179 1.00 84.25 325 LEU A C 1
ATOM 2576 O O . LEU A 1 325 ? 23.534 25.900 26.244 1.00 84.25 325 LEU A O 1
ATOM 2580 N N . ALA A 1 326 ? 23.238 25.636 28.451 1.00 81.94 326 ALA A N 1
ATOM 2581 C CA . ALA A 1 326 ? 23.998 26.831 28.824 1.00 81.94 326 ALA A CA 1
ATOM 2582 C C . ALA A 1 326 ? 25.496 26.714 28.476 1.00 81.94 326 ALA A C 1
ATOM 2584 O O . ALA A 1 326 ? 26.105 27.685 28.026 1.00 81.94 326 ALA A O 1
ATOM 2585 N N . ILE A 1 327 ? 26.092 25.526 28.636 1.00 78.88 327 ILE A N 1
ATOM 2586 C CA . ILE A 1 327 ? 27.477 25.252 28.223 1.00 78.88 327 ILE A CA 1
ATOM 2587 C C . ILE A 1 327 ? 27.609 25.318 26.697 1.00 78.88 327 ILE A C 1
ATOM 2589 O O . ILE A 1 327 ? 28.538 25.956 26.209 1.00 78.88 327 ILE A O 1
ATOM 2593 N N . LEU A 1 328 ? 26.679 24.720 25.943 1.00 76.31 328 LEU A N 1
ATOM 2594 C CA . LEU A 1 328 ? 26.662 24.781 24.476 1.00 76.31 328 LEU A CA 1
ATOM 2595 C C . LEU A 1 328 ? 26.537 26.218 23.959 1.00 76.31 328 LEU A C 1
ATOM 2597 O O . LEU A 1 328 ? 27.298 26.608 23.078 1.00 76.31 328 LEU A O 1
ATOM 2601 N N . ASP A 1 329 ? 25.635 27.019 24.529 1.00 77.06 329 ASP A N 1
ATOM 2602 C CA . ASP A 1 329 ? 25.487 28.430 24.156 1.00 77.06 329 ASP A CA 1
ATOM 2603 C C . ASP A 1 329 ? 26.767 29.229 24.461 1.00 77.06 329 ASP A C 1
ATOM 2605 O O . ASP A 1 329 ? 27.274 29.957 23.608 1.00 77.06 329 ASP A O 1
ATOM 2609 N N . THR A 1 330 ? 27.379 28.991 25.626 1.00 77.19 330 THR A N 1
ATOM 2610 C CA . THR A 1 330 ? 28.666 29.604 26.000 1.00 77.19 330 THR A CA 1
ATOM 2611 C C . THR A 1 330 ? 29.801 29.183 25.057 1.00 77.19 330 THR A C 1
ATOM 2613 O O . THR A 1 330 ? 30.612 30.019 24.669 1.00 77.19 330 THR A O 1
ATOM 2616 N N . MET A 1 331 ? 29.864 27.910 24.646 1.00 70.81 331 MET A N 1
ATOM 2617 C CA . MET A 1 331 ? 30.859 27.410 23.686 1.00 70.81 331 MET A CA 1
ATOM 2618 C C . MET A 1 331 ? 30.670 28.010 22.289 1.00 70.81 331 MET A C 1
ATOM 2620 O O . MET A 1 331 ? 31.655 28.359 21.640 1.00 70.81 331 MET A O 1
ATOM 2624 N N . ASN A 1 332 ? 29.424 28.177 21.839 1.00 68.19 332 ASN A N 1
ATOM 2625 C CA . ASN A 1 332 ? 29.101 28.783 20.544 1.00 68.19 332 ASN A CA 1
ATOM 2626 C C . ASN A 1 332 ? 29.458 30.280 20.481 1.00 68.19 332 ASN A C 1
ATOM 2628 O O . ASN A 1 332 ? 29.726 30.800 19.399 1.00 68.19 332 ASN A O 1
ATOM 2632 N N . GLN A 1 333 ? 29.517 30.964 21.629 1.00 77.31 333 GLN A N 1
ATOM 2633 C CA . GLN A 1 333 ? 29.974 32.354 21.731 1.00 77.31 333 GLN A CA 1
ATOM 2634 C C . GLN A 1 333 ? 31.509 32.510 21.745 1.00 77.31 333 GLN A C 1
ATOM 2636 O O . GLN A 1 333 ? 31.994 33.641 21.754 1.00 77.31 333 GLN A O 1
ATOM 2641 N N . ILE A 1 334 ? 32.294 31.422 21.709 1.00 76.25 334 ILE A N 1
ATOM 2642 C CA . ILE A 1 334 ? 33.761 31.487 21.590 1.00 76.25 334 ILE A CA 1
ATOM 2643 C C . ILE A 1 334 ? 34.147 31.567 20.100 1.00 76.25 334 ILE A C 1
ATOM 2645 O O . ILE A 1 334 ? 34.139 30.540 19.408 1.00 7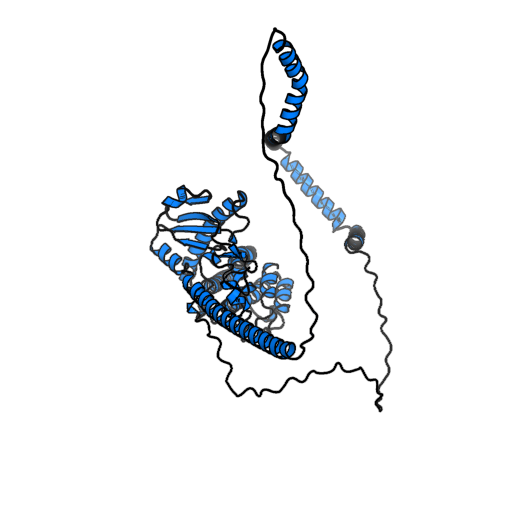6.25 334 ILE A O 1
ATOM 2649 N N . PRO A 1 335 ? 34.539 32.747 19.569 1.00 61.94 335 PRO A N 1
ATOM 2650 C CA . PRO A 1 335 ? 35.034 32.835 18.200 1.00 61.94 335 PRO A CA 1
ATOM 2651 C C . PRO A 1 335 ? 36.284 31.959 18.036 1.00 61.94 335 PRO A C 1
ATOM 2653 O O . PRO A 1 335 ? 37.109 31.875 18.943 1.00 61.94 335 PRO A O 1
ATOM 2656 N N . LEU A 1 336 ? 36.425 31.346 16.854 1.00 69.06 336 LEU A N 1
ATOM 2657 C CA . LEU A 1 336 ? 37.432 30.340 16.455 1.00 69.06 336 LEU A CA 1
ATOM 2658 C C . LEU A 1 336 ? 37.145 28.882 16.855 1.00 69.06 336 LEU A C 1
ATOM 2660 O O . LEU A 1 336 ? 37.710 27.997 16.215 1.00 69.06 336 LEU A O 1
ATOM 2664 N N . LEU A 1 337 ? 36.264 28.582 17.820 1.00 72.31 337 LEU A N 1
ATOM 2665 C CA . LEU A 1 337 ? 36.085 27.193 18.280 1.00 72.31 337 LEU A CA 1
ATOM 2666 C C . LEU A 1 337 ? 35.501 26.267 17.193 1.00 72.31 337 LEU A C 1
ATOM 2668 O O . LEU A 1 337 ? 36.000 25.161 16.995 1.00 72.31 337 LEU A O 1
ATOM 2672 N N . GLY A 1 338 ? 34.503 26.738 16.436 1.00 72.06 338 GLY A N 1
ATOM 2673 C CA . GLY A 1 338 ? 33.927 25.985 15.311 1.00 72.06 338 GLY A CA 1
ATOM 2674 C C . GLY A 1 338 ? 34.950 25.686 14.207 1.00 72.06 338 GLY A C 1
ATOM 2675 O O . GLY A 1 338 ? 35.112 24.534 13.813 1.00 72.06 338 GLY A O 1
ATOM 2676 N N . GLY A 1 339 ? 35.713 26.701 13.783 1.00 77.31 339 GLY A N 1
ATOM 2677 C CA . GLY A 1 339 ? 36.767 26.536 12.774 1.00 77.31 339 GLY A CA 1
ATOM 2678 C C . GLY A 1 339 ? 37.915 25.633 13.240 1.00 77.31 339 GLY A C 1
ATOM 2679 O O . GLY A 1 339 ? 38.468 24.882 12.442 1.00 77.31 339 GLY A O 1
ATOM 2680 N N . LEU A 1 340 ? 38.245 25.639 14.538 1.00 81.06 340 LEU A N 1
ATOM 2681 C CA . LEU A 1 340 ? 39.222 24.712 15.113 1.00 81.06 340 LEU A CA 1
ATOM 2682 C C . LEU A 1 340 ? 38.751 23.255 14.981 1.00 81.06 340 LEU A C 1
ATOM 2684 O O . LEU A 1 340 ? 39.524 22.407 14.537 1.00 81.06 340 LEU A O 1
ATOM 2688 N N . PHE A 1 341 ? 37.494 22.959 15.328 1.00 80.75 341 PHE A N 1
ATOM 2689 C CA . PHE A 1 341 ? 36.945 21.605 15.207 1.00 80.75 341 PHE A CA 1
ATOM 2690 C C . PHE A 1 341 ? 36.797 21.148 13.752 1.00 80.75 341 PHE A C 1
ATOM 2692 O O . PHE A 1 341 ? 37.077 19.987 13.460 1.00 80.75 341 PHE A O 1
ATOM 2699 N N . GLU A 1 342 ? 36.437 22.045 12.834 1.00 81.06 342 GLU A N 1
ATOM 2700 C CA . GLU A 1 342 ? 36.386 21.751 11.398 1.00 81.06 342 GLU A CA 1
ATOM 2701 C C . GLU A 1 342 ? 37.779 21.394 10.848 1.00 81.06 342 GLU A C 1
ATOM 2703 O O . GLU A 1 342 ? 37.949 20.355 10.207 1.00 81.06 342 GLU A O 1
ATOM 2708 N N . ILE A 1 343 ? 38.810 22.176 11.193 1.00 89.94 343 ILE A N 1
ATOM 2709 C CA . ILE A 1 343 ? 40.206 21.891 10.828 1.00 89.94 343 ILE A CA 1
ATOM 2710 C C . ILE A 1 343 ? 40.678 20.559 11.433 1.00 89.94 343 ILE A C 1
ATOM 2712 O O . ILE A 1 343 ? 41.289 19.754 10.729 1.00 89.94 343 ILE A O 1
ATOM 2716 N N . ILE A 1 344 ? 40.375 20.284 12.708 1.00 90.00 344 ILE A N 1
ATOM 2717 C CA . ILE A 1 344 ? 40.709 19.004 13.357 1.00 90.00 344 ILE A CA 1
ATOM 2718 C C . ILE A 1 344 ? 40.010 17.834 12.649 1.00 90.00 344 ILE A C 1
ATOM 2720 O O . ILE A 1 344 ? 40.653 16.818 12.387 1.00 90.00 344 ILE A O 1
ATOM 2724 N N . GLY A 1 345 ? 38.731 17.973 12.287 1.00 85.44 345 GLY A N 1
ATOM 2725 C CA . GLY A 1 345 ? 37.970 16.953 11.561 1.00 85.44 345 GLY A CA 1
ATOM 2726 C C . GLY A 1 345 ? 38.539 16.662 10.170 1.00 85.44 345 GLY A C 1
ATOM 2727 O O . GLY A 1 345 ? 38.715 15.497 9.804 1.00 85.44 345 GLY A O 1
ATOM 2728 N N . ILE A 1 346 ? 38.907 17.702 9.418 1.00 90.94 346 ILE A N 1
ATOM 2729 C CA . ILE A 1 346 ? 39.550 17.580 8.100 1.00 90.94 346 ILE A CA 1
ATOM 2730 C C . ILE A 1 346 ? 40.924 16.899 8.223 1.00 90.94 346 ILE A C 1
ATOM 2732 O O . ILE A 1 346 ? 41.216 15.958 7.480 1.00 90.94 346 ILE A O 1
ATOM 2736 N N . LEU A 1 347 ? 41.752 17.317 9.188 1.00 90.56 347 LEU A N 1
ATOM 2737 C CA . LEU A 1 347 ? 43.071 16.724 9.433 1.00 90.56 347 LEU A CA 1
ATOM 2738 C C . LEU A 1 347 ? 42.975 15.260 9.881 1.00 90.56 347 LEU A C 1
ATOM 2740 O O . LEU A 1 347 ? 43.726 14.424 9.378 1.00 90.56 347 LEU A O 1
ATOM 2744 N N . PHE A 1 348 ? 42.038 14.927 10.773 1.00 90.50 348 PHE A N 1
ATOM 2745 C CA . PHE A 1 348 ? 41.810 13.551 11.212 1.00 90.50 348 PHE A CA 1
ATOM 2746 C C . PHE A 1 348 ? 41.304 12.669 10.066 1.00 90.50 348 PHE A C 1
ATOM 2748 O O . PHE A 1 348 ? 41.782 11.550 9.905 1.00 90.50 348 PHE A O 1
ATOM 2755 N N . THR A 1 349 ? 40.404 13.179 9.220 1.00 86.25 349 THR A N 1
ATOM 2756 C CA . THR A 1 349 ? 39.884 12.444 8.055 1.00 86.25 349 THR A CA 1
ATOM 2757 C C . THR A 1 349 ? 40.988 12.163 7.032 1.00 86.25 349 THR A C 1
ATOM 2759 O O . THR A 1 349 ? 41.116 11.030 6.565 1.00 86.25 349 THR A O 1
ATOM 2762 N N . MET A 1 350 ? 41.842 13.151 6.730 1.00 87.44 350 MET A N 1
ATOM 2763 C CA . MET A 1 350 ? 43.013 12.940 5.870 1.00 87.44 350 MET A CA 1
ATOM 2764 C C . MET A 1 350 ? 44.013 11.954 6.484 1.00 87.44 350 MET A C 1
ATOM 2766 O O . MET A 1 350 ? 44.484 11.054 5.788 1.00 87.44 350 MET A O 1
ATOM 2770 N N . TRP A 1 351 ? 44.310 12.075 7.782 1.00 87.88 351 TRP A N 1
ATOM 2771 C CA . TRP A 1 351 ? 45.196 11.146 8.485 1.00 87.88 351 TRP A CA 1
ATOM 2772 C C . TRP A 1 351 ? 44.644 9.716 8.483 1.00 87.88 351 TRP A C 1
ATOM 2774 O O . TRP A 1 351 ? 45.379 8.786 8.165 1.00 87.88 351 TRP A O 1
ATOM 2784 N N . PHE A 1 352 ? 43.352 9.534 8.760 1.00 80.62 352 PHE A N 1
ATOM 2785 C CA . PHE A 1 352 ? 42.686 8.233 8.773 1.00 80.62 352 PHE A CA 1
ATOM 2786 C C . PHE A 1 352 ? 42.707 7.576 7.386 1.00 80.62 352 PHE A C 1
ATOM 2788 O O . PHE A 1 352 ? 43.122 6.423 7.251 1.00 80.62 352 PHE A O 1
ATOM 2795 N N . ALA A 1 353 ? 42.349 8.323 6.335 1.00 78.50 353 ALA A N 1
ATOM 2796 C CA . ALA A 1 353 ? 42.412 7.836 4.960 1.00 78.50 353 ALA A CA 1
ATOM 2797 C C . ALA A 1 353 ? 43.847 7.449 4.554 1.00 78.50 353 ALA A C 1
ATOM 2799 O O . ALA A 1 353 ? 44.072 6.374 3.993 1.00 78.50 353 ALA A O 1
ATOM 2800 N N . PHE A 1 354 ? 44.841 8.270 4.901 1.00 78.62 354 PHE A N 1
ATOM 2801 C CA . PHE A 1 354 ? 46.245 7.971 4.624 1.00 78.62 354 PHE A CA 1
ATOM 2802 C C . PHE A 1 354 ? 46.750 6.739 5.397 1.00 78.62 354 PHE A C 1
ATOM 2804 O O . PHE A 1 354 ? 47.382 5.854 4.818 1.00 78.62 354 PHE A O 1
ATOM 2811 N N . ARG A 1 355 ? 46.429 6.646 6.693 1.00 72.62 355 ARG A N 1
ATOM 2812 C CA . ARG A 1 355 ? 46.912 5.601 7.607 1.00 72.62 355 ARG A CA 1
ATOM 2813 C C . ARG A 1 355 ? 46.263 4.234 7.376 1.00 72.62 355 ARG A C 1
ATOM 2815 O O . ARG A 1 355 ? 46.957 3.235 7.565 1.00 72.62 355 ARG A O 1
ATOM 2822 N N . HIS A 1 356 ? 44.981 4.195 6.994 1.00 62.75 356 HIS A N 1
ATOM 2823 C CA . HIS A 1 356 ? 44.179 2.963 6.928 1.00 62.75 356 HIS A CA 1
ATOM 2824 C C . HIS A 1 356 ? 43.674 2.585 5.524 1.00 62.75 356 HIS A C 1
ATOM 2826 O O . HIS A 1 356 ? 43.505 1.396 5.263 1.00 62.75 356 HIS A O 1
ATOM 2832 N N . LEU A 1 357 ? 43.444 3.538 4.607 1.00 57.44 357 LEU A N 1
ATOM 2833 C CA . LEU A 1 357 ? 42.931 3.225 3.258 1.00 57.44 357 LEU A CA 1
ATOM 2834 C C . LEU A 1 357 ? 44.031 3.127 2.190 1.00 57.44 357 LEU A C 1
ATOM 2836 O O . LEU A 1 357 ? 43.896 2.304 1.276 1.00 57.44 357 LEU A O 1
ATOM 2840 N N . LEU A 1 358 ? 45.090 3.942 2.305 1.00 64.50 358 LEU A N 1
ATOM 2841 C CA . LEU A 1 358 ? 46.155 4.072 1.297 1.00 64.50 358 LEU A CA 1
ATOM 2842 C C . LEU A 1 358 ? 47.411 3.224 1.570 1.00 64.50 358 LEU A C 1
ATOM 2844 O O . LEU A 1 358 ? 48.039 2.758 0.621 1.00 64.50 358 LEU A O 1
ATOM 2848 N N . LEU A 1 359 ? 47.783 2.978 2.831 1.00 59.59 359 LEU A N 1
ATOM 2849 C CA . LEU A 1 359 ? 48.934 2.129 3.169 1.00 59.59 359 LEU A CA 1
ATOM 2850 C C . LEU A 1 359 ? 48.540 0.644 3.224 1.00 59.59 359 LEU A C 1
ATOM 2852 O O . LEU A 1 359 ? 47.846 0.192 4.133 1.00 59.59 359 LEU A O 1
ATOM 2856 N N . ALA A 1 360 ? 49.016 -0.125 2.239 1.00 52.66 360 ALA A N 1
ATOM 2857 C CA . ALA A 1 360 ? 48.567 -1.491 1.950 1.00 52.66 360 ALA A CA 1
ATOM 2858 C C . ALA A 1 360 ? 48.731 -2.516 3.094 1.00 52.66 360 ALA A C 1
ATOM 2860 O O . ALA A 1 360 ? 47.995 -3.501 3.120 1.00 52.66 360 ALA A O 1
ATOM 2861 N N . ALA A 1 361 ? 49.648 -2.288 4.043 1.00 56.53 361 ALA A N 1
ATOM 2862 C CA . ALA A 1 361 ? 49.922 -3.210 5.151 1.00 56.53 361 ALA A CA 1
ATOM 2863 C C . ALA A 1 361 ? 48.689 -3.467 6.043 1.00 56.53 361 ALA A C 1
ATOM 2865 O O . ALA A 1 361 ? 48.400 -4.609 6.393 1.00 56.53 361 ALA A O 1
ATOM 2866 N N . ASN A 1 362 ? 47.902 -2.427 6.335 1.00 53.03 362 ASN A N 1
ATOM 2867 C CA . ASN A 1 362 ? 46.781 -2.519 7.274 1.00 53.03 362 ASN A CA 1
ATOM 2868 C C . ASN A 1 362 ? 45.556 -3.275 6.711 1.00 53.03 362 ASN A C 1
ATOM 2870 O O . ASN A 1 362 ? 44.682 -3.674 7.478 1.00 53.03 362 ASN A O 1
ATOM 2874 N N . ARG A 1 363 ? 45.467 -3.515 5.390 1.00 56.59 363 ARG A N 1
ATOM 2875 C CA . ARG A 1 363 ? 44.346 -4.283 4.807 1.00 56.59 363 ARG A CA 1
ATOM 2876 C C . ARG A 1 363 ? 44.389 -5.766 5.175 1.00 56.59 363 ARG A C 1
ATOM 2878 O O . ARG A 1 363 ? 43.334 -6.387 5.249 1.00 56.59 363 ARG A O 1
ATOM 2885 N N . GLN A 1 364 ? 45.578 -6.330 5.400 1.00 57.25 364 GLN A N 1
ATOM 2886 C CA . GLN A 1 364 ? 45.718 -7.733 5.802 1.00 57.25 364 GLN A CA 1
ATOM 2887 C C . GLN A 1 364 ? 45.435 -7.939 7.295 1.00 57.25 364 GLN A C 1
ATOM 2889 O O . GLN A 1 364 ? 44.787 -8.923 7.637 1.00 57.25 364 GLN A O 1
ATOM 2894 N N . GLU A 1 365 ? 45.823 -6.996 8.160 1.00 57.16 365 GLU A N 1
ATOM 2895 C CA . GLU A 1 365 ? 45.460 -7.024 9.588 1.00 57.16 365 GLU A CA 1
ATOM 2896 C C . GLU A 1 365 ? 43.936 -6.963 9.771 1.00 57.16 365 GLU A C 1
ATOM 2898 O O . GLU A 1 365 ? 43.360 -7.847 10.398 1.00 57.16 365 GLU A O 1
ATOM 2903 N N . ILE A 1 366 ? 43.264 -6.002 9.122 1.00 56.19 366 ILE A N 1
ATOM 2904 C CA . ILE A 1 366 ? 41.799 -5.857 9.201 1.00 56.19 366 ILE A CA 1
ATOM 2905 C C . ILE A 1 366 ? 41.080 -7.097 8.636 1.00 56.19 366 ILE A C 1
ATOM 2907 O O . ILE A 1 366 ? 40.088 -7.548 9.204 1.00 56.19 366 ILE A O 1
ATOM 2911 N N . ALA A 1 367 ? 41.580 -7.697 7.549 1.00 59.09 367 ALA A N 1
ATOM 2912 C CA . ALA A 1 367 ? 41.009 -8.933 7.008 1.00 59.09 367 ALA A CA 1
ATOM 2913 C C . ALA A 1 367 ? 41.191 -10.141 7.949 1.00 59.09 367 ALA A C 1
ATOM 2915 O O . ALA A 1 367 ? 40.295 -10.981 8.043 1.00 59.09 367 ALA A O 1
ATOM 2916 N N . ALA A 1 368 ? 42.319 -10.227 8.662 1.00 58.66 368 ALA A N 1
ATOM 2917 C CA . ALA A 1 368 ? 42.570 -11.277 9.647 1.00 58.66 368 ALA A CA 1
ATOM 2918 C C . ALA A 1 368 ? 41.695 -11.117 10.904 1.00 58.66 368 ALA A C 1
ATOM 2920 O O . ALA A 1 368 ? 41.166 -12.107 11.406 1.00 58.66 368 ALA A O 1
ATOM 2921 N N . GLU A 1 369 ? 41.494 -9.883 11.369 1.00 60.34 369 GLU A N 1
ATOM 2922 C CA . GLU A 1 369 ? 40.684 -9.554 12.550 1.00 60.34 369 GLU A CA 1
ATOM 2923 C C . GLU A 1 369 ? 39.175 -9.741 12.290 1.00 60.34 369 GLU A C 1
ATOM 2925 O O . GLU A 1 369 ? 38.456 -10.298 13.119 1.00 60.34 369 GLU A O 1
ATOM 2930 N N . ILE A 1 370 ? 38.697 -9.413 11.082 1.00 60.50 370 ILE A N 1
ATOM 2931 C CA . ILE A 1 370 ? 37.351 -9.801 10.619 1.00 60.50 370 ILE A CA 1
ATOM 2932 C C . ILE A 1 370 ? 37.225 -11.334 10.553 1.00 60.50 370 ILE A C 1
ATOM 2934 O O . ILE A 1 370 ? 36.187 -11.890 10.920 1.00 60.50 370 ILE A O 1
ATOM 2938 N N . GLY A 1 371 ? 38.281 -12.033 10.124 1.00 56.28 371 GLY A N 1
ATOM 2939 C CA . GLY A 1 371 ? 38.332 -13.495 10.086 1.00 56.28 371 GLY A CA 1
ATOM 2940 C C . GLY A 1 371 ? 38.205 -14.147 11.467 1.00 56.28 371 GLY A C 1
ATOM 2941 O O . GLY A 1 371 ? 37.427 -15.091 11.617 1.00 56.28 371 GLY A O 1
ATOM 2942 N N . SER A 1 372 ? 38.907 -13.636 12.487 1.00 55.38 372 SER A N 1
ATOM 2943 C CA . SER A 1 372 ? 38.799 -14.157 13.858 1.00 55.38 372 SER A CA 1
ATOM 2944 C C . SER A 1 372 ? 37.441 -13.847 14.486 1.00 55.38 372 SER A C 1
ATOM 2946 O O . SER A 1 372 ? 36.810 -14.761 15.011 1.00 55.38 372 SER A O 1
ATOM 2948 N N . MET A 1 373 ? 36.926 -12.620 14.344 1.00 48.94 373 MET A N 1
ATOM 2949 C CA . MET A 1 373 ? 35.584 -12.275 14.838 1.00 48.94 373 MET A CA 1
ATOM 2950 C C . MET A 1 373 ? 34.487 -13.128 14.186 1.00 48.94 373 MET A C 1
ATOM 2952 O O . MET A 1 373 ? 33.545 -13.541 14.857 1.00 48.94 373 MET A O 1
ATOM 2956 N N . THR A 1 374 ? 34.618 -13.459 12.897 1.00 49.78 374 THR A N 1
ATOM 2957 C CA . THR A 1 374 ? 33.668 -14.360 12.219 1.00 49.78 374 THR A CA 1
ATOM 2958 C C . THR A 1 374 ? 33.740 -15.785 12.787 1.00 49.78 374 THR A C 1
ATOM 2960 O O . THR A 1 374 ? 32.705 -16.426 12.964 1.00 49.78 374 THR A O 1
ATOM 2963 N N . ALA A 1 375 ? 34.935 -16.279 13.130 1.00 49.66 375 ALA A N 1
ATOM 2964 C CA . ALA A 1 375 ? 35.115 -17.601 13.735 1.00 49.66 375 ALA A CA 1
ATOM 2965 C C . ALA A 1 375 ? 34.586 -17.689 15.181 1.00 49.66 375 ALA A C 1
ATOM 2967 O O . ALA A 1 375 ? 34.062 -18.736 15.567 1.00 49.66 375 ALA A O 1
ATOM 2968 N N . ASP A 1 376 ? 34.682 -16.604 15.955 1.00 48.56 376 ASP A N 1
ATOM 2969 C CA . ASP A 1 376 ? 34.152 -16.529 17.324 1.00 48.56 376 ASP A CA 1
ATOM 2970 C C . ASP A 1 376 ? 32.619 -16.375 17.355 1.00 48.56 376 ASP A C 1
ATOM 2972 O O . ASP A 1 376 ? 31.969 -16.908 18.253 1.00 48.56 376 ASP A O 1
ATOM 2976 N N . VAL A 1 377 ? 32.020 -15.699 16.363 1.00 48.88 377 VAL A N 1
ATOM 2977 C CA . VAL A 1 377 ? 30.559 -15.489 16.281 1.00 48.88 377 VAL A CA 1
ATOM 2978 C C . VAL A 1 377 ? 29.811 -16.698 15.708 1.00 48.88 377 VAL A C 1
ATOM 2980 O O . VAL A 1 377 ? 28.734 -17.030 16.198 1.00 48.88 377 VAL A O 1
ATOM 2983 N N . PHE A 1 378 ? 30.352 -17.365 14.682 1.00 45.97 378 PHE A N 1
ATOM 2984 C CA . PHE A 1 378 ? 29.669 -18.486 14.011 1.00 45.97 378 PHE A CA 1
ATOM 2985 C C . PHE A 1 378 ? 30.126 -19.875 14.480 1.00 45.97 378 PHE A C 1
ATOM 2987 O O . PHE A 1 378 ? 29.530 -20.881 14.097 1.00 45.97 378 PHE A O 1
ATOM 2994 N N . GLY A 1 379 ? 31.153 -19.938 15.332 1.00 39.75 379 GLY A N 1
ATOM 2995 C CA . GLY A 1 379 ? 31.758 -21.186 15.780 1.00 39.75 379 GLY A CA 1
ATOM 2996 C C . GLY A 1 379 ? 32.612 -21.855 14.698 1.00 39.75 379 GLY A C 1
ATOM 2997 O O . GLY A 1 379 ? 32.500 -21.596 13.499 1.00 39.75 379 GLY A O 1
ATOM 2998 N N . LYS A 1 380 ? 33.508 -22.751 15.123 1.00 41.59 380 LYS A N 1
ATOM 2999 C CA . LYS A 1 380 ? 34.380 -23.491 14.202 1.00 41.59 380 LYS A CA 1
ATOM 3000 C C . LYS A 1 380 ? 33.582 -24.529 13.416 1.00 41.59 380 LYS A C 1
ATOM 3002 O O . LYS A 1 380 ? 33.467 -25.673 13.850 1.00 41.59 380 LYS A O 1
ATOM 3007 N N . THR A 1 381 ? 33.111 -24.154 12.230 1.00 35.72 381 THR A N 1
ATOM 3008 C CA . THR A 1 381 ? 32.621 -25.101 11.223 1.00 35.72 381 THR A CA 1
ATOM 3009 C C . THR A 1 381 ? 33.754 -26.047 10.832 1.00 35.72 381 THR A C 1
ATOM 3011 O O . THR A 1 381 ? 34.644 -25.699 10.054 1.00 35.72 381 THR A O 1
ATOM 3014 N N . THR A 1 382 ? 33.745 -27.258 11.385 1.00 32.97 382 THR A N 1
ATOM 3015 C CA . THR A 1 382 ? 34.638 -28.338 10.971 1.00 32.97 382 THR A CA 1
ATOM 3016 C C . THR A 1 382 ? 34.284 -28.752 9.548 1.00 32.97 382 THR A C 1
ATOM 3018 O O . THR A 1 382 ? 33.238 -29.348 9.301 1.00 32.97 382 THR A O 1
ATOM 3021 N N . ALA A 1 383 ? 35.168 -28.439 8.601 1.00 27.89 383 ALA A N 1
ATOM 3022 C CA . ALA A 1 383 ? 35.019 -28.857 7.216 1.00 27.89 383 ALA A CA 1
ATOM 3023 C C . ALA A 1 383 ? 35.071 -30.391 7.117 1.00 27.89 383 ALA A C 1
ATOM 3025 O O . ALA A 1 383 ? 36.136 -30.997 7.248 1.00 27.89 383 ALA A O 1
ATOM 3026 N N . ILE A 1 384 ? 33.921 -31.020 6.864 1.00 26.80 384 ILE A N 1
ATOM 3027 C CA . ILE A 1 384 ? 33.865 -32.427 6.464 1.00 26.80 384 ILE A CA 1
ATOM 3028 C C . ILE A 1 384 ? 34.293 -32.493 4.998 1.00 26.80 384 ILE A C 1
ATOM 3030 O O . ILE A 1 384 ? 33.543 -32.140 4.090 1.00 26.80 384 ILE A O 1
ATOM 3034 N N . VAL A 1 385 ? 35.533 -32.924 4.779 1.00 26.81 385 VAL A N 1
ATOM 3035 C CA . VAL A 1 385 ? 36.085 -33.173 3.447 1.00 26.81 385 VAL A CA 1
ATOM 3036 C C . VAL A 1 385 ? 35.460 -34.450 2.886 1.00 26.81 385 VAL A C 1
ATOM 3038 O O . VAL A 1 385 ? 35.719 -35.537 3.398 1.00 26.81 385 VAL A O 1
ATOM 3041 N N . ILE A 1 386 ? 34.677 -34.328 1.813 1.00 25.27 386 ILE A N 1
ATOM 3042 C CA . ILE A 1 386 ? 34.266 -35.468 0.984 1.00 25.27 386 ILE A CA 1
ATOM 3043 C C . ILE A 1 386 ? 35.287 -35.592 -0.161 1.00 25.27 386 ILE A C 1
ATOM 3045 O O . ILE A 1 386 ? 35.399 -34.662 -0.961 1.00 25.27 386 ILE A O 1
ATOM 3049 N N . PRO A 1 387 ? 36.070 -36.685 -0.248 1.00 26.88 387 PRO A N 1
ATOM 3050 C CA . PRO A 1 387 ? 37.081 -36.843 -1.286 1.00 26.88 387 PRO A CA 1
ATOM 3051 C C . PRO A 1 387 ? 36.470 -37.344 -2.602 1.00 26.88 387 PRO A C 1
ATOM 3053 O O . PRO A 1 387 ? 35.798 -38.373 -2.646 1.00 26.88 387 PRO A O 1
ATOM 3056 N N . GLU A 1 388 ? 36.766 -36.652 -3.699 1.00 28.16 388 GLU A N 1
ATOM 3057 C CA . GLU A 1 388 ? 36.339 -37.031 -5.046 1.00 28.16 388 GLU A CA 1
ATOM 3058 C C . GLU A 1 388 ? 37.446 -37.814 -5.779 1.00 28.16 388 GLU A C 1
ATOM 3060 O O . GLU A 1 388 ? 38.484 -37.240 -6.115 1.00 28.16 388 GLU A O 1
ATOM 3065 N N . LYS A 1 389 ? 37.218 -39.118 -6.028 1.00 27.00 389 LYS A N 1
ATOM 3066 C CA . LYS A 1 389 ? 37.616 -39.888 -7.238 1.00 27.00 389 LYS A CA 1
ATOM 3067 C C . LYS A 1 389 ? 37.531 -41.405 -7.030 1.00 27.00 389 LYS A C 1
ATOM 3069 O O . LYS A 1 389 ? 38.301 -41.954 -6.250 1.00 27.00 389 LYS A O 1
ATOM 3074 N N . GLN A 1 390 ? 36.761 -42.083 -7.884 1.00 26.05 390 GLN A N 1
ATOM 3075 C CA . GLN A 1 390 ? 37.263 -43.104 -8.827 1.00 26.05 390 GLN A CA 1
ATOM 3076 C C . GLN A 1 390 ? 36.144 -43.535 -9.792 1.00 26.05 390 GLN A C 1
ATOM 3078 O O . GLN A 1 390 ? 34.973 -43.521 -9.430 1.00 26.05 390 GLN A O 1
ATOM 3083 N N . ALA A 1 391 ? 36.503 -43.879 -11.033 1.00 27.45 391 ALA A N 1
ATOM 3084 C CA . ALA A 1 391 ? 35.563 -44.191 -12.113 1.00 27.45 391 ALA A CA 1
ATOM 3085 C C . ALA A 1 391 ? 35.771 -45.618 -12.646 1.00 27.45 391 ALA A C 1
ATOM 3087 O O . ALA A 1 391 ? 36.896 -45.971 -12.996 1.00 27.45 391 ALA A O 1
ATOM 3088 N N . ILE A 1 392 ? 34.690 -46.403 -12.743 1.00 25.19 392 ILE A N 1
ATOM 3089 C CA . ILE A 1 392 ? 34.604 -47.736 -13.380 1.00 25.19 392 ILE A CA 1
ATOM 3090 C C . ILE A 1 392 ? 33.177 -47.827 -13.975 1.00 25.19 392 ILE A C 1
ATOM 3092 O O . ILE A 1 392 ? 32.215 -47.729 -13.225 1.00 25.19 392 ILE A O 1
ATOM 3096 N N . VAL A 1 393 ? 32.984 -47.632 -15.288 1.00 25.08 393 VAL A N 1
ATOM 3097 C CA . VAL A 1 393 ? 32.905 -48.642 -16.381 1.00 25.08 393 VAL A CA 1
ATOM 3098 C C . VAL A 1 393 ? 31.639 -49.525 -16.348 1.00 25.08 393 VAL A C 1
ATOM 3100 O O . VAL A 1 393 ? 31.292 -50.101 -15.326 1.00 25.08 393 VAL A O 1
ATOM 3103 N N . LEU A 1 394 ? 30.966 -49.629 -17.507 1.00 27.59 394 LEU A N 1
ATOM 3104 C CA . LEU A 1 394 ? 29.752 -50.428 -17.739 1.00 27.59 394 LEU A CA 1
ATOM 3105 C C . LEU A 1 394 ? 29.978 -51.941 -17.560 1.00 27.59 394 LEU A C 1
ATOM 3107 O O . LEU A 1 394 ? 30.926 -52.455 -18.147 1.00 27.59 394 LEU A O 1
ATOM 3111 N N . THR A 1 395 ? 28.981 -52.645 -17.002 1.00 24.39 395 THR A N 1
ATOM 3112 C CA . THR A 1 395 ? 28.358 -53.833 -17.640 1.00 24.39 395 THR A CA 1
ATOM 3113 C C . THR A 1 395 ? 27.025 -54.231 -16.982 1.00 24.39 395 THR A C 1
ATOM 3115 O O . THR A 1 395 ? 26.824 -54.034 -15.788 1.00 24.39 395 THR A O 1
ATOM 3118 N N . ASN A 1 396 ? 26.117 -54.818 -17.772 1.00 29.67 396 ASN A N 1
ATOM 3119 C CA . ASN A 1 396 ? 24.889 -55.484 -17.300 1.00 29.67 396 ASN A CA 1
ATOM 3120 C C . ASN A 1 396 ? 25.197 -56.846 -16.640 1.00 29.67 396 ASN A C 1
ATOM 3122 O O . ASN A 1 396 ? 26.218 -57.433 -16.994 1.00 29.67 396 ASN A O 1
ATOM 3126 N N . LEU A 1 397 ? 24.270 -57.379 -15.817 1.00 24.02 397 LEU A N 1
ATOM 3127 C CA . LEU A 1 397 ? 23.750 -58.776 -15.817 1.00 24.02 397 LEU A CA 1
ATOM 3128 C C . LEU A 1 397 ? 22.840 -59.074 -14.585 1.00 24.02 397 LEU A C 1
ATOM 3130 O O . LEU A 1 397 ? 23.220 -58.757 -13.466 1.00 24.02 397 LEU A O 1
ATOM 3134 N N . ILE A 1 398 ? 21.656 -59.670 -14.828 1.00 25.73 398 ILE A N 1
ATOM 3135 C CA . ILE A 1 398 ? 21.045 -60.887 -14.201 1.00 25.73 398 ILE A CA 1
ATOM 3136 C C . ILE A 1 398 ? 21.446 -61.235 -12.733 1.00 25.73 398 ILE A C 1
ATOM 3138 O O . ILE A 1 398 ? 22.634 -61.386 -12.472 1.00 25.73 398 ILE A O 1
ATOM 3142 N N . GLU A 1 399 ? 20.567 -61.509 -11.742 1.00 27.67 399 GLU A N 1
ATOM 3143 C CA . GLU A 1 399 ? 19.079 -61.643 -11.627 1.00 27.67 399 GLU A CA 1
ATOM 3144 C C . GLU A 1 399 ? 18.618 -61.547 -10.115 1.00 27.67 399 GLU A C 1
ATOM 3146 O O . GLU A 1 399 ? 19.465 -61.191 -9.292 1.00 27.67 399 GLU A O 1
ATOM 3151 N N . PRO A 1 400 ? 17.336 -61.752 -9.682 1.00 38.03 400 PRO A N 1
ATOM 3152 C CA . PRO A 1 400 ? 16.832 -61.244 -8.382 1.00 38.03 400 PRO A CA 1
ATOM 3153 C C . PRO A 1 400 ? 17.077 -62.127 -7.136 1.00 38.03 400 PRO A C 1
ATOM 3155 O O . PRO A 1 400 ? 17.175 -63.349 -7.221 1.00 38.03 400 PRO A O 1
ATOM 3158 N N . GLY A 1 401 ? 17.060 -61.500 -5.947 1.00 26.80 401 GLY A N 1
ATOM 3159 C CA . GLY A 1 401 ? 17.188 -62.157 -4.635 1.00 26.80 401 GLY A CA 1
ATOM 3160 C C . GLY A 1 401 ? 16.240 -61.586 -3.566 1.00 26.80 401 GLY A C 1
ATOM 3161 O O . GLY A 1 401 ? 16.271 -60.398 -3.265 1.00 26.80 401 GLY A O 1
ATOM 3162 N N . ILE A 1 402 ? 15.397 -62.460 -3.013 1.00 30.67 402 ILE A N 1
ATOM 3163 C CA . ILE A 1 402 ? 14.282 -62.203 -2.081 1.00 30.67 402 ILE A CA 1
ATOM 3164 C C . ILE A 1 402 ? 14.750 -61.757 -0.681 1.00 30.67 402 ILE A C 1
ATOM 3166 O O . ILE A 1 402 ? 15.579 -62.439 -0.083 1.00 30.67 402 ILE A O 1
ATOM 3170 N N . VAL A 1 403 ? 14.106 -60.729 -0.103 1.00 27.73 403 VAL A N 1
ATOM 3171 C CA . VAL A 1 403 ? 13.875 -60.593 1.355 1.00 27.73 403 VAL A CA 1
ATOM 3172 C C . VAL A 1 403 ? 12.490 -59.971 1.582 1.00 27.73 403 VAL A C 1
ATOM 3174 O O . VAL A 1 403 ? 12.188 -58.915 1.030 1.00 27.73 403 VAL A O 1
ATOM 3177 N N . GLU A 1 404 ? 11.650 -60.625 2.385 1.00 26.52 404 GLU A N 1
ATOM 3178 C CA . GLU A 1 404 ? 10.291 -60.176 2.722 1.00 26.52 404 GLU A CA 1
ATOM 3179 C C . GLU A 1 404 ? 10.280 -59.196 3.911 1.00 26.52 404 GLU A C 1
ATOM 3181 O O . GLU A 1 404 ? 11.072 -59.321 4.847 1.00 26.52 404 GLU A O 1
ATOM 3186 N N . ILE A 1 405 ? 9.330 -58.255 3.906 1.00 26.86 405 ILE A N 1
ATOM 3187 C CA . ILE A 1 405 ? 8.949 -57.430 5.064 1.00 26.86 405 ILE A CA 1
ATOM 3188 C C . ILE A 1 405 ? 7.503 -57.823 5.419 1.00 26.86 405 ILE A C 1
ATOM 3190 O O . ILE A 1 405 ? 6.676 -57.874 4.507 1.00 26.86 405 ILE A O 1
ATOM 3194 N N . PRO A 1 406 ? 7.171 -58.132 6.688 1.00 28.62 406 PRO A N 1
ATOM 3195 C CA . PRO A 1 406 ? 5.868 -58.698 7.036 1.00 28.62 406 PRO A CA 1
ATOM 3196 C C . PRO A 1 406 ? 4.718 -57.694 6.872 1.00 28.62 406 PRO A C 1
ATOM 3198 O O . PRO A 1 406 ? 4.803 -56.549 7.320 1.00 28.62 406 PRO A O 1
ATOM 3201 N N . GLU A 1 407 ? 3.618 -58.150 6.269 1.00 28.78 407 GLU A N 1
ATOM 3202 C CA . GLU A 1 407 ? 2.398 -57.359 6.093 1.00 28.78 407 GLU A CA 1
ATOM 3203 C C . GLU A 1 407 ? 1.653 -57.122 7.417 1.00 28.78 407 GLU A C 1
ATOM 3205 O O . GLU A 1 407 ? 1.484 -58.024 8.241 1.00 28.78 407 GLU A O 1
ATOM 3210 N N . ILE A 1 408 ? 1.126 -55.907 7.581 1.00 28.64 408 ILE A N 1
ATOM 3211 C CA . ILE A 1 408 ? 0.111 -55.589 8.592 1.00 28.64 408 ILE A CA 1
ATOM 3212 C C . ILE A 1 408 ? -1.258 -55.979 8.000 1.00 28.64 408 ILE A C 1
ATOM 3214 O O . ILE A 1 408 ? -1.562 -55.556 6.881 1.00 28.64 408 ILE A O 1
ATOM 3218 N N . PRO A 1 409 ? -2.096 -56.771 8.698 1.00 29.50 409 PRO A N 1
ATOM 3219 C CA . PRO A 1 409 ? -3.326 -57.301 8.118 1.00 29.50 409 PRO A CA 1
ATOM 3220 C C . PRO A 1 409 ? -4.344 -56.195 7.808 1.00 29.50 409 PRO A C 1
ATOM 3222 O O . PRO A 1 409 ? -4.736 -55.418 8.680 1.00 29.50 409 PRO A O 1
ATOM 3225 N N . LYS A 1 410 ? -4.812 -56.165 6.556 1.00 29.98 410 LYS A N 1
ATOM 3226 C CA . LYS A 1 410 ? -5.925 -55.315 6.115 1.00 29.98 410 LYS A CA 1
ATOM 3227 C C . LYS A 1 410 ? -7.229 -55.801 6.749 1.00 29.98 410 LYS A C 1
ATOM 3229 O O . LYS A 1 410 ? -7.601 -56.958 6.570 1.00 29.98 410 LYS A O 1
ATOM 3234 N N . ALA A 1 411 ? -7.947 -54.909 7.425 1.00 29.16 411 ALA A N 1
ATOM 3235 C CA . ALA A 1 411 ? -9.358 -55.127 7.725 1.00 29.16 411 ALA A CA 1
ATOM 3236 C C . ALA A 1 411 ? -10.188 -54.942 6.441 1.00 29.16 411 ALA A C 1
ATOM 3238 O O . ALA A 1 411 ? -9.944 -54.009 5.673 1.00 29.16 411 ALA A O 1
ATOM 3239 N N . GLU A 1 412 ? -11.159 -55.824 6.206 1.00 27.62 412 GLU A N 1
ATOM 3240 C CA . GLU A 1 412 ? -12.047 -55.751 5.044 1.00 27.62 412 GLU A CA 1
ATOM 3241 C C . GLU A 1 412 ? -12.974 -54.529 5.135 1.00 27.62 412 GLU A C 1
ATOM 3243 O O . GLU A 1 412 ? -13.947 -54.509 5.890 1.00 27.62 412 GLU A O 1
ATOM 3248 N N . LEU A 1 413 ? -12.694 -53.513 4.318 1.00 28.64 413 LEU A N 1
ATOM 3249 C CA . LEU A 1 413 ? -13.677 -52.495 3.965 1.00 28.64 413 LEU A CA 1
ATOM 3250 C C . LEU A 1 413 ? -14.692 -53.124 3.007 1.00 28.64 413 LEU A C 1
ATOM 3252 O O . LEU A 1 413 ? -14.375 -53.421 1.855 1.00 28.64 413 LEU A O 1
ATOM 3256 N N . ILE A 1 414 ? -15.915 -53.327 3.498 1.00 27.97 414 ILE A N 1
ATOM 3257 C CA . ILE A 1 414 ? -17.049 -53.772 2.684 1.00 27.97 414 ILE A CA 1
ATOM 3258 C C . ILE A 1 414 ? -17.288 -52.727 1.591 1.00 27.97 414 ILE A C 1
ATOM 3260 O O . ILE A 1 414 ? -17.559 -51.562 1.881 1.00 27.97 414 ILE A O 1
ATOM 3264 N N . ALA A 1 415 ? -17.195 -53.154 0.332 1.00 28.16 415 ALA A N 1
ATOM 3265 C CA . ALA A 1 415 ? -17.444 -52.293 -0.812 1.00 28.16 415 ALA A CA 1
ATOM 3266 C C . ALA A 1 415 ? -18.924 -51.884 -0.864 1.00 28.16 415 ALA A C 1
ATOM 3268 O O . ALA A 1 415 ? -19.794 -52.687 -1.199 1.00 28.16 415 ALA A O 1
ATOM 3269 N N . VAL A 1 416 ? -19.197 -50.614 -0.565 1.00 27.66 416 VAL A N 1
ATOM 3270 C CA . VAL A 1 416 ? -20.421 -49.937 -0.995 1.00 27.66 416 VAL A CA 1
ATOM 3271 C C . VAL A 1 416 ? -20.074 -49.205 -2.284 1.00 27.66 416 VAL A C 1
ATOM 3273 O O . VAL A 1 416 ? -19.264 -48.281 -2.273 1.00 27.66 416 VAL A O 1
ATOM 3276 N N . GLU A 1 417 ? -20.651 -49.641 -3.403 1.00 27.03 417 GLU A N 1
ATOM 3277 C CA . GLU A 1 417 ? -20.498 -48.947 -4.682 1.00 27.03 417 GLU A CA 1
ATOM 3278 C C . GLU A 1 417 ? -21.077 -47.525 -4.566 1.00 27.03 417 GLU A C 1
ATOM 3280 O O . GLU A 1 417 ? -22.269 -47.383 -4.262 1.00 27.03 417 GLU A O 1
ATOM 3285 N N . PRO A 1 418 ? -20.297 -46.459 -4.827 1.00 26.78 418 PRO A N 1
ATOM 3286 C CA . PRO A 1 418 ? -20.870 -45.134 -4.964 1.00 26.78 418 PRO A CA 1
ATOM 3287 C C . PRO A 1 418 ? -21.670 -45.106 -6.267 1.00 26.78 418 PRO A C 1
ATOM 3289 O O . PRO A 1 418 ? -21.111 -45.074 -7.367 1.00 26.78 418 PRO A O 1
ATOM 3292 N N . LYS A 1 419 ? -23.002 -45.110 -6.148 1.00 28.59 419 LYS A N 1
ATOM 3293 C CA . LYS A 1 419 ? -23.867 -44.701 -7.258 1.00 28.59 419 LYS A CA 1
ATOM 3294 C C . LYS A 1 419 ? -23.429 -43.320 -7.730 1.00 28.59 419 LYS A C 1
ATOM 3296 O O . LYS A 1 419 ? -23.080 -42.462 -6.923 1.00 28.59 419 LYS A O 1
ATOM 3301 N N . SER A 1 420 ? -23.461 -43.122 -9.042 1.00 35.38 420 SER A N 1
ATOM 3302 C CA . SER A 1 420 ? -23.055 -41.880 -9.687 1.00 35.38 420 SER A CA 1
ATOM 3303 C C . SER A 1 420 ? -24.016 -40.736 -9.354 1.00 35.38 420 SER A C 1
ATOM 3305 O O . SER A 1 420 ? -24.937 -40.444 -10.118 1.00 35.38 420 SER A O 1
ATOM 3307 N N . GLU A 1 421 ? -23.770 -40.066 -8.240 1.00 32.38 421 GLU A N 1
ATOM 3308 C CA . GLU A 1 421 ? -24.221 -38.703 -8.016 1.00 32.38 421 GLU A CA 1
ATOM 3309 C C . GLU A 1 421 ? -23.014 -37.790 -8.227 1.00 32.38 421 GLU A C 1
ATOM 3311 O O . GLU A 1 421 ? -21.963 -37.947 -7.606 1.00 32.38 421 GLU A O 1
ATOM 3316 N N . THR A 1 422 ? -23.146 -36.869 -9.186 1.00 29.44 422 THR A N 1
ATOM 3317 C CA . THR A 1 422 ? -22.238 -35.726 -9.350 1.00 29.44 422 THR A CA 1
ATOM 3318 C C . THR A 1 422 ? -21.965 -35.104 -7.985 1.00 29.44 422 THR A C 1
ATOM 3320 O O . THR A 1 422 ? -22.939 -34.917 -7.251 1.00 29.44 422 THR A O 1
ATOM 3323 N N . PRO A 1 423 ? -20.711 -34.733 -7.651 1.00 29.98 423 PRO A N 1
ATOM 3324 C CA . PRO A 1 423 ? -20.437 -34.057 -6.391 1.00 29.98 423 PRO A CA 1
ATOM 3325 C C . PRO A 1 423 ? -21.357 -32.844 -6.299 1.00 29.98 423 PRO A C 1
ATOM 3327 O O . PRO A 1 423 ? -21.361 -31.992 -7.197 1.00 29.98 423 PRO A O 1
ATOM 3330 N N . ALA A 1 424 ? -22.196 -32.823 -5.262 1.00 30.83 424 ALA A N 1
ATOM 3331 C CA . ALA A 1 424 ? -23.093 -31.712 -5.017 1.00 30.83 424 ALA A CA 1
ATOM 3332 C C . ALA A 1 424 ? -22.226 -30.457 -4.935 1.00 30.83 424 ALA A C 1
ATOM 3334 O O . ALA A 1 424 ? -21.305 -30.395 -4.122 1.00 30.83 424 ALA A O 1
ATOM 3335 N N . LYS A 1 425 ? -22.472 -29.491 -5.827 1.00 34.78 425 LYS A N 1
ATOM 3336 C CA . LYS A 1 425 ? -21.749 -28.223 -5.798 1.00 34.78 425 LYS A CA 1
ATOM 3337 C C . LYS A 1 425 ? -21.977 -27.606 -4.424 1.00 34.78 425 LYS A C 1
ATOM 3339 O O . LYS A 1 425 ? -23.118 -27.257 -4.116 1.00 34.78 425 LYS A O 1
ATOM 3344 N N . THR A 1 426 ? -20.910 -27.468 -3.640 1.00 32.22 426 THR A N 1
ATOM 3345 C CA . THR A 1 426 ? -20.905 -26.620 -2.447 1.00 32.22 426 THR A CA 1
ATOM 3346 C C . THR A 1 426 ? -21.519 -25.270 -2.833 1.00 32.22 426 THR A C 1
ATOM 3348 O O . THR A 1 426 ? -21.192 -24.769 -3.919 1.00 32.22 426 THR A O 1
ATOM 3351 N N . PRO A 1 427 ? -22.457 -24.708 -2.048 1.00 32.94 427 PRO A N 1
ATOM 3352 C CA . PRO A 1 427 ? -23.099 -23.449 -2.401 1.00 32.94 427 PRO A CA 1
ATOM 3353 C C . PRO A 1 427 ? -22.051 -22.339 -2.513 1.00 32.94 427 PRO A C 1
ATOM 3355 O O . PRO A 1 427 ? -21.527 -21.872 -1.511 1.00 32.94 427 PRO A O 1
ATOM 3358 N N . VAL A 1 428 ? -21.736 -21.939 -3.746 1.00 37.19 428 VAL A N 1
ATOM 3359 C CA . VAL A 1 428 ? -20.743 -20.897 -4.026 1.00 37.19 428 VAL A CA 1
ATOM 3360 C C . VAL A 1 428 ? -21.203 -19.598 -3.372 1.00 37.19 428 VAL A C 1
ATOM 3362 O O . VAL A 1 428 ? -22.285 -19.113 -3.716 1.00 37.19 428 VAL A O 1
ATOM 3365 N N . ILE A 1 429 ? -20.387 -19.023 -2.479 1.00 39.66 429 ILE A N 1
ATOM 3366 C CA . ILE A 1 429 ? -20.651 -17.689 -1.928 1.00 39.66 429 ILE A CA 1
ATOM 3367 C C . ILE A 1 429 ? -20.764 -16.707 -3.100 1.00 39.66 429 ILE A C 1
ATOM 3369 O O . ILE A 1 429 ? -19.803 -16.549 -3.861 1.00 39.66 429 ILE A O 1
ATOM 3373 N N . PRO A 1 430 ? -21.900 -16.015 -3.284 1.00 37.44 430 PRO A N 1
ATOM 3374 C CA . PRO A 1 430 ? -21.952 -14.918 -4.230 1.00 37.44 430 PRO A CA 1
ATOM 3375 C C . PRO A 1 430 ? -20.990 -13.832 -3.751 1.00 37.44 430 PRO A C 1
ATOM 3377 O O . PRO A 1 430 ? -21.076 -13.396 -2.605 1.00 37.44 430 PRO A O 1
ATOM 3380 N N . HIS A 1 431 ? -20.132 -13.332 -4.640 1.00 39.34 431 HIS A N 1
ATOM 3381 C CA . HIS A 1 431 ? -19.158 -12.268 -4.345 1.00 39.34 431 HIS A CA 1
ATOM 3382 C C . HIS A 1 431 ? -19.795 -10.999 -3.718 1.00 39.34 431 HIS A C 1
ATOM 3384 O O . HIS A 1 431 ? -19.100 -10.191 -3.110 1.00 39.34 431 HIS A O 1
ATOM 3390 N N . ALA A 1 432 ? -21.124 -10.865 -3.832 1.00 36.12 432 ALA A N 1
ATOM 3391 C CA . ALA A 1 432 ? -21.983 -9.857 -3.213 1.00 36.12 432 ALA A CA 1
ATOM 3392 C C . ALA A 1 432 ? -22.221 -10.008 -1.689 1.00 36.12 432 ALA A C 1
ATOM 3394 O O . ALA A 1 432 ? -22.859 -9.136 -1.106 1.00 36.12 432 ALA A O 1
ATOM 3395 N N . ALA A 1 433 ? -21.757 -11.082 -1.033 1.00 38.22 433 ALA A N 1
ATOM 3396 C CA . ALA A 1 433 ? -21.817 -11.203 0.433 1.00 38.22 433 ALA A CA 1
ATOM 3397 C C . ALA A 1 433 ? -20.884 -10.194 1.132 1.00 38.22 433 ALA A C 1
ATOM 3399 O O . ALA A 1 433 ? -21.181 -9.713 2.226 1.00 38.22 433 ALA A O 1
ATOM 3400 N N . PHE A 1 434 ? -19.792 -9.820 0.461 1.00 46.75 434 PHE A N 1
ATOM 3401 C CA . PHE A 1 434 ? -19.060 -8.594 0.744 1.00 46.75 434 PHE A CA 1
ATOM 3402 C C . PHE A 1 434 ? -19.801 -7.443 0.065 1.00 46.75 434 PHE A C 1
ATOM 3404 O O . PHE A 1 434 ? -19.831 -7.359 -1.163 1.00 46.75 434 PHE A O 1
ATOM 3411 N N . ALA A 1 435 ? -20.373 -6.526 0.841 1.00 50.09 435 ALA A N 1
ATOM 3412 C CA . ALA A 1 435 ? -20.623 -5.202 0.297 1.00 50.09 435 ALA A CA 1
ATOM 3413 C C . ALA A 1 435 ? -19.248 -4.532 0.075 1.00 50.09 435 ALA A C 1
ATOM 3415 O O . ALA A 1 435 ? -18.379 -4.595 0.943 1.00 50.09 435 ALA A O 1
ATOM 3416 N N . GLY A 1 436 ? -19.026 -3.943 -1.104 1.00 58.53 436 GLY A N 1
ATOM 3417 C CA . GLY A 1 436 ? -17.702 -3.480 -1.547 1.00 58.53 436 GLY A CA 1
ATOM 3418 C C . GLY A 1 436 ? -16.874 -4.551 -2.273 1.00 58.53 436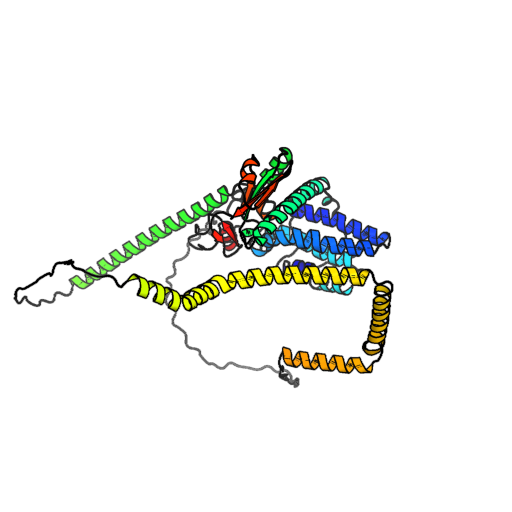 GLY A C 1
ATOM 3419 O O . GLY A 1 436 ? -17.344 -5.651 -2.541 1.00 58.53 436 GLY A O 1
ATOM 3420 N N . ASN A 1 437 ? -15.633 -4.215 -2.641 1.00 65.75 437 ASN A N 1
ATOM 3421 C CA . ASN A 1 437 ? -14.758 -5.086 -3.443 1.00 65.75 437 ASN A CA 1
ATOM 3422 C C . ASN A 1 437 ? -13.649 -5.798 -2.642 1.00 65.75 437 ASN A C 1
ATOM 3424 O O . ASN A 1 437 ? -12.737 -6.367 -3.241 1.00 65.75 437 ASN A O 1
ATOM 3428 N N . GLY A 1 438 ? -13.676 -5.748 -1.304 1.00 72.06 438 GLY A N 1
ATOM 3429 C CA . GLY A 1 438 ? -12.685 -6.422 -0.458 1.00 72.06 438 GLY A CA 1
ATOM 3430 C C . GLY A 1 438 ? -11.276 -5.810 -0.484 1.00 72.06 438 GLY A C 1
ATOM 3431 O O . GLY A 1 438 ? -10.343 -6.433 0.043 1.00 72.06 438 GLY A O 1
ATOM 3432 N N . VAL A 1 439 ? -11.096 -4.638 -1.113 1.00 78.12 439 VAL A N 1
ATOM 3433 C CA . VAL A 1 439 ? -9.787 -3.994 -1.337 1.00 78.12 439 VAL A CA 1
ATOM 3434 C C . VAL A 1 439 ? -9.788 -2.500 -1.019 1.00 78.12 439 VAL A C 1
ATOM 3436 O O . VAL A 1 439 ? -8.946 -2.060 -0.240 1.00 78.12 439 VAL A O 1
ATOM 3439 N N . ASP A 1 440 ? -10.714 -1.727 -1.589 1.00 83.62 440 ASP A N 1
ATOM 3440 C CA . ASP A 1 440 ? -10.695 -0.255 -1.507 1.00 83.62 440 ASP A CA 1
ATOM 3441 C C . ASP A 1 440 ? -11.399 0.298 -0.248 1.00 83.62 440 ASP A C 1
ATOM 3443 O O . ASP A 1 440 ? -11.583 1.506 -0.107 1.00 83.62 440 ASP A O 1
ATOM 3447 N N . GLU A 1 441 ? -11.797 -0.577 0.682 1.00 89.06 441 GLU A N 1
ATOM 3448 C CA . GLU A 1 441 ? -12.523 -0.206 1.903 1.00 89.06 441 GLU A CA 1
ATOM 3449 C C . GLU A 1 441 ? -11.680 0.664 2.855 1.00 89.06 441 GLU A C 1
ATOM 3451 O O . GLU A 1 441 ? -10.478 0.433 3.042 1.00 89.06 441 GLU A O 1
ATOM 3456 N N . LEU A 1 442 ? -12.322 1.612 3.551 1.00 93.31 442 LEU A N 1
ATOM 3457 C CA . LEU A 1 442 ? -11.640 2.555 4.451 1.00 93.31 442 LEU A CA 1
ATOM 3458 C C . LEU A 1 442 ? -10.809 1.865 5.542 1.00 93.31 442 LEU A C 1
ATOM 3460 O O . LEU A 1 442 ? -9.723 2.340 5.877 1.00 93.31 442 LEU A O 1
ATOM 3464 N N . ARG A 1 443 ? -11.266 0.722 6.068 1.00 91.81 443 ARG A N 1
ATOM 3465 C CA . ARG A 1 443 ? -10.521 -0.055 7.074 1.00 91.81 443 ARG A CA 1
ATOM 3466 C C . ARG A 1 443 ? -9.177 -0.577 6.550 1.00 91.81 443 ARG A C 1
ATOM 3468 O O . ARG A 1 443 ? -8.179 -0.516 7.265 1.00 91.81 443 ARG A O 1
ATOM 3475 N N . TYR A 1 444 ? -9.093 -0.976 5.276 1.00 92.06 444 TYR A N 1
ATOM 3476 C CA . TYR A 1 444 ? -7.817 -1.332 4.640 1.00 92.06 444 TYR A CA 1
ATOM 3477 C C . TYR A 1 444 ? -6.978 -0.083 4.352 1.00 92.06 444 TYR A C 1
ATOM 3479 O O . TYR A 1 444 ? -5.769 -0.081 4.593 1.00 92.06 444 TYR A O 1
ATOM 3487 N N . LEU A 1 445 ? -7.615 1.010 3.913 1.00 94.69 445 LEU A N 1
ATOM 3488 C CA . LEU A 1 445 ? -6.949 2.293 3.684 1.00 94.69 445 LEU A CA 1
ATOM 3489 C C . LEU A 1 445 ? -6.337 2.889 4.964 1.00 94.69 445 LEU A C 1
ATOM 3491 O O . LEU A 1 445 ? -5.311 3.561 4.871 1.00 94.69 445 LEU A O 1
ATOM 3495 N N . PHE A 1 446 ? -6.897 2.642 6.149 1.00 96.00 446 PHE A N 1
ATOM 3496 C CA . PHE A 1 446 ? -6.342 3.113 7.428 1.00 96.00 446 PHE A CA 1
ATOM 3497 C C . PHE A 1 446 ? -5.577 2.030 8.209 1.00 96.00 446 PHE A C 1
ATOM 3499 O O . PHE A 1 446 ? -4.833 2.358 9.133 1.00 96.00 446 PHE A O 1
ATOM 3506 N N . ILE A 1 447 ? -5.674 0.762 7.790 1.00 95.44 447 ILE A N 1
ATOM 3507 C CA . ILE A 1 447 ? -5.101 -0.417 8.466 1.00 95.44 447 ILE A CA 1
ATOM 3508 C C . ILE A 1 447 ? -5.631 -0.499 9.908 1.00 95.44 447 ILE A C 1
ATOM 3510 O O . ILE A 1 447 ? -4.887 -0.634 10.879 1.00 95.44 447 ILE A O 1
ATOM 3514 N N . THR A 1 448 ? -6.949 -0.368 10.034 1.00 95.69 448 THR A N 1
ATOM 3515 C CA . THR A 1 448 ? -7.718 -0.466 11.281 1.00 95.69 448 THR A CA 1
ATOM 3516 C C . THR A 1 448 ? -8.767 -1.562 11.135 1.00 95.69 448 THR A C 1
ATOM 3518 O O . THR A 1 448 ? -9.053 -1.988 10.018 1.00 95.69 448 THR A O 1
ATOM 3521 N N . SER A 1 449 ? -9.335 -2.049 12.238 1.00 94.62 449 SER A N 1
ATOM 3522 C CA . SER A 1 449 ? -10.366 -3.098 12.140 1.00 94.62 449 SER A CA 1
ATOM 3523 C C . SER A 1 449 ? -11.706 -2.539 11.676 1.00 94.62 449 SER A C 1
ATOM 3525 O O . SER A 1 449 ? -12.406 -3.160 10.876 1.00 94.62 449 SER A O 1
ATOM 3527 N N . GLU A 1 450 ? -12.023 -1.326 12.130 1.00 92.69 450 GLU A N 1
ATOM 3528 C CA . GLU A 1 450 ? -13.284 -0.649 11.857 1.00 92.69 450 GLU A CA 1
ATOM 3529 C C . GLU A 1 450 ? -13.076 0.814 11.466 1.00 92.69 450 GLU A C 1
ATOM 3531 O O . GLU A 1 450 ? -12.111 1.474 11.879 1.00 92.69 450 GLU A O 1
ATOM 3536 N N . VAL A 1 451 ? -14.040 1.322 10.698 1.00 93.94 451 VAL A N 1
ATOM 3537 C CA . VAL A 1 451 ? -14.222 2.739 10.390 1.00 93.94 451 VAL A CA 1
ATOM 3538 C C . VAL A 1 451 ? -15.716 3.041 10.443 1.00 93.94 451 VAL A C 1
ATOM 3540 O O . VAL A 1 451 ? -16.520 2.328 9.847 1.00 93.94 451 VAL A O 1
ATOM 3543 N N . GLU A 1 452 ? -16.093 4.105 11.139 1.00 91.62 452 GLU A N 1
ATOM 3544 C CA . GLU A 1 452 ? -17.472 4.571 11.256 1.00 91.62 452 GLU A CA 1
ATOM 3545 C C . GLU A 1 452 ? -17.539 6.025 10.783 1.00 91.62 452 GLU A C 1
ATOM 3547 O O . GLU A 1 452 ? -16.853 6.901 11.315 1.00 91.62 452 GLU A O 1
ATOM 3552 N N . LEU A 1 453 ? -18.343 6.282 9.751 1.00 91.12 453 LEU A N 1
ATOM 3553 C CA . LEU A 1 453 ? -18.623 7.636 9.284 1.00 91.12 453 LEU A CA 1
ATOM 3554 C C . LEU A 1 453 ? -19.738 8.225 10.148 1.00 91.12 453 LEU A C 1
ATOM 3556 O O . LEU A 1 453 ? -20.817 7.645 10.242 1.00 91.12 453 LEU A O 1
ATOM 3560 N N . ILE A 1 454 ? -19.472 9.367 10.782 1.00 88.88 454 ILE A N 1
ATOM 3561 C CA . ILE A 1 454 ? -20.414 10.009 11.706 1.00 88.88 454 ILE A CA 1
ATOM 3562 C C . ILE A 1 454 ? -20.932 11.331 11.133 1.00 88.88 454 ILE A C 1
ATOM 3564 O O . ILE A 1 454 ? -20.189 12.100 10.525 1.00 88.88 454 ILE A O 1
ATOM 3568 N N . GLU A 1 455 ? -22.210 11.629 11.376 1.00 84.94 455 GLU A N 1
ATOM 3569 C CA . GLU A 1 455 ? -22.893 12.827 10.853 1.00 84.94 455 GLU A CA 1
ATOM 3570 C C . GLU A 1 455 ? -22.605 14.114 11.647 1.00 84.94 455 GLU A C 1
ATOM 3572 O O . GLU A 1 455 ? -22.960 15.214 11.220 1.00 84.94 455 GLU A O 1
ATOM 3577 N N . SER A 1 456 ? -21.973 14.010 12.819 1.00 84.00 456 SER A N 1
ATOM 3578 C CA . SER A 1 456 ? -21.667 15.157 13.678 1.00 84.00 456 SER A CA 1
ATOM 3579 C C . SER A 1 456 ? -20.340 14.983 14.403 1.00 84.00 456 SER A C 1
ATOM 3581 O O . SER A 1 456 ? -20.069 13.939 14.989 1.00 84.00 456 SER A O 1
ATOM 3583 N N . ASN A 1 457 ? -19.543 16.050 14.451 1.00 84.50 457 ASN A N 1
ATOM 3584 C CA . ASN A 1 457 ? -18.302 16.095 15.221 1.00 84.50 457 ASN A CA 1
ATOM 3585 C C . ASN A 1 457 ? -18.508 16.266 16.741 1.00 84.50 457 ASN A C 1
ATOM 3587 O O . ASN A 1 457 ? -17.517 16.304 17.466 1.00 84.50 457 ASN A O 1
ATOM 3591 N N . ALA A 1 458 ? -19.748 16.346 17.244 1.00 81.50 458 ALA A N 1
ATOM 3592 C CA . ALA A 1 458 ? -20.029 16.536 18.672 1.00 81.50 458 ALA A CA 1
ATOM 3593 C C . ALA A 1 458 ? -19.365 15.460 19.555 1.00 81.50 458 ALA A C 1
ATOM 3595 O O . ALA A 1 458 ? -18.727 15.792 20.552 1.00 81.50 458 ALA A O 1
ATOM 3596 N N . VAL A 1 459 ? -19.423 14.192 19.126 1.00 77.69 459 VAL A N 1
ATOM 3597 C CA . VAL A 1 459 ? -18.806 13.045 19.821 1.00 77.69 459 VAL A CA 1
ATOM 3598 C C . VAL A 1 459 ? -17.292 13.232 19.997 1.00 77.69 459 VAL A C 1
ATOM 3600 O O . VAL A 1 459 ? -16.730 12.841 21.015 1.00 77.69 459 VAL A O 1
ATOM 3603 N N . MET A 1 460 ? -16.621 13.909 19.057 1.00 82.88 460 MET A N 1
ATOM 3604 C CA . MET A 1 460 ? -15.162 14.089 19.058 1.00 82.88 460 MET A CA 1
ATOM 3605 C C . MET A 1 460 ? -14.638 14.929 20.234 1.00 82.88 460 MET A C 1
ATOM 3607 O O . MET A 1 460 ? -13.429 14.939 20.471 1.00 82.88 460 MET A O 1
ATOM 3611 N N . GLN A 1 461 ? -15.510 15.653 20.947 1.00 77.19 461 GLN A N 1
ATOM 3612 C CA . GLN A 1 461 ? -15.151 16.434 22.139 1.00 77.19 461 GLN A CA 1
ATOM 3613 C C . GLN A 1 461 ? -15.000 15.566 23.397 1.00 77.19 461 GLN A C 1
ATOM 3615 O O . GLN A 1 461 ? -14.301 15.965 24.326 1.00 77.19 461 GLN A O 1
ATOM 3620 N N . GLU A 1 462 ? -15.631 14.391 23.423 1.00 80.38 462 GLU A N 1
ATOM 3621 C CA . GLU A 1 462 ? -15.611 13.461 24.560 1.00 80.38 462 GLU A CA 1
ATOM 3622 C C . GLU A 1 462 ? -14.541 12.364 24.403 1.00 80.38 462 GLU A C 1
ATOM 3624 O O . GLU A 1 462 ? -14.236 11.637 25.350 1.00 80.38 462 GLU A O 1
ATOM 3629 N N . LEU A 1 463 ? -13.936 12.252 23.215 1.00 85.50 463 LEU A N 1
ATOM 3630 C CA . LEU A 1 463 ? -12.914 11.251 22.918 1.00 85.50 463 LEU A CA 1
ATOM 3631 C C . LEU A 1 463 ? -11.525 11.677 23.425 1.00 85.50 463 LEU A C 1
ATOM 3633 O O . LEU A 1 463 ? -11.102 12.805 23.168 1.00 85.50 463 LEU A O 1
ATOM 3637 N N . PRO A 1 464 ? -10.752 10.765 24.048 1.00 79.38 464 PRO A N 1
ATOM 3638 C CA . PRO A 1 464 ? -9.390 11.056 24.504 1.00 79.38 464 PRO A CA 1
ATOM 3639 C C . PRO A 1 464 ? -8.390 11.252 23.351 1.00 79.38 464 PRO A C 1
ATOM 3641 O O . PRO A 1 464 ? -7.359 11.896 23.536 1.00 79.38 464 PRO A O 1
ATOM 3644 N N . TYR A 1 465 ? -8.694 10.710 22.166 1.00 88.31 465 TYR A N 1
ATOM 3645 C CA . TYR A 1 465 ? -7.876 10.818 20.959 1.00 88.31 465 TYR A CA 1
ATOM 3646 C C . TYR A 1 465 ? -8.740 11.331 19.818 1.00 88.31 465 TYR A C 1
ATOM 3648 O O . TYR A 1 465 ? -9.478 10.566 19.192 1.00 88.31 465 TYR A O 1
ATOM 3656 N N . SER A 1 466 ? -8.655 12.631 19.553 1.00 89.44 466 SER A N 1
ATOM 3657 C CA . SER A 1 466 ? -9.323 13.234 18.411 1.00 89.44 466 SER A CA 1
ATOM 3658 C C . SER A 1 466 ? -8.506 14.348 17.763 1.00 89.44 466 SER A C 1
ATOM 3660 O O . SER A 1 466 ? -7.680 15.016 18.385 1.00 89.44 466 SER A O 1
ATOM 3662 N N . PHE A 1 467 ? -8.757 14.540 16.474 1.00 91.44 467 PHE A N 1
ATOM 3663 C CA . PHE A 1 467 ? -8.342 15.699 15.698 1.00 91.44 467 PHE A CA 1
ATOM 3664 C C . PHE A 1 467 ? -9.599 16.402 15.191 1.00 91.44 467 PHE A C 1
ATOM 3666 O O . PHE A 1 467 ? -10.550 15.743 14.772 1.00 91.44 467 PHE A O 1
ATOM 3673 N N . GLN A 1 468 ? -9.613 17.733 15.212 1.00 90.38 468 GLN A N 1
ATOM 3674 C CA . GLN A 1 468 ? -10.733 18.524 14.710 1.00 90.38 468 GLN A CA 1
ATOM 3675 C C . GLN A 1 468 ? -10.229 19.696 13.869 1.00 90.38 468 GLN A C 1
ATOM 3677 O O . GLN A 1 468 ? -9.333 20.440 14.267 1.00 90.38 468 GLN A O 1
ATOM 3682 N N . SER A 1 469 ? -10.857 19.875 12.714 1.00 89.69 469 SER A N 1
ATOM 3683 C CA . SER A 1 469 ? -10.716 21.017 11.815 1.00 89.69 469 SER A CA 1
ATOM 3684 C C . SER A 1 469 ? -12.100 21.378 11.250 1.00 89.69 469 SER A C 1
ATOM 3686 O O . SER A 1 469 ? -13.041 20.601 11.432 1.00 89.69 469 SER A O 1
ATOM 3688 N N . PRO A 1 470 ? -12.265 22.522 10.559 1.00 85.69 470 PRO A N 1
ATOM 3689 C CA . PRO A 1 470 ? -13.552 22.890 9.964 1.00 85.69 470 PRO A CA 1
ATOM 3690 C C . PRO A 1 470 ? -14.093 21.873 8.946 1.00 85.69 470 PRO A C 1
ATOM 3692 O O . PRO A 1 470 ? -15.307 21.751 8.815 1.00 85.69 470 PRO A O 1
ATOM 3695 N N . GLU A 1 471 ? -13.208 21.151 8.249 1.00 90.56 471 GLU A N 1
ATOM 3696 C CA . GLU A 1 471 ? -13.574 20.235 7.155 1.00 90.56 471 GLU A CA 1
ATOM 3697 C C . GLU A 1 471 ? -13.571 18.752 7.554 1.00 90.56 471 GLU A C 1
ATOM 3699 O O . GLU A 1 471 ? -14.315 17.950 6.989 1.00 90.56 471 GLU A O 1
ATOM 3704 N N . LEU A 1 472 ? -12.729 18.389 8.522 1.00 94.38 472 LEU A N 1
ATOM 3705 C CA . LEU A 1 472 ? -12.408 17.012 8.894 1.00 94.38 472 LEU A CA 1
ATOM 3706 C C . LEU A 1 472 ? -12.275 16.900 10.414 1.00 94.38 472 LEU A C 1
ATOM 3708 O O . LEU A 1 472 ? -11.499 17.642 11.025 1.00 94.38 472 LEU A O 1
ATOM 3712 N N . ALA A 1 473 ? -12.969 15.939 11.016 1.00 94.06 473 ALA A N 1
ATOM 3713 C CA . ALA A 1 473 ? -12.712 15.513 12.385 1.00 94.06 473 ALA A CA 1
ATOM 3714 C C . ALA A 1 473 ? -12.549 13.990 12.454 1.00 94.06 473 ALA A C 1
ATOM 3716 O O . ALA A 1 473 ? -13.203 13.244 11.729 1.00 94.06 473 ALA A O 1
ATOM 3717 N N . ILE A 1 474 ? -11.638 13.545 13.313 1.00 96.06 474 ILE A N 1
ATOM 3718 C CA . ILE A 1 474 ? -11.205 12.152 13.443 1.00 96.06 474 ILE A CA 1
ATOM 3719 C C . ILE A 1 474 ? -11.218 11.807 14.925 1.00 96.06 474 ILE A C 1
ATOM 3721 O O . ILE A 1 474 ? -10.688 12.571 15.728 1.00 96.06 474 ILE A O 1
ATOM 3725 N N . GLY A 1 475 ? -11.774 10.655 15.272 1.00 93.44 475 GLY A N 1
ATOM 3726 C CA . GLY A 1 475 ? -11.722 10.056 16.597 1.00 93.44 475 GLY A CA 1
ATOM 3727 C C . GLY A 1 475 ? -11.096 8.669 16.528 1.00 93.44 475 GLY A C 1
ATOM 3728 O O . GLY A 1 475 ? -11.287 7.952 15.547 1.00 93.44 475 GLY A O 1
ATOM 3729 N N . VAL A 1 476 ? -10.356 8.280 17.562 1.00 94.44 476 VAL A N 1
ATOM 3730 C CA . VAL A 1 476 ? -9.820 6.921 17.707 1.00 94.44 476 VAL A CA 1
ATOM 3731 C C . VAL A 1 476 ? -10.310 6.328 19.021 1.00 94.44 476 VAL A C 1
ATOM 3733 O O . VAL A 1 476 ? -10.032 6.853 20.101 1.00 94.44 476 VAL A O 1
ATOM 3736 N N . VAL A 1 477 ? -11.016 5.206 18.911 1.00 93.38 477 VAL A N 1
ATOM 3737 C CA . VAL A 1 477 ? -11.428 4.351 20.030 1.00 93.38 477 VAL A CA 1
ATOM 3738 C C . VAL A 1 477 ? -10.900 2.933 19.805 1.00 93.38 477 VAL A C 1
ATOM 3740 O O . VAL A 1 477 ? -10.298 2.647 18.767 1.00 93.38 477 VAL A O 1
ATOM 3743 N N . LYS A 1 478 ? -11.069 2.041 20.785 1.00 94.88 478 LYS A N 1
ATOM 3744 C CA . LYS A 1 478 ? -10.787 0.617 20.564 1.00 94.88 478 LYS A CA 1
ATOM 3745 C C . LYS A 1 478 ? -11.821 0.020 19.613 1.00 94.88 478 LYS A C 1
ATOM 3747 O O . LYS A 1 478 ? -12.973 0.437 19.644 1.00 94.88 478 LYS A O 1
ATOM 3752 N N . ALA A 1 479 ? -11.384 -0.928 18.794 1.00 95.62 479 ALA A N 1
ATOM 3753 C CA . ALA A 1 479 ? -12.280 -1.759 18.005 1.00 95.62 479 ALA A CA 1
ATOM 3754 C C . ALA A 1 479 ? -13.146 -2.654 18.902 1.00 95.62 479 ALA A C 1
ATOM 3756 O O . ALA A 1 479 ? -12.728 -3.043 19.998 1.00 95.62 479 ALA A O 1
ATOM 3757 N N . ASP A 1 480 ? -14.342 -2.955 18.416 1.00 92.38 480 ASP A N 1
ATOM 3758 C CA . ASP A 1 480 ? -15.339 -3.791 19.062 1.00 92.38 480 ASP A CA 1
ATOM 3759 C C . ASP A 1 480 ? -15.059 -5.287 18.798 1.00 92.38 480 ASP A C 1
ATOM 3761 O O . ASP A 1 480 ? -14.491 -5.687 17.778 1.00 92.38 480 ASP A O 1
ATOM 3765 N N . GLY A 1 481 ? -15.479 -6.144 19.732 1.00 94.31 481 GLY A N 1
ATOM 3766 C CA . GLY A 1 481 ? -15.279 -7.593 19.641 1.00 94.31 481 GLY A CA 1
ATOM 3767 C C . GLY A 1 481 ? -13.875 -8.066 20.030 1.00 94.31 481 GLY A C 1
ATOM 3768 O O . GLY A 1 481 ? -13.183 -7.432 20.825 1.00 94.31 481 GLY A O 1
ATOM 3769 N N . GLU A 1 482 ? -13.474 -9.219 19.494 1.00 96.25 482 GLU A N 1
ATOM 3770 C CA . GLU A 1 482 ? -12.262 -9.938 19.902 1.00 96.25 482 GLU A CA 1
ATOM 3771 C C . GLU A 1 482 ? -11.233 -10.025 18.772 1.00 96.25 482 GLU A C 1
ATOM 3773 O O . GLU A 1 482 ? -11.556 -9.923 17.585 1.00 96.25 482 GLU A O 1
ATOM 3778 N N . LYS A 1 483 ? -9.963 -10.225 19.139 1.00 96.62 483 LYS A N 1
ATOM 3779 C CA . LYS A 1 483 ? -8.853 -10.302 18.183 1.00 96.62 483 LYS A CA 1
ATOM 3780 C C . LYS A 1 483 ? -8.856 -11.636 17.429 1.00 96.62 483 LYS A C 1
ATOM 3782 O O . LYS A 1 483 ? -8.753 -12.696 18.033 1.00 96.62 483 LYS A O 1
ATOM 3787 N N . CYS A 1 484 ? -8.829 -11.583 16.100 1.00 95.81 484 CYS A N 1
ATOM 3788 C CA . CYS A 1 484 ? -8.571 -12.744 15.251 1.00 95.81 484 CYS A CA 1
ATOM 3789 C C . CYS A 1 484 ? -7.081 -13.139 15.275 1.00 95.81 484 CYS A C 1
ATOM 3791 O O . CYS A 1 484 ? -6.224 -12.352 14.865 1.00 95.81 484 CYS A O 1
ATOM 3793 N N . ASP A 1 485 ? -6.757 -14.393 15.596 1.00 95.38 485 ASP A N 1
ATOM 3794 C CA . ASP A 1 485 ? -5.361 -14.865 15.649 1.00 95.38 485 ASP A CA 1
ATOM 3795 C C . ASP A 1 485 ? -4.647 -14.863 14.282 1.00 95.38 485 ASP A C 1
ATOM 3797 O O . ASP A 1 485 ? -3.433 -14.653 14.217 1.00 95.38 485 ASP A O 1
ATOM 3801 N N . ARG A 1 486 ? -5.393 -15.032 13.177 1.00 92.38 486 ARG A N 1
ATOM 3802 C CA . ARG A 1 486 ? -4.841 -15.100 11.807 1.00 92.38 486 ARG A CA 1
ATOM 3803 C C . ARG A 1 486 ? -4.522 -13.740 11.169 1.00 92.38 486 ARG A C 1
ATOM 3805 O O . ARG A 1 486 ? -3.427 -13.578 10.643 1.00 92.38 486 ARG A O 1
ATOM 3812 N N . CYS A 1 487 ? -5.451 -12.777 11.176 1.00 92.31 487 CYS A N 1
ATOM 3813 C CA . CYS A 1 487 ? -5.254 -11.459 10.541 1.00 92.31 487 CYS A CA 1
ATOM 3814 C C . CYS A 1 487 ? -5.071 -10.291 11.522 1.00 92.31 487 CYS A C 1
ATOM 3816 O O . CYS A 1 487 ? -4.854 -9.168 11.080 1.00 92.31 487 CYS A O 1
ATOM 3818 N N . TRP A 1 488 ? -5.194 -10.535 12.831 1.00 94.81 488 TRP A N 1
ATOM 3819 C CA . TRP A 1 488 ? -5.085 -9.552 13.922 1.00 94.81 488 TRP A CA 1
ATOM 3820 C C . TRP A 1 488 ? -6.082 -8.386 13.893 1.00 94.81 488 TRP A C 1
ATOM 3822 O O . TRP A 1 488 ? -6.011 -7.529 14.771 1.00 94.81 488 TRP A O 1
ATOM 3832 N N . ASN A 1 489 ? -7.033 -8.379 12.954 1.00 94.06 489 ASN A N 1
ATOM 3833 C CA . ASN A 1 489 ? -8.217 -7.534 13.054 1.00 94.06 489 ASN A CA 1
ATOM 3834 C C . ASN A 1 489 ? -9.085 -7.995 14.233 1.00 94.06 489 ASN A C 1
ATOM 3836 O O . ASN A 1 489 ? -9.123 -9.181 14.570 1.00 94.06 489 ASN A O 1
ATOM 3840 N N . TYR A 1 490 ? -9.793 -7.047 14.820 1.00 94.62 490 TYR A N 1
ATOM 3841 C CA . TYR A 1 490 ? -10.850 -7.249 15.793 1.00 94.62 490 TYR A CA 1
ATOM 3842 C C . TYR A 1 490 ? -12.175 -7.408 15.046 1.00 94.62 490 TYR A C 1
ATOM 3844 O O . TYR A 1 490 ? -12.401 -6.758 14.024 1.00 94.62 490 TYR A O 1
ATOM 3852 N N . SER A 1 491 ? -13.014 -8.327 15.510 1.00 92.50 491 SER A N 1
ATOM 3853 C CA . SER A 1 491 ? -14.362 -8.530 14.983 1.00 92.50 491 SER A CA 1
ATOM 3854 C C . SER A 1 491 ? -15.264 -9.057 16.092 1.00 92.50 491 SER A C 1
ATOM 3856 O O . SER A 1 491 ? -14.874 -9.913 16.890 1.00 92.50 491 SER A O 1
ATOM 3858 N N . THR A 1 492 ? -16.504 -8.580 16.109 1.00 90.75 492 THR A N 1
ATOM 3859 C CA . THR A 1 492 ? -17.586 -9.085 16.963 1.00 90.75 492 THR A CA 1
ATOM 3860 C C . THR A 1 492 ? -18.028 -10.507 16.598 1.00 90.75 492 THR A C 1
ATOM 3862 O O . THR A 1 492 ? -18.770 -11.112 17.366 1.00 90.75 492 THR A O 1
ATOM 3865 N N . HIS A 1 493 ? -17.555 -11.051 15.470 1.00 87.50 493 HIS A N 1
ATOM 3866 C CA . HIS A 1 493 ? -17.879 -12.393 14.971 1.00 87.50 493 HIS A CA 1
ATOM 3867 C C . HIS A 1 493 ? -16.765 -13.432 15.205 1.00 87.50 493 HIS A C 1
ATOM 3869 O O . HIS A 1 493 ? -16.899 -14.588 14.797 1.00 87.50 493 HIS A O 1
ATOM 3875 N N . VAL A 1 494 ? -15.658 -13.064 15.867 1.00 91.81 494 VAL A N 1
ATOM 3876 C CA . VAL A 1 494 ? -14.683 -14.061 16.349 1.00 91.81 494 VAL A CA 1
ATOM 3877 C C . VAL A 1 494 ? -15.381 -14.979 17.355 1.00 91.81 494 VAL A C 1
ATOM 3879 O O . VAL A 1 494 ? -16.017 -14.512 18.297 1.00 91.81 494 VAL A O 1
ATOM 3882 N N . GLY A 1 495 ? -15.273 -16.290 17.139 1.00 88.69 495 GLY A N 1
ATOM 3883 C CA . GLY A 1 495 ? -15.977 -17.300 17.933 1.00 88.69 495 GLY A CA 1
ATOM 3884 C C . GLY A 1 495 ? -17.329 -17.746 17.368 1.00 88.69 495 GLY A C 1
ATOM 3885 O O . GLY A 1 495 ? -17.880 -18.710 17.888 1.00 88.69 495 GLY A O 1
ATOM 3886 N N . GLU A 1 496 ? -17.849 -17.131 16.293 1.00 88.88 496 GLU A N 1
ATOM 3887 C CA . GLU A 1 496 ? -19.062 -17.645 15.631 1.00 88.88 496 GLU A CA 1
ATOM 3888 C C . GLU A 1 496 ? -18.807 -18.983 14.908 1.00 88.88 496 GLU A C 1
ATOM 3890 O O . GLU A 1 496 ? -19.710 -19.810 14.838 1.00 88.88 496 GLU A O 1
ATOM 3895 N N . SER A 1 497 ? -17.601 -19.250 14.390 1.00 86.75 497 SER A N 1
ATOM 3896 C CA . SER A 1 497 ? -17.283 -20.540 13.750 1.00 86.75 497 SER A CA 1
ATOM 3897 C C . SER A 1 497 ? -16.954 -21.625 14.778 1.00 86.75 497 SER A C 1
ATOM 3899 O O . SER A 1 497 ? -15.996 -21.496 15.541 1.00 86.75 497 SER A O 1
ATOM 3901 N N . ILE A 1 498 ? -17.694 -22.739 14.734 1.00 87.06 498 ILE A N 1
ATOM 3902 C CA . ILE A 1 498 ? -17.450 -23.919 15.584 1.00 87.06 498 ILE A CA 1
ATOM 3903 C C . ILE A 1 498 ? -16.092 -24.567 15.258 1.00 87.06 498 ILE A C 1
ATOM 3905 O O . ILE A 1 498 ? -15.376 -25.001 16.159 1.00 87.06 498 ILE A O 1
ATOM 3909 N N . GLU A 1 499 ? -15.724 -24.628 13.975 1.00 87.88 499 GLU A N 1
ATOM 3910 C CA . GLU A 1 499 ? -14.477 -25.256 13.520 1.00 87.88 499 GLU A CA 1
ATOM 3911 C C . GLU A 1 499 ? -13.250 -24.364 13.767 1.00 87.88 499 GLU A C 1
ATOM 3913 O O . GLU A 1 499 ? -12.151 -24.861 14.034 1.00 87.88 499 GLU A O 1
ATOM 3918 N N . HIS A 1 500 ? -13.420 -23.040 13.703 1.00 91.06 500 HIS A N 1
ATOM 3919 C CA . HIS A 1 500 ? -12.335 -22.068 13.846 1.00 91.06 500 HIS A CA 1
ATOM 3920 C C . HIS A 1 500 ? -12.684 -20.939 14.844 1.00 91.06 500 HIS A C 1
ATOM 3922 O O . HIS A 1 500 ? -12.775 -19.772 14.459 1.00 91.06 500 HIS A O 1
ATOM 3928 N N . PRO A 1 501 ? -12.824 -21.239 16.150 1.00 92.81 501 PRO A N 1
ATOM 3929 C CA . PRO A 1 501 ? -13.348 -20.290 17.141 1.00 92.81 501 PRO A CA 1
ATOM 3930 C C . PRO A 1 501 ? -12.417 -19.109 17.480 1.00 92.81 501 PRO A C 1
ATOM 3932 O O . PRO A 1 501 ? -12.830 -18.196 18.187 1.00 92.81 501 PRO A O 1
ATOM 3935 N N . LEU A 1 502 ? -11.166 -19.106 17.004 1.00 94.81 502 LEU A N 1
ATOM 3936 C CA . LEU A 1 502 ? -10.160 -18.066 17.293 1.00 94.81 502 LEU A CA 1
ATOM 3937 C C . LEU A 1 502 ? -9.907 -17.102 16.117 1.00 94.81 502 LEU A C 1
ATOM 3939 O O . LEU A 1 502 ? -8.977 -16.291 16.157 1.00 94.81 502 LEU A O 1
ATOM 3943 N N . ILE A 1 503 ? -10.693 -17.194 15.037 1.00 93.44 503 ILE A N 1
ATOM 3944 C CA . ILE A 1 503 ? -10.538 -16.338 13.853 1.00 93.44 503 ILE A CA 1
ATOM 3945 C C . ILE A 1 503 ? -11.863 -15.678 13.454 1.00 93.44 503 ILE A C 1
ATOM 3947 O O . ILE A 1 503 ? -12.940 -16.160 13.791 1.00 93.44 503 ILE A O 1
ATOM 3951 N N . CYS A 1 504 ? -11.772 -14.548 12.752 1.00 90.50 504 CYS A N 1
ATOM 3952 C CA . CYS A 1 504 ? -12.931 -13.792 12.277 1.00 90.50 504 CYS A CA 1
ATOM 3953 C C . CYS A 1 504 ? -13.555 -14.401 11.013 1.00 90.50 504 CYS A C 1
ATOM 3955 O O . CYS A 1 504 ? -12.911 -15.174 10.301 1.00 90.50 504 CYS A O 1
ATOM 3957 N N . GLU A 1 505 ? -14.773 -13.968 10.692 1.00 87.19 505 GLU A N 1
ATOM 3958 C CA . GLU A 1 505 ? -15.578 -14.382 9.538 1.00 87.19 505 GLU A CA 1
ATOM 3959 C C . GLU A 1 505 ? -14.791 -14.363 8.215 1.00 87.19 505 GLU A C 1
ATOM 3961 O O . GLU A 1 505 ? -14.765 -15.354 7.487 1.00 87.19 505 GLU A O 1
ATOM 3966 N N . ARG A 1 506 ? -14.022 -13.293 7.966 1.00 86.38 506 ARG A N 1
ATOM 3967 C CA . ARG A 1 506 ? -13.118 -13.176 6.808 1.00 86.38 506 ARG A CA 1
ATOM 3968 C C . ARG A 1 506 ? -12.055 -14.278 6.765 1.00 86.38 506 ARG A C 1
ATOM 3970 O O . ARG A 1 506 ? -11.726 -14.803 5.705 1.00 86.38 506 ARG A O 1
ATOM 3977 N N . CYS A 1 507 ? -11.473 -14.608 7.915 1.00 88.62 507 CYS A N 1
ATOM 3978 C CA . CYS A 1 507 ? -10.416 -15.608 8.002 1.00 88.62 507 CYS A CA 1
ATOM 3979 C C . CYS A 1 507 ? -10.948 -17.037 7.891 1.00 88.62 507 CYS A C 1
ATOM 3981 O O . CYS A 1 507 ? -10.219 -17.868 7.359 1.00 88.62 507 CYS A O 1
ATOM 3983 N N . VAL A 1 508 ? -12.181 -17.307 8.335 1.00 87.50 508 VAL A N 1
ATOM 3984 C CA . VAL A 1 508 ? -12.866 -18.589 8.097 1.00 87.50 508 VAL A CA 1
ATOM 3985 C C . VAL A 1 508 ? -13.005 -18.818 6.594 1.00 87.50 508 VAL A C 1
ATOM 3987 O O . VAL A 1 508 ? -12.415 -19.763 6.075 1.00 87.50 508 VAL A O 1
ATOM 3990 N N . SER A 1 509 ? -13.673 -17.898 5.885 1.00 81.44 509 SER A N 1
ATOM 3991 C CA . SER A 1 509 ? -13.850 -17.953 4.426 1.00 81.44 509 SER A CA 1
ATOM 3992 C C . SER A 1 509 ? -12.521 -18.138 3.685 1.00 81.44 509 SER A C 1
ATOM 3994 O O . SER A 1 509 ? -12.427 -18.919 2.744 1.00 81.44 509 SER A O 1
ATOM 3996 N N . ALA A 1 510 ? -11.457 -17.470 4.137 1.00 83.38 510 ALA A N 1
ATOM 3997 C CA . ALA A 1 510 ? -10.154 -17.558 3.488 1.00 83.38 510 ALA A CA 1
ATOM 3998 C C . ALA A 1 510 ? -9.384 -18.861 3.757 1.00 83.38 510 ALA A C 1
ATOM 4000 O O . ALA A 1 510 ? -8.537 -19.234 2.947 1.00 83.38 510 ALA A O 1
ATOM 4001 N N . VAL A 1 511 ? -9.652 -19.553 4.869 1.00 85.19 511 VAL A N 1
ATOM 4002 C CA . VAL A 1 511 ? -9.079 -20.882 5.149 1.00 85.19 511 VAL A CA 1
ATOM 4003 C C . VAL A 1 511 ? -9.782 -21.965 4.325 1.00 85.19 511 VAL A C 1
ATOM 4005 O O . VAL A 1 511 ? -9.113 -22.885 3.862 1.00 85.19 511 VAL A O 1
ATOM 4008 N N . VAL A 1 512 ? -11.089 -21.823 4.067 1.00 81.31 512 VAL A N 1
ATOM 4009 C CA . VAL A 1 512 ? -11.850 -22.748 3.202 1.00 81.31 512 VAL A CA 1
ATOM 4010 C C . VAL A 1 512 ? -11.721 -22.452 1.697 1.00 81.31 512 VAL A C 1
ATOM 4012 O O . VAL A 1 512 ? -12.182 -23.244 0.881 1.00 81.31 512 VAL A O 1
ATOM 4015 N N . GLY A 1 513 ? -11.056 -21.354 1.315 1.00 71.06 513 GLY A N 1
ATOM 4016 C CA . GLY A 1 513 ? -10.812 -20.985 -0.087 1.00 71.06 513 GLY A CA 1
ATOM 4017 C C . GLY A 1 513 ? -11.941 -20.195 -0.763 1.00 71.06 513 GLY A C 1
ATOM 4018 O O . GLY A 1 513 ? -11.976 -20.114 -1.986 1.00 71.06 513 GLY A O 1
ATOM 4019 N N . GLU A 1 514 ? -12.853 -19.601 0.010 1.00 65.88 514 GLU A N 1
ATOM 4020 C CA . GLU A 1 514 ? -14.060 -18.903 -0.466 1.00 65.88 514 GLU A CA 1
ATOM 4021 C C . GLU A 1 514 ? -13.983 -17.362 -0.279 1.00 65.88 514 GLU A C 1
ATOM 4023 O O . GLU A 1 514 ? -15.007 -16.717 -0.056 1.00 65.88 514 GLU A O 1
ATOM 4028 N N . PHE A 1 515 ? -12.780 -16.761 -0.313 1.00 63.25 515 PHE A N 1
ATOM 4029 C CA . PHE A 1 515 ? -12.517 -15.355 0.076 1.00 63.25 515 PHE A CA 1
ATOM 4030 C C . PHE A 1 515 ? -11.831 -14.481 -0.984 1.00 63.25 515 PHE A C 1
ATOM 4032 O O . PHE A 1 515 ? -10.728 -14.874 -1.433 1.00 63.25 515 PHE A O 1
#

Foldseek 3Di:
DVLLVLLLVLCQLPECVPLADDLVLADLLLLLLLQLVVVLQVQLVVCVVVVVVVSNVVSLVCCSPVVRPPALVLLCCCQRFQFAPNDNSVSSSNNSSLLVQLQSLQSCCVPPVVVSQVSVCSRNYDDPDNGSVVVDHDDGDPVSNDVVSNVLVVVLVVVLVVQVVLVVVCCVVPVDVDQLQKEKEKEFPDPVNLVVQVLQADDLVLLVVVLVVVVVVVVVVVVVVVVVVVVVVVVVVVVVVVVVVPDDDDDDDDDDDDDDDDDDDDDDDDDDDDDDDDDPPPVVVVVVCVVCVVVVVVCVCVVCVVVVVVVVVVVVVVVVVVVVVVVVVVQVPDPPSVVVVVVVVVVVVVVCCVVQVVPPPNVVVVVVVVVVVVCVVVPDPDDPDDDDDDDDDDDDDDDDDDDDDDDDDDDDDDDDDPDDDDPDPDPQPDCVSDSDNVRSHVCSSNVYLHYHYDHDCPVQVVAPRWDDDPGIIMGMDGDDADAAPRSRRHDVQQCSDPVHNRHHSSSVCNVVNRD

pLDDT: mean 74.58, std 24.94, range [23.86, 98.5]

Radius of gyration: 38.86 Å; Cα contacts (8 Å, |Δi|>4): 448; chains: 1; bounding box: 82×101×110 Å

Sequence (515 aa):
RNTAKFLLGNLQDFDPAKDAVPYEELPELDRYMLHRMCEVFAEVKDAFDSFQFSRFFQTVLNFCTVDLSNFYLDIAKDRLYISATDAHRRRSCQTVIAIAVENLAKAIAPVLCHMAEDIWQYIPYPTPYKSVFESGWVELDASWHNPELATRWQYLRQVRGEVNKVLEQARIQKTIGSSLEAKVLLYVSDVEKREQLQALNPSSEGLVEYVRSQNSVIELAAEEAAKLAQAQQEEAAAKVAKVLTKKTIHVNQETGGEKGDRPSKVIEYSAIEPSGSDGKPILDKVAQFVADLPSYAGNFLTEYQTVLVTFGLLISVLLTGKVTLAILDTMNQIPLLGGLFEIIGILFTMWFAFRHLLLAANRQEIAAEIGSMTADVFGKTTAIVIPEKQAIVLTNLIEPGIVEIPEIPKAELIAVEPKSETPAKTPVIPHAAFAGNGVDELRYLFITSEVELIESNAVMQELPYSFQSPELAIGVVKADGEKCDRCWNYSTHVGESIEHPLICERCVSAVVGEF

Solvent-accessible surface area (backbone atoms only — not comparable to full-atom values): 30596 Å² total; per-residue (Å²): 108,72,63,54,52,54,40,49,70,66,32,77,90,50,44,75,92,79,47,48,57,56,79,88,76,37,53,67,65,56,45,44,50,49,21,54,44,52,58,50,54,49,51,40,49,52,19,59,79,68,68,37,58,70,53,32,55,49,54,54,50,45,43,48,44,60,50,36,54,70,38,52,56,55,48,40,46,56,35,70,71,56,39,26,88,84,21,65,70,25,28,37,53,41,36,54,38,51,56,48,47,57,41,50,23,35,69,37,32,93,78,43,41,71,58,13,40,53,53,50,72,57,50,75,51,93,66,101,48,92,47,47,88,74,60,57,70,72,81,76,70,73,86,43,65,48,69,67,58,46,55,56,50,52,52,53,51,50,52,38,53,54,50,51,52,42,50,48,55,34,35,77,70,62,77,29,94,51,53,26,48,22,20,38,40,39,26,51,70,48,65,70,62,38,52,61,49,48,70,24,56,54,65,70,63,48,46,55,55,51,56,51,53,54,48,53,55,50,51,52,51,50,52,50,52,49,52,50,51,50,52,52,50,53,51,50,50,51,53,51,52,63,58,60,75,74,64,93,75,92,80,83,89,85,88,86,90,87,87,88,85,88,86,87,88,81,90,88,88,88,85,87,85,87,86,88,86,82,98,59,77,62,66,57,50,51,53,47,52,60,69,42,43,64,55,53,52,48,49,51,51,61,75,42,34,66,59,54,51,51,52,50,47,54,51,47,52,54,50,51,52,52,51,53,51,52,51,51,55,56,54,71,70,41,85,63,51,66,62,50,51,51,52,51,50,53,51,49,50,54,48,48,44,50,64,55,72,67,39,72,73,49,56,56,54,52,53,50,53,54,49,51,53,49,40,71,73,72,44,82,79,77,82,80,82,80,86,88,85,88,88,82,83,91,81,89,80,91,83,92,82,93,83,90,78,87,80,79,85,80,78,88,77,79,86,74,80,80,73,93,66,76,80,76,77,72,85,73,77,59,78,72,31,46,52,63,82,91,60,66,35,51,27,48,68,64,48,24,42,35,64,44,81,44,98,59,65,71,65,45,76,78,43,96,29,51,49,81,54,93,55,45,30,39,30,55,46,70,36,60,61,40,69,12,75,83,80,51,34,33,28,75,48,39,46,70,40,87,92,48,48,58,28,26,64,69,54,51,34,16,73,77,61,73,72